Protein AF-A0AAD8ZX47-F1 (afdb_monomer)

Solvent-accessible surface area (backbone atoms only — not comparable to full-atom values): 22634 Å² total; per-residue (Å²): 139,82,90,84,79,88,82,85,84,80,83,86,83,88,85,86,86,81,88,80,90,76,87,82,88,79,81,90,81,90,77,90,75,94,76,83,88,77,78,86,80,80,78,85,73,82,82,79,74,77,82,86,68,84,91,64,84,75,80,75,76,68,74,80,69,83,67,87,76,69,84,80,68,83,83,88,79,95,73,90,58,64,68,61,54,52,49,55,51,50,53,51,51,50,53,53,49,53,51,51,52,53,51,52,50,52,52,52,53,53,51,52,51,52,51,53,52,50,52,52,51,53,52,50,50,54,51,47,57,50,33,63,74,68,70,50,82,73,75,97,76,60,69,73,60,53,53,53,50,52,54,51,49,51,54,51,51,53,52,51,51,52,48,51,53,51,53,52,52,54,49,51,53,50,62,60,48,50,57,56,54,49,52,52,48,52,51,49,54,52,53,50,50,52,49,52,52,52,52,50,53,53,52,35,59,62,34,25,79,78,60,36,64,71,54,15,52,54,51,52,53,52,50,52,54,52,51,52,52,53,48,54,51,50,52,55,50,51,54,51,49,52,55,49,50,54,53,48,51,56,48,54,52,53,48,51,54,49,51,54,51,51,51,52,52,48,53,51,51,52,53,50,52,51,51,51,53,51,48,52,54,50,50,52,51,50,53,54,49,52,51,52,51,51,51,52,52,53,51,49,52,53,52,49,54,52,52,53,51,50,53,52,51,52,50,52,50,52,61,75,46,46,68,78,70,36,61,67,63,51,52,51,52,48,54,52,49,53,54,49,54,52,52,50,53,50,51,52,51,51,48,54,49,48,52,54,48,48,53,48,48,50,52,50,51,52,52,48,59,74,70,52,90,83,79,89,87,135

Sequence (378 aa):
MEKRKRGCTKLPPIRPNHSAQKANNVQALDVGVHSPETRDSTHFAPLVLPPINGSHPLPFQRKKGSYEQLQKTGLDGCHDNEASKEQLEMERYNLEAEYKEHQALLQSLLSERDELCQLNSEQQMIIADWLERENVPMPVCTRRSRHGYQDQLKILEDLKLQWQCKSQLYQQQVEELRPRCQEKKKQWDCEYQAFIMMMQEVLLAALARRLGKRAALVEVKRLLAAEQKTENKLTAAKIRNLALQMRVQSREEAIGELEERTKFQSHLKETINFVELEIQAKLANLAKIKAMIGNKRKALAGVMITKDKLRADNLRLCQRCSLLRNKKLLQDFEKVKDACEDLQSQLDILKRQHEKLSVKCSTVKSKLKQSRPLQHCV

Radius of gyration: 62.36 Å; Cα contacts (8 Å, |Δi|>4): 20; chains: 1; bounding box: 120×92×214 Å

InterPro domains:
  IPR025254 CCDC113/CCDC96, coiled-coil [PF13870] (231-362)
  IPR051885 Coiled-coil domain-containing protein involved in ciliogenesis [PTHR15654] (266-372)

Organism: NCBI:txid2609070

Secondary structure (DSSP, 8-state):
-------PPPPPP-----------------------------------PPP--SSS---------SSSSSSSS--------HHHHHHHHHHHHHHHHHHHHHHHHHHHHHHHHHHHHHHHHHHHHHHHHHHHHTT----S-SHHHHHHHHHHHHHHHHHHHHHHHHHHHHHHHHHHHHHHHHHHHHHHHHHHHHHHHHHHHHHHHHHHHHH-HHHHHHHHHHHHHHHHHHHHHHHHHHHHHHHHHHHHHHHHHHHHHHHHHHHHHHHHHHHHHHHHHHHHHHHHHHHHHHHHHHHHHHHHHHHHHHHHHHHHHHHHHHHHTTGGG-HHHHHHHHHHHHHHHHHHHHHHHHHHHHHHHHHHHHHHHHHHHHT-------

Mean predicted aligned error: 22.05 Å

Structure (mmCIF, N/CA/C/O backbone):
data_AF-A0AAD8ZX47-F1
#
_entry.id   AF-A0AAD8ZX47-F1
#
loop_
_atom_site.group_PDB
_atom_site.id
_atom_site.type_symbol
_atom_site.label_atom_id
_atom_site.label_alt_id
_atom_site.label_comp_id
_atom_site.label_asym_id
_atom_site.label_entity_id
_atom_site.label_seq_id
_atom_site.pdbx_PDB_ins_code
_atom_site.Cartn_x
_atom_site.Cartn_y
_atom_site.Cartn_z
_atom_site.occupancy
_atom_site.B_iso_or_equiv
_atom_site.auth_seq_id
_atom_site.auth_comp_id
_atom_site.auth_asym_id
_atom_site.auth_atom_id
_atom_site.pdbx_PDB_model_num
ATOM 1 N N . MET A 1 1 ? -44.534 34.864 31.749 1.00 39.81 1 MET A N 1
ATOM 2 C CA . MET A 1 1 ? -43.955 35.522 30.559 1.00 39.81 1 MET A CA 1
ATOM 3 C C . MET A 1 1 ? -42.525 34.999 30.485 1.00 39.81 1 MET A C 1
ATOM 5 O O . MET A 1 1 ? -41.840 35.133 31.475 1.00 39.81 1 MET A O 1
ATOM 9 N N . GLU A 1 2 ? -42.039 34.227 29.521 1.00 42.62 2 GLU A N 1
ATOM 10 C CA . GLU A 1 2 ? -42.263 34.238 28.083 1.00 42.62 2 GLU A CA 1
ATOM 11 C C . GLU A 1 2 ? -41.741 32.899 27.518 1.00 42.62 2 GLU A C 1
ATOM 13 O O . GLU A 1 2 ? -40.681 32.406 27.901 1.00 42.62 2 GLU A O 1
ATOM 18 N N . LYS A 1 3 ? -42.539 32.255 26.664 1.00 40.91 3 LYS A N 1
ATOM 19 C CA . LYS A 1 3 ? -42.236 30.957 26.047 1.00 40.91 3 LYS A CA 1
ATOM 20 C C . LYS A 1 3 ? -41.310 31.183 24.850 1.00 40.91 3 LYS A C 1
ATOM 22 O O . LYS A 1 3 ? -41.694 31.929 23.954 1.00 40.91 3 LYS A O 1
ATOM 27 N N . ARG A 1 4 ? -40.186 30.465 24.733 1.00 43.12 4 ARG A N 1
ATOM 28 C CA . ARG A 1 4 ? -39.492 30.309 23.439 1.00 43.12 4 ARG A CA 1
ATOM 29 C C . ARG A 1 4 ? -39.546 28.865 22.954 1.00 43.12 4 ARG A C 1
ATOM 31 O O . ARG A 1 4 ? -39.150 27.921 23.629 1.00 43.12 4 ARG A O 1
ATOM 38 N N . LYS A 1 5 ? -40.189 28.746 21.794 1.00 46.38 5 LYS A N 1
ATOM 39 C CA . LYS A 1 5 ? -40.605 27.537 21.094 1.00 46.38 5 LYS A CA 1
ATOM 40 C C . LYS A 1 5 ? -39.443 26.924 20.313 1.00 46.38 5 LYS A C 1
ATOM 42 O O . LYS A 1 5 ? -38.559 27.616 19.824 1.00 46.38 5 LYS A O 1
ATOM 47 N N . ARG A 1 6 ? -39.551 25.605 20.167 1.00 43.88 6 ARG A N 1
ATOM 48 C CA . ARG A 1 6 ? -38.763 24.711 19.318 1.00 43.88 6 ARG A CA 1
ATOM 49 C C . ARG A 1 6 ? -38.902 25.118 17.846 1.00 43.88 6 ARG A C 1
ATOM 51 O O . ARG A 1 6 ? -40.023 25.316 17.383 1.00 43.88 6 ARG A O 1
ATOM 58 N N . GLY A 1 7 ? -37.787 25.171 17.124 1.00 40.59 7 GLY A N 1
ATOM 59 C CA . GLY A 1 7 ? -37.749 25.233 15.664 1.00 40.59 7 GLY A CA 1
ATOM 60 C C . GLY A 1 7 ? -37.266 23.898 15.103 1.00 40.59 7 GLY A C 1
ATOM 61 O O . GLY A 1 7 ? -36.086 23.586 15.198 1.00 40.59 7 GLY A O 1
ATOM 62 N N . CYS A 1 8 ? -38.191 23.101 14.563 1.00 38.66 8 CYS A N 1
ATOM 63 C CA . CYS A 1 8 ? -37.900 21.954 13.703 1.00 38.66 8 CYS A CA 1
ATOM 64 C C . CYS A 1 8 ? -37.515 22.462 12.310 1.00 38.66 8 CYS A C 1
ATOM 66 O O . CYS A 1 8 ? -38.346 23.079 11.641 1.00 38.66 8 CYS A O 1
ATOM 68 N N . THR A 1 9 ? -36.305 22.169 11.846 1.00 44.75 9 THR A N 1
ATOM 69 C CA . THR A 1 9 ? -35.941 22.306 10.433 1.00 44.75 9 THR A CA 1
ATOM 70 C C . THR A 1 9 ? -36.330 21.033 9.684 1.00 44.75 9 THR A C 1
ATOM 72 O O . THR A 1 9 ? -35.922 19.923 10.017 1.00 44.75 9 THR A O 1
ATOM 75 N N . LYS A 1 10 ? -37.209 21.217 8.697 1.00 43.66 10 LYS A N 1
ATOM 76 C CA . LYS A 1 10 ? -37.741 20.196 7.795 1.00 43.66 10 LYS A CA 1
ATOM 77 C C . LYS A 1 10 ? -36.698 19.859 6.721 1.00 43.66 10 LYS A C 1
ATOM 79 O O . LYS A 1 10 ? -36.196 20.763 6.061 1.00 43.66 10 LYS A O 1
ATOM 84 N N . LEU A 1 11 ? -36.428 18.570 6.525 1.00 46.41 11 LEU A N 1
ATOM 85 C CA . LEU A 1 11 ? -35.779 18.022 5.328 1.00 46.41 11 LEU A CA 1
ATOM 86 C C . LEU A 1 11 ? -36.754 18.076 4.131 1.00 46.41 11 LEU A C 1
ATOM 88 O O . LEU A 1 11 ? -37.928 17.744 4.319 1.00 46.41 11 LEU A O 1
ATOM 92 N N . PRO A 1 12 ? -36.313 18.444 2.913 1.00 52.53 12 PRO A N 1
ATOM 93 C CA . PRO A 1 12 ? -37.102 18.261 1.696 1.00 52.53 12 PRO A CA 1
ATOM 94 C C . PRO A 1 12 ? -36.899 16.855 1.075 1.00 52.53 12 PRO A C 1
ATOM 96 O O . PRO A 1 12 ? -35.846 16.248 1.281 1.00 52.53 12 PRO A O 1
ATOM 99 N N . PRO A 1 13 ? -37.877 16.318 0.312 1.00 43.59 13 PRO A N 1
ATOM 100 C CA . PRO A 1 13 ? -37.838 14.951 -0.208 1.00 43.59 13 PRO A CA 1
ATOM 101 C C . PRO A 1 13 ? -37.305 14.824 -1.655 1.00 43.59 13 PRO A C 1
ATOM 103 O O . PRO A 1 13 ? -37.631 15.618 -2.530 1.00 43.59 13 PRO A O 1
ATOM 106 N N . ILE A 1 14 ? -36.513 13.763 -1.855 1.00 40.62 14 ILE A N 1
ATOM 107 C CA . ILE A 1 14 ? -36.383 12.807 -2.982 1.00 40.62 14 ILE A CA 1
ATOM 108 C C . ILE A 1 14 ? -36.764 13.257 -4.414 1.00 40.62 14 ILE A C 1
ATOM 110 O O . ILE A 1 14 ? -37.932 13.510 -4.702 1.00 40.62 14 ILE A O 1
ATOM 114 N N . ARG A 1 15 ? -35.832 13.062 -5.369 1.00 35.69 15 ARG A N 1
ATOM 115 C CA . ARG A 1 15 ? -36.126 12.399 -6.663 1.00 35.69 15 ARG A CA 1
ATOM 116 C C . ARG A 1 15 ? -34.983 11.474 -7.123 1.00 35.69 15 ARG A C 1
ATOM 118 O O . ARG A 1 15 ? -33.825 11.870 -7.015 1.00 35.69 15 ARG A O 1
ATOM 125 N N . PRO A 1 16 ? -35.298 10.283 -7.670 1.00 44.97 16 PRO A N 1
ATOM 126 C CA . PRO A 1 16 ? -34.356 9.409 -8.363 1.00 44.97 16 PRO A CA 1
ATOM 127 C C . PRO A 1 16 ? -34.316 9.741 -9.864 1.00 44.97 16 PRO A C 1
ATOM 129 O O . PRO A 1 16 ? -35.361 9.961 -10.473 1.00 44.97 16 PRO A O 1
ATOM 132 N N . ASN A 1 17 ? -33.130 9.727 -10.476 1.00 32.81 17 ASN A N 1
ATOM 133 C CA . ASN A 1 17 ? -32.993 9.763 -11.934 1.00 32.81 17 ASN A CA 1
ATOM 134 C C . ASN A 1 17 ? -32.567 8.386 -12.448 1.00 32.81 17 ASN A C 1
ATOM 136 O O . ASN A 1 17 ? -31.459 7.921 -12.188 1.00 32.81 17 ASN A O 1
ATOM 140 N N . HIS A 1 18 ? -33.477 7.761 -13.191 1.00 34.50 18 HIS A N 1
ATOM 141 C CA . HIS A 1 18 ? -33.203 6.662 -14.104 1.00 34.50 18 HIS A CA 1
ATOM 142 C C . HIS A 1 18 ? -32.872 7.196 -15.507 1.00 34.50 18 HIS A C 1
ATOM 144 O O . HIS A 1 18 ? -33.355 8.249 -15.916 1.00 34.50 18 HIS A O 1
ATOM 150 N N . SER A 1 19 ? -32.173 6.339 -16.257 1.00 32.00 19 SER A N 1
ATOM 151 C CA . SER A 1 19 ? -32.034 6.264 -17.720 1.00 32.00 19 SER A CA 1
ATOM 152 C C . SER A 1 19 ? -30.910 7.070 -18.387 1.00 32.00 19 SER A C 1
ATOM 154 O O . SER A 1 19 ? -30.944 8.290 -18.477 1.00 32.00 19 SER A O 1
ATOM 156 N N . ALA A 1 20 ? -29.945 6.332 -18.945 1.00 31.55 20 ALA A N 1
ATOM 157 C CA . ALA A 1 20 ? -29.638 6.387 -20.375 1.00 31.55 20 ALA A CA 1
ATOM 158 C C . ALA A 1 20 ? -28.782 5.169 -20.767 1.00 31.55 20 ALA A C 1
ATOM 160 O O . ALA A 1 20 ? -27.564 5.153 -20.606 1.00 31.55 20 ALA A O 1
ATOM 161 N N . GLN A 1 21 ? -29.445 4.141 -21.299 1.00 36.16 21 GLN A N 1
ATOM 162 C CA . GLN A 1 21 ? -28.828 3.181 -22.208 1.00 36.16 21 GLN A CA 1
ATOM 163 C C . GLN A 1 21 ? -28.332 3.930 -23.450 1.00 36.16 21 GLN A C 1
ATOM 165 O O . GLN A 1 21 ? -29.105 4.626 -24.106 1.00 36.16 21 GLN A O 1
ATOM 170 N N . LYS A 1 22 ? -27.066 3.729 -23.815 1.00 35.59 22 LYS A N 1
ATOM 171 C CA . LYS A 1 22 ? -26.621 3.835 -25.205 1.00 35.59 22 LYS A CA 1
ATOM 172 C C . LYS A 1 22 ? -25.856 2.573 -25.560 1.00 35.59 22 LYS A C 1
ATOM 174 O O . LYS A 1 22 ? -24.726 2.363 -25.133 1.00 35.59 22 LYS A O 1
ATOM 179 N N . ALA A 1 23 ? -26.538 1.740 -26.335 1.00 35.28 23 ALA A N 1
ATOM 180 C CA . ALA A 1 23 ? -25.919 0.790 -27.230 1.00 35.28 23 ALA A CA 1
ATOM 181 C C . ALA A 1 23 ? -25.011 1.549 -28.206 1.00 35.28 23 ALA A C 1
ATOM 183 O O . ALA A 1 23 ? -25.414 2.583 -28.734 1.00 35.28 23 ALA A O 1
ATOM 184 N N . ASN A 1 24 ? -23.825 1.012 -28.471 1.00 33.91 24 ASN A N 1
ATOM 185 C CA . ASN A 1 24 ? -23.181 1.189 -29.762 1.00 33.91 24 ASN A CA 1
ATOM 186 C C . ASN A 1 24 ? -22.556 -0.139 -30.179 1.00 33.91 24 ASN A C 1
ATOM 188 O O . ASN A 1 24 ? -21.547 -0.597 -29.653 1.00 33.91 24 ASN A O 1
ATOM 192 N N . ASN A 1 25 ? -23.279 -0.738 -31.113 1.00 32.34 25 ASN A N 1
ATOM 193 C CA . ASN A 1 25 ? -22.923 -1.825 -31.992 1.00 32.34 25 ASN A CA 1
ATOM 194 C C . ASN A 1 25 ? -21.937 -1.277 -33.038 1.00 32.34 25 ASN A C 1
ATOM 196 O O . ASN A 1 25 ? -22.298 -0.347 -33.758 1.00 32.34 25 ASN A O 1
ATOM 200 N N . VAL A 1 26 ? -20.725 -1.825 -33.133 1.00 34.97 26 VAL A N 1
ATOM 201 C CA . VAL A 1 26 ? -19.901 -1.705 -34.344 1.00 34.97 26 VAL A CA 1
ATOM 202 C C . VAL A 1 26 ? -19.335 -3.079 -34.668 1.00 34.97 26 VAL A C 1
ATOM 204 O O . VAL A 1 26 ? -18.776 -3.772 -33.822 1.00 34.97 26 VAL A O 1
ATOM 207 N N . GLN A 1 27 ? -19.596 -3.443 -35.913 1.00 33.59 27 GLN A N 1
ATOM 208 C CA . GLN A 1 27 ? -19.450 -4.732 -36.553 1.00 33.59 27 GLN A CA 1
ATOM 209 C C . GLN A 1 27 ? -18.005 -5.223 -36.648 1.00 33.59 27 GLN A C 1
ATOM 211 O O . GLN A 1 27 ? -17.055 -4.455 -36.791 1.00 33.59 27 GLN A O 1
ATOM 216 N N . ALA A 1 28 ? -17.912 -6.549 -36.637 1.00 30.47 28 ALA A N 1
ATOM 217 C CA . ALA A 1 28 ? -16.755 -7.342 -36.990 1.00 30.47 28 ALA A CA 1
ATOM 218 C C . ALA A 1 28 ? -16.263 -7.044 -38.416 1.00 30.47 28 ALA A C 1
ATOM 220 O O . ALA A 1 28 ? -17.048 -7.022 -39.364 1.00 30.47 28 ALA A O 1
ATOM 221 N N . LEU A 1 29 ? -14.946 -6.904 -38.556 1.00 34.59 29 LEU A N 1
ATOM 222 C CA . LEU A 1 29 ? -14.228 -7.200 -39.789 1.00 34.59 29 LEU A CA 1
ATOM 223 C C . LEU A 1 29 ? -13.185 -8.264 -39.463 1.00 34.59 29 LEU A C 1
ATOM 225 O O . LEU A 1 29 ? -12.211 -8.030 -38.751 1.00 34.59 29 LEU A O 1
ATOM 229 N N . ASP A 1 30 ? -13.501 -9.449 -39.961 1.00 31.98 30 ASP A N 1
ATOM 230 C CA . ASP A 1 30 ? -12.715 -10.666 -39.970 1.00 31.98 30 ASP A CA 1
ATOM 231 C C . ASP A 1 30 ? -11.592 -10.530 -41.008 1.00 31.98 30 ASP A C 1
ATOM 233 O O . ASP A 1 30 ? -11.856 -10.362 -42.199 1.00 31.98 30 ASP A O 1
ATOM 237 N N . VAL A 1 31 ? -10.337 -10.562 -40.556 1.00 32.44 31 VAL A N 1
ATOM 238 C CA . VAL A 1 31 ? -9.183 -10.871 -41.408 1.00 32.44 31 VAL A CA 1
ATOM 239 C C . VAL A 1 31 ? -8.266 -11.780 -40.604 1.00 32.44 31 VAL A C 1
ATOM 241 O O . VAL A 1 31 ? -7.453 -11.334 -39.793 1.00 32.44 31 VAL A O 1
ATOM 244 N N . GLY A 1 32 ? -8.433 -13.080 -40.826 1.00 33.59 32 GLY A N 1
ATOM 245 C CA . GLY A 1 32 ? -7.557 -14.110 -40.304 1.00 33.59 32 GLY A CA 1
ATOM 246 C C . GLY A 1 32 ? -6.125 -13.959 -40.815 1.00 33.59 32 GLY A C 1
ATOM 247 O O . GLY A 1 32 ? -5.871 -13.918 -42.018 1.00 33.59 32 GLY A O 1
ATOM 248 N N . VAL A 1 33 ? -5.179 -13.957 -39.881 1.00 31.94 33 VAL A N 1
ATOM 249 C CA . VAL A 1 33 ? -3.811 -14.416 -40.120 1.00 31.94 33 VAL A CA 1
ATOM 250 C C . VAL A 1 33 ? -3.444 -15.319 -38.952 1.00 31.94 33 VAL A C 1
ATOM 252 O O . VAL A 1 33 ? -3.361 -14.884 -37.805 1.00 31.94 33 VAL A O 1
ATOM 255 N N . HIS A 1 34 ? -3.269 -16.599 -39.263 1.00 33.53 34 HIS A N 1
ATOM 256 C CA . HIS A 1 34 ? -2.786 -17.618 -38.346 1.00 33.53 34 HIS A CA 1
ATOM 257 C C . HIS A 1 34 ? -1.449 -17.212 -37.705 1.00 33.53 34 HIS A C 1
ATOM 259 O O . HIS A 1 34 ? -0.492 -16.850 -38.390 1.00 33.53 34 HIS A O 1
ATOM 265 N N . SER A 1 35 ? -1.357 -17.358 -36.385 1.00 28.36 35 SER A N 1
ATOM 266 C CA . SER A 1 35 ? -0.096 -17.611 -35.687 1.00 28.36 35 SER A CA 1
ATOM 267 C C . SER A 1 35 ? -0.327 -18.634 -34.573 1.00 28.36 35 SER A C 1
ATOM 269 O O . SER A 1 35 ? -1.427 -18.685 -34.019 1.00 28.36 35 SER A O 1
ATOM 271 N N . PRO A 1 36 ? 0.661 -19.506 -34.318 1.00 34.19 36 PRO A N 1
ATOM 272 C CA . PRO A 1 36 ? 0.440 -20.792 -33.678 1.00 34.19 36 PRO A CA 1
ATOM 273 C C . PRO A 1 36 ? 0.395 -20.692 -32.152 1.00 34.19 36 PRO A C 1
ATOM 275 O O . PRO A 1 36 ? 1.189 -19.989 -31.534 1.00 34.19 36 PRO A O 1
ATOM 278 N N . GLU A 1 37 ? -0.551 -21.443 -31.593 1.00 36.44 37 GLU A N 1
ATOM 279 C CA . GLU A 1 37 ? -0.541 -22.118 -30.292 1.00 36.44 37 GLU A CA 1
ATOM 280 C C . GLU A 1 37 ? 0.538 -21.680 -29.286 1.00 36.44 37 GLU A C 1
ATOM 282 O O . GLU A 1 37 ? 1.629 -22.247 -29.212 1.00 36.44 37 GLU A O 1
ATOM 287 N N . THR A 1 38 ? 0.177 -20.758 -28.395 1.00 32.56 38 THR A N 1
ATOM 288 C CA . THR A 1 38 ? 0.760 -20.719 -27.051 1.00 32.56 38 THR A CA 1
ATOM 289 C C . THR A 1 38 ? -0.274 -21.245 -26.076 1.00 32.56 38 THR A C 1
ATOM 291 O O . THR A 1 38 ? -1.310 -20.621 -25.855 1.00 32.56 38 THR A O 1
ATOM 294 N N . ARG A 1 39 ? 0.027 -22.429 -25.542 1.00 36.59 39 ARG A N 1
ATOM 295 C CA . ARG A 1 39 ? -0.714 -23.118 -24.490 1.00 36.59 39 ARG A CA 1
ATOM 296 C C . ARG A 1 39 ? -1.041 -22.183 -23.328 1.00 36.59 39 ARG A C 1
ATOM 298 O O . ARG A 1 39 ? -0.203 -21.391 -22.897 1.00 36.59 39 ARG A O 1
ATOM 305 N N . ASP A 1 40 ? -2.250 -22.366 -22.820 1.00 32.50 40 ASP A N 1
ATOM 306 C CA . ASP A 1 40 ? -2.785 -21.784 -21.601 1.00 32.50 40 ASP A CA 1
ATOM 307 C C . ASP A 1 40 ? -1.763 -21.760 -20.454 1.00 32.50 40 ASP A C 1
ATOM 309 O O . ASP A 1 40 ? -1.263 -22.791 -20.009 1.00 32.50 40 ASP A O 1
ATOM 313 N N . SER A 1 41 ? -1.494 -20.562 -19.936 1.00 32.31 41 SER A N 1
ATOM 314 C CA . SER A 1 41 ? -0.981 -20.358 -18.579 1.00 32.31 41 SER A CA 1
ATOM 315 C C . SER A 1 41 ? -2.058 -19.639 -17.779 1.00 32.31 41 SER A C 1
ATOM 317 O O . SER A 1 41 ? -1.984 -18.447 -17.488 1.00 32.31 41 SER A O 1
ATOM 319 N N . THR A 1 42 ? -3.108 -20.384 -17.455 1.00 44.12 42 THR A N 1
ATOM 320 C CA . THR A 1 42 ? -4.028 -20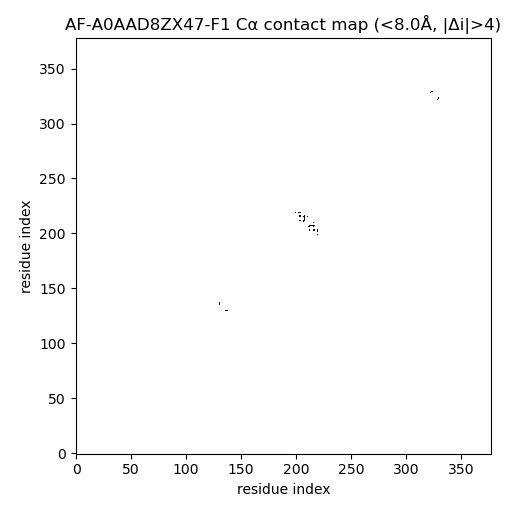.055 -16.370 1.00 44.12 42 THR A CA 1
ATOM 321 C C . THR A 1 42 ? -3.269 -19.979 -15.042 1.00 44.12 42 THR A C 1
ATOM 323 O O . THR A 1 42 ? -2.579 -20.921 -14.667 1.00 44.12 42 THR A O 1
ATOM 326 N N . HIS A 1 43 ? -3.473 -18.880 -14.312 1.00 37.56 43 HIS A N 1
ATOM 327 C CA . HIS A 1 43 ? -3.297 -18.752 -12.860 1.00 37.56 43 HIS A CA 1
ATOM 328 C C . HIS A 1 43 ? -1.918 -19.087 -12.256 1.00 37.56 43 HIS A C 1
ATOM 330 O O . HIS A 1 43 ? -1.751 -20.090 -11.569 1.00 37.56 43 HIS A O 1
ATOM 336 N N . PHE A 1 44 ? -0.982 -18.135 -12.311 1.00 32.16 44 PHE A N 1
ATOM 337 C CA . PHE A 1 44 ? -0.048 -17.957 -11.193 1.00 32.16 44 PHE A CA 1
ATOM 338 C C . PHE A 1 44 ? -0.677 -17.007 -10.171 1.00 32.16 44 PHE A C 1
ATOM 340 O O . PHE A 1 44 ? -0.572 -15.786 -10.271 1.00 32.16 44 PHE A O 1
ATOM 347 N N . ALA A 1 45 ? -1.365 -17.577 -9.181 1.00 33.69 45 ALA A N 1
ATOM 348 C CA . ALA A 1 45 ? -1.533 -16.890 -7.908 1.00 33.69 45 ALA A CA 1
ATOM 349 C C . ALA A 1 45 ? -0.135 -16.749 -7.275 1.00 33.69 45 ALA A C 1
ATOM 351 O O . ALA A 1 45 ? 0.606 -17.736 -7.258 1.00 33.69 45 ALA A O 1
ATOM 352 N N . PRO A 1 46 ? 0.269 -15.573 -6.765 1.00 35.56 46 PRO A N 1
ATOM 353 C CA . PRO A 1 46 ? 1.527 -15.465 -6.044 1.00 35.56 46 PRO A CA 1
ATOM 354 C C . PRO A 1 46 ? 1.442 -16.371 -4.815 1.00 35.56 46 PRO A C 1
ATOM 356 O O . PRO A 1 46 ? 0.568 -16.184 -3.966 1.00 35.56 46 PRO A O 1
ATOM 359 N N . LEU A 1 47 ? 2.339 -17.352 -4.720 1.00 36.06 47 LEU A N 1
ATOM 360 C CA . LEU A 1 47 ? 2.583 -18.072 -3.477 1.00 36.06 47 LEU A CA 1
ATOM 361 C C . LEU A 1 47 ? 3.153 -17.065 -2.475 1.00 36.06 47 LEU A C 1
ATOM 363 O O . LEU A 1 47 ? 4.355 -16.813 -2.425 1.00 36.06 47 LEU A O 1
ATOM 367 N N . VAL A 1 48 ? 2.264 -16.449 -1.699 1.00 35.66 48 VAL A N 1
ATOM 368 C CA . VAL A 1 48 ? 2.625 -15.731 -0.481 1.00 35.66 48 VAL A CA 1
ATOM 369 C C . VAL A 1 48 ? 3.098 -16.792 0.504 1.00 35.66 48 VAL A C 1
ATOM 371 O O . VAL A 1 48 ? 2.296 -17.443 1.172 1.00 35.66 48 VAL A O 1
ATOM 374 N N . LEU A 1 49 ? 4.411 -17.010 0.551 1.00 39.00 49 LEU A N 1
ATOM 375 C CA . LEU A 1 49 ? 5.025 -17.770 1.630 1.00 39.00 49 LEU A CA 1
ATOM 376 C C . LEU A 1 49 ? 4.812 -16.983 2.934 1.00 39.00 49 LEU A C 1
ATOM 378 O O . LEU A 1 49 ? 5.148 -15.796 2.986 1.00 39.00 49 LEU A O 1
ATOM 382 N N . PRO A 1 50 ? 4.229 -17.596 3.979 1.00 35.25 50 PRO A N 1
ATOM 383 C CA . PRO A 1 50 ? 4.072 -16.931 5.262 1.00 35.25 50 PRO A CA 1
ATOM 384 C C . PRO A 1 50 ? 5.452 -16.661 5.890 1.00 35.25 50 PRO A C 1
ATOM 386 O O . PRO A 1 50 ? 6.395 -17.423 5.662 1.00 35.25 50 PRO A O 1
ATOM 389 N N . PRO A 1 51 ? 5.592 -15.589 6.690 1.00 37.47 51 PRO A N 1
ATOM 390 C CA . PRO A 1 51 ? 6.857 -15.255 7.326 1.00 37.47 51 PRO A CA 1
ATOM 391 C C . PRO A 1 51 ? 7.265 -16.361 8.302 1.00 37.47 51 PRO A C 1
ATOM 393 O O . PRO A 1 51 ? 6.505 -16.736 9.198 1.00 37.47 51 PRO A O 1
ATOM 396 N N . ILE A 1 52 ? 8.489 -16.865 8.137 1.00 46.62 52 ILE A N 1
ATOM 397 C CA . ILE A 1 52 ? 9.120 -17.813 9.056 1.00 46.62 52 ILE A CA 1
ATOM 398 C C . ILE A 1 52 ? 9.524 -17.034 10.313 1.00 46.62 52 ILE A C 1
ATOM 400 O O . ILE A 1 52 ? 10.651 -16.565 10.454 1.00 46.62 52 ILE A O 1
ATOM 404 N N . ASN A 1 53 ? 8.575 -16.859 11.229 1.00 36.66 53 ASN A N 1
ATOM 405 C CA . ASN A 1 53 ? 8.872 -16.441 12.590 1.00 36.66 53 ASN A CA 1
ATOM 406 C C . ASN A 1 53 ? 9.428 -17.646 13.352 1.00 36.66 53 ASN A C 1
ATOM 408 O O . ASN A 1 53 ? 8.684 -18.523 13.790 1.00 36.66 53 ASN A O 1
ATOM 412 N N . GLY A 1 54 ? 10.749 -17.672 13.524 1.00 46.81 54 GLY A N 1
ATOM 413 C CA . GLY A 1 54 ? 11.378 -18.467 14.570 1.00 46.81 54 GLY A CA 1
ATOM 414 C C . GLY A 1 54 ? 10.851 -18.037 15.943 1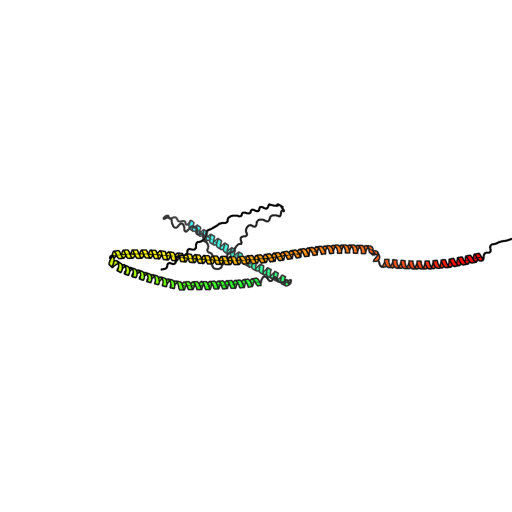.00 46.81 54 GLY A C 1
ATOM 415 O O . GLY A 1 54 ? 10.752 -16.839 16.229 1.00 46.81 54 GLY A O 1
ATOM 416 N N . SER A 1 55 ? 10.538 -19.040 16.767 1.00 43.59 55 SER A N 1
ATOM 417 C CA . SER A 1 55 ? 10.078 -18.947 18.161 1.00 43.59 55 SER A CA 1
ATOM 418 C C . SER A 1 55 ? 8.570 -18.782 18.387 1.00 43.59 55 SER A C 1
ATOM 420 O O . SER A 1 55 ? 8.147 -17.968 19.197 1.00 43.59 55 SER A O 1
ATOM 422 N N . HIS A 1 56 ? 7.754 -19.625 17.755 1.00 33.06 56 HIS A N 1
ATOM 423 C CA . HIS A 1 56 ? 6.522 -20.136 18.366 1.00 33.06 56 HIS A CA 1
ATOM 424 C C . HIS A 1 56 ? 6.346 -21.603 17.951 1.00 33.06 56 HIS A C 1
ATOM 426 O O . HIS A 1 56 ? 6.589 -21.920 16.785 1.00 33.06 56 HIS A O 1
ATOM 432 N N . PRO A 1 57 ? 5.931 -22.514 18.853 1.00 35.12 57 PRO A N 1
ATOM 433 C CA . PRO A 1 57 ? 5.481 -23.834 18.437 1.00 35.12 57 PRO A CA 1
ATOM 434 C C . PRO A 1 57 ? 4.330 -23.620 17.455 1.00 35.12 57 PRO A C 1
ATOM 436 O O . PRO A 1 57 ? 3.351 -22.951 17.797 1.00 35.12 57 PRO A O 1
ATOM 439 N N . LEU A 1 58 ? 4.460 -24.131 16.229 1.00 35.44 58 LEU A N 1
ATOM 440 C CA . LEU A 1 58 ? 3.341 -24.167 15.295 1.00 35.44 58 LEU A CA 1
ATOM 441 C C . LEU A 1 58 ? 2.151 -24.801 16.031 1.00 35.44 58 LEU A C 1
ATOM 443 O O . LEU A 1 58 ? 2.335 -25.849 16.661 1.00 35.44 58 LEU A O 1
ATOM 447 N N . PRO A 1 59 ? 0.942 -24.210 15.992 1.00 32.69 59 PRO A N 1
ATOM 448 C CA . PRO A 1 59 ? -0.228 -24.915 16.460 1.00 32.69 59 PRO A CA 1
ATOM 449 C C . PRO A 1 59 ? -0.410 -26.075 15.491 1.00 32.69 59 PRO A C 1
ATOM 451 O O . PRO A 1 59 ? -0.918 -25.909 14.384 1.00 32.69 59 PRO A O 1
ATOM 454 N N . PHE A 1 60 ? 0.052 -27.253 15.901 1.00 30.52 60 PHE A N 1
ATOM 455 C CA . PHE A 1 60 ? -0.408 -28.507 15.349 1.00 30.52 60 PHE A CA 1
ATOM 456 C C . PHE A 1 60 ? -1.929 -28.437 15.466 1.00 30.52 60 PHE A C 1
ATOM 458 O O . PHE A 1 60 ? -2.483 -28.564 16.562 1.00 30.52 60 PHE A O 1
ATOM 465 N N . GLN A 1 61 ? -2.616 -28.131 14.362 1.00 36.47 61 GLN A N 1
ATOM 466 C CA . GLN A 1 61 ? -4.049 -28.335 14.285 1.00 36.47 61 GLN A CA 1
ATOM 467 C C . GLN A 1 61 ? -4.232 -29.841 14.319 1.00 36.47 61 GLN A C 1
ATOM 469 O O . GLN A 1 61 ? -4.343 -30.512 13.296 1.00 36.47 61 GLN A O 1
ATOM 474 N N . ARG A 1 62 ? -4.232 -30.377 15.539 1.00 37.06 62 ARG A N 1
ATOM 475 C CA . ARG A 1 62 ? -4.800 -31.671 15.836 1.00 37.06 62 ARG A CA 1
ATOM 476 C C . ARG A 1 62 ? -6.217 -31.554 15.296 1.00 37.06 62 ARG A C 1
ATOM 478 O O . ARG A 1 62 ? -7.048 -30.869 15.896 1.00 37.06 62 ARG A O 1
ATOM 485 N N . LYS A 1 63 ? -6.496 -32.174 14.143 1.00 35.09 63 LYS A N 1
ATOM 486 C CA . LYS A 1 63 ? -7.858 -32.615 13.857 1.00 35.09 63 LYS A CA 1
ATOM 487 C C . LYS A 1 63 ? -8.268 -33.313 15.143 1.00 35.09 63 LYS A C 1
ATOM 489 O O . LYS A 1 63 ? -7.650 -34.311 15.515 1.00 35.09 63 LYS A O 1
ATOM 494 N N . LYS A 1 64 ? -9.197 -32.713 15.888 1.00 34.31 64 LYS A N 1
ATOM 495 C CA . LYS A 1 64 ? -9.829 -33.358 17.031 1.00 34.31 64 LYS A CA 1
ATOM 496 C C . LYS A 1 64 ? -10.585 -34.543 16.449 1.00 34.31 64 LYS A C 1
ATOM 498 O O . LYS A 1 64 ? -11.752 -34.436 16.090 1.00 34.31 64 LYS A O 1
ATOM 503 N N . GLY A 1 65 ? -9.866 -35.640 16.243 1.00 35.78 65 GLY A N 1
ATOM 504 C CA . GLY A 1 65 ? -10.443 -36.927 15.941 1.00 35.78 65 GLY A CA 1
ATOM 505 C C . GLY A 1 65 ? -11.299 -37.285 17.137 1.00 35.78 65 GLY A C 1
ATOM 506 O O . GLY A 1 65 ? -10.771 -37.397 18.236 1.00 35.78 65 GLY A O 1
ATOM 507 N N . SER A 1 66 ? -12.612 -37.292 16.919 1.00 41.47 66 SER A N 1
ATOM 508 C CA . SER A 1 66 ? -13.594 -38.322 17.287 1.00 41.47 66 SER A CA 1
ATOM 509 C C . SER A 1 66 ? -13.523 -39.039 18.652 1.00 41.47 66 SER A C 1
ATOM 511 O O . SER A 1 66 ? -14.281 -39.979 18.860 1.00 41.47 66 SER A O 1
ATOM 513 N N . TYR A 1 67 ? -12.688 -38.618 19.601 1.00 36.19 67 TYR A N 1
ATOM 514 C CA . TYR A 1 67 ? -12.515 -39.262 20.908 1.00 36.19 67 TYR A CA 1
ATOM 515 C C . TYR A 1 67 ? -13.186 -38.492 22.054 1.00 36.19 67 TYR A C 1
ATOM 517 O O . TYR A 1 67 ? -13.406 -39.053 23.121 1.00 36.19 67 TYR A O 1
ATOM 525 N N . GLU A 1 68 ? -13.600 -37.239 21.838 1.00 37.12 68 GLU A N 1
ATOM 526 C CA . GLU A 1 68 ? -14.337 -36.445 22.842 1.00 37.12 68 GLU A CA 1
ATOM 527 C C . GLU A 1 68 ? -15.871 -36.608 22.743 1.00 37.12 68 GLU A C 1
ATOM 529 O O . GLU A 1 68 ? -16.607 -36.002 23.519 1.00 37.12 68 GLU A O 1
ATOM 534 N N . GLN A 1 69 ? -16.374 -37.444 21.822 1.00 40.72 69 GLN A N 1
ATOM 535 C CA . GLN A 1 69 ? -17.814 -37.665 21.607 1.00 40.72 69 GLN A CA 1
ATOM 536 C C . GLN A 1 69 ? -18.369 -38.988 22.162 1.00 40.72 69 GLN A C 1
ATOM 538 O O . GLN A 1 69 ? -19.577 -39.187 22.106 1.00 40.72 69 GLN A O 1
ATOM 543 N N . LEU A 1 70 ? -17.543 -39.847 22.772 1.00 44.44 70 LEU A N 1
ATOM 544 C CA . LEU A 1 70 ? -17.985 -41.146 23.313 1.00 44.44 70 LEU A CA 1
ATOM 545 C C . LEU A 1 70 ? -18.012 -41.247 24.848 1.00 44.44 70 LEU A C 1
ATOM 547 O O . LEU A 1 70 ? -18.253 -42.320 25.381 1.00 44.44 70 LEU A O 1
ATOM 551 N N . GLN A 1 71 ? -17.839 -40.150 25.590 1.00 42.81 71 GLN A N 1
ATOM 552 C CA . GLN A 1 71 ? -17.923 -40.182 27.065 1.00 42.81 71 GLN A CA 1
ATOM 553 C C . GLN A 1 71 ? -19.287 -39.760 27.638 1.00 42.81 71 GLN A C 1
ATOM 555 O O . GLN A 1 71 ? -19.411 -39.511 28.835 1.00 42.81 71 GLN A O 1
ATOM 560 N N . LYS A 1 72 ? -20.340 -39.677 26.814 1.00 46.88 72 LYS A N 1
ATOM 561 C CA . LYS A 1 72 ? -21.698 -39.343 27.283 1.00 46.88 72 LYS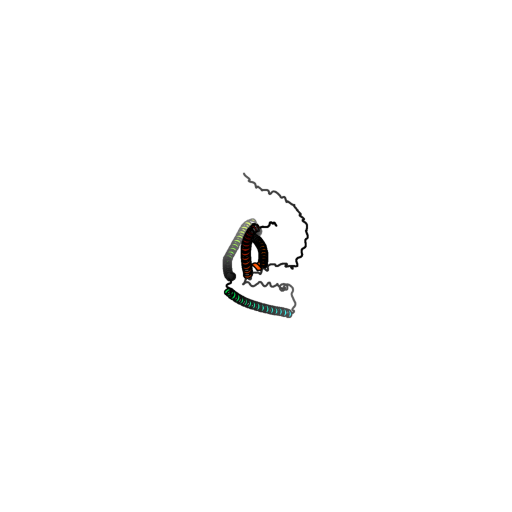 A CA 1
ATOM 562 C C . LYS A 1 72 ? -22.779 -40.256 26.714 1.00 46.88 72 LYS A C 1
ATOM 564 O O . LYS A 1 72 ? -23.822 -39.776 26.293 1.00 46.88 72 LYS A O 1
ATOM 569 N N . THR A 1 73 ? -22.566 -41.563 26.760 1.00 37.47 73 THR A N 1
ATOM 570 C CA . THR A 1 73 ? -23.657 -42.541 26.675 1.00 37.47 73 THR A CA 1
ATOM 571 C C . THR A 1 73 ? -23.275 -43.799 27.440 1.00 37.47 73 THR A C 1
ATOM 573 O O . THR A 1 73 ? -22.336 -44.473 27.047 1.00 37.47 73 THR A O 1
ATOM 576 N N . GLY A 1 74 ? -24.048 -44.116 28.477 1.00 37.25 74 GLY A N 1
ATOM 577 C CA . GLY A 1 74 ? -24.380 -45.502 28.806 1.00 37.25 7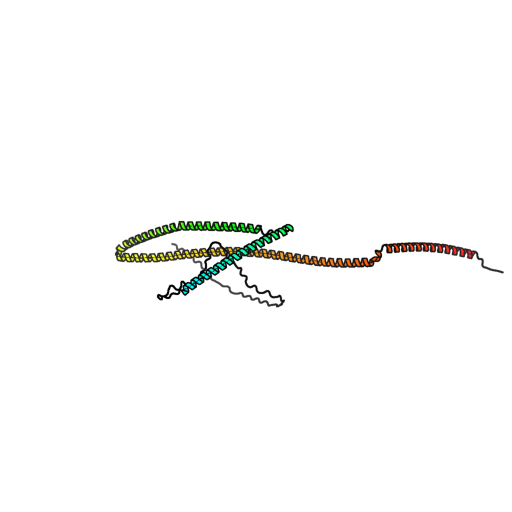4 GLY A CA 1
ATOM 578 C C . GLY A 1 74 ? -23.356 -46.309 29.597 1.00 37.25 74 GLY A C 1
ATOM 579 O O . GLY A 1 74 ? -22.297 -46.674 29.112 1.00 37.25 74 GLY A O 1
ATOM 580 N N . LEU A 1 75 ? -23.775 -46.622 30.817 1.00 44.03 75 LEU A N 1
ATOM 581 C CA . LEU A 1 75 ? -23.438 -47.793 31.616 1.00 44.03 75 LEU A CA 1
ATOM 582 C C . LEU A 1 75 ? -23.202 -49.092 30.815 1.00 44.03 75 LEU A C 1
ATOM 584 O O . LEU A 1 75 ? -23.918 -49.369 29.858 1.00 44.03 75 LEU A O 1
ATOM 588 N N . ASP A 1 76 ? -22.345 -49.922 31.415 1.00 38.81 76 ASP A N 1
ATOM 589 C CA . ASP A 1 76 ? -22.361 -51.391 31.410 1.00 38.81 76 ASP A CA 1
ATOM 590 C C . ASP A 1 76 ? -21.696 -52.127 30.233 1.00 38.81 76 ASP A C 1
ATOM 592 O O . ASP A 1 76 ? -21.931 -51.840 29.063 1.00 38.81 76 ASP A O 1
ATOM 596 N N . GLY A 1 77 ? -20.875 -53.125 30.580 1.00 36.66 77 GLY A N 1
ATOM 597 C CA . GLY A 1 77 ? -20.275 -54.070 29.635 1.00 36.66 77 GLY A CA 1
ATOM 598 C C . GLY A 1 77 ? -18.747 -54.085 29.623 1.00 36.66 77 GLY A C 1
ATOM 599 O O . GLY A 1 77 ? -18.106 -53.418 28.816 1.00 36.66 77 GLY A O 1
ATOM 600 N N . CYS A 1 78 ? -18.167 -54.919 30.486 1.00 44.72 78 CYS A N 1
ATOM 601 C CA . CYS A 1 78 ? -16.817 -55.443 30.325 1.00 44.72 78 CYS A CA 1
ATOM 602 C C . CYS A 1 78 ? -16.683 -56.150 28.967 1.00 44.72 78 CYS A C 1
ATOM 604 O O . CYS A 1 78 ? -17.339 -57.165 28.757 1.00 44.72 78 CYS A O 1
ATOM 606 N N . HIS A 1 79 ? -15.806 -55.657 28.092 1.00 41.72 79 HIS A N 1
ATOM 607 C CA . HIS A 1 79 ? -15.063 -56.480 27.139 1.00 41.72 79 HIS A CA 1
ATOM 608 C C . HIS A 1 79 ? -13.736 -55.793 26.809 1.00 41.72 79 HIS A C 1
ATOM 610 O O . HIS A 1 79 ? -13.697 -54.665 26.315 1.00 41.72 79 HIS A O 1
ATOM 616 N N . ASP A 1 80 ? -12.653 -56.490 27.133 1.00 50.12 80 ASP A N 1
ATOM 617 C CA . ASP A 1 80 ? -11.276 -56.134 26.829 1.00 50.12 80 ASP A CA 1
ATOM 618 C C . ASP A 1 80 ? -11.090 -55.944 25.317 1.00 50.12 80 ASP A C 1
ATOM 620 O O . ASP A 1 80 ? -11.191 -56.891 24.542 1.00 50.12 80 ASP A O 1
ATOM 624 N N . ASN A 1 81 ? -10.794 -54.717 24.884 1.00 53.34 81 ASN A N 1
ATOM 625 C CA . ASN A 1 81 ? -10.333 -54.436 23.523 1.00 53.34 81 ASN A CA 1
ATOM 626 C C . ASN A 1 81 ? -8.828 -54.146 23.547 1.00 53.34 81 ASN A C 1
ATOM 628 O O . ASN A 1 81 ? -8.377 -53.049 23.211 1.00 53.34 81 ASN A O 1
ATOM 632 N N . GLU A 1 82 ? -8.052 -55.154 23.942 1.00 52.22 82 GLU A N 1
ATOM 633 C CA . GLU A 1 82 ? -6.585 -55.197 23.821 1.00 52.22 82 GLU A CA 1
ATOM 634 C C . GLU A 1 82 ? -6.146 -54.824 22.388 1.00 52.22 82 GLU A C 1
ATOM 636 O O . GLU A 1 82 ? -5.253 -54.001 22.193 1.00 52.22 82 GLU A O 1
ATOM 641 N N . ALA A 1 83 ? -6.912 -55.275 21.386 1.00 50.69 83 ALA A N 1
ATOM 642 C CA . ALA A 1 83 ? -6.714 -54.976 19.968 1.00 50.69 83 ALA A CA 1
ATOM 643 C C . ALA A 1 83 ? -6.814 -53.477 19.609 1.00 50.69 83 ALA A C 1
ATOM 645 O O . ALA A 1 83 ? -6.149 -53.018 18.686 1.00 50.69 83 ALA A O 1
ATOM 646 N N . SER A 1 84 ? -7.620 -52.687 20.330 1.00 58.59 84 SER A N 1
ATOM 647 C CA . SER A 1 84 ? -7.751 -51.241 20.074 1.00 58.59 84 SER A CA 1
ATOM 648 C C . SER A 1 84 ? -6.585 -50.453 20.682 1.00 58.59 84 SER A C 1
ATOM 650 O O . SER A 1 84 ? -6.176 -49.421 20.150 1.00 58.59 84 SER A O 1
ATOM 652 N N . LYS A 1 85 ? -6.001 -50.967 21.770 1.00 59.59 85 LYS A N 1
ATOM 653 C CA . LYS A 1 85 ? -4.803 -50.402 22.396 1.00 59.59 85 LYS A CA 1
ATOM 654 C C . LYS A 1 85 ? -3.546 -50.718 21.580 1.00 59.59 85 LYS A C 1
ATOM 656 O O . LYS A 1 85 ? -2.751 -49.813 21.339 1.00 59.59 85 LYS A O 1
ATOM 661 N N . GLU A 1 86 ? -3.427 -51.945 21.076 1.00 65.56 86 GLU A N 1
ATOM 662 C CA . GLU A 1 86 ? -2.357 -52.356 20.155 1.00 65.56 86 GLU A CA 1
ATOM 663 C C . GLU A 1 86 ? -2.392 -51.569 18.837 1.00 65.56 86 GLU A C 1
ATOM 665 O O . GLU A 1 86 ? -1.349 -51.135 18.351 1.00 65.56 86 GLU A O 1
ATOM 670 N N . GLN A 1 87 ? -3.582 -51.298 18.289 1.00 64.12 87 GLN A N 1
ATOM 671 C CA . GLN A 1 87 ? -3.743 -50.452 17.098 1.00 64.12 87 GLN A CA 1
ATOM 672 C C . GLN A 1 87 ? -3.245 -49.017 17.324 1.00 64.12 87 GLN A C 1
ATOM 674 O O . GLN A 1 87 ? -2.517 -48.480 16.491 1.00 64.12 87 GLN A O 1
ATOM 679 N N . LEU A 1 88 ? -3.580 -48.409 18.465 1.00 69.44 88 LEU A N 1
ATOM 680 C CA . LEU A 1 88 ? -3.123 -47.058 18.813 1.00 69.44 88 LEU A CA 1
ATOM 681 C C . LEU A 1 88 ? -1.611 -46.999 19.086 1.00 69.44 88 LEU A C 1
ATOM 683 O O . LEU A 1 88 ? -0.962 -45.994 18.788 1.00 69.44 88 LEU A O 1
ATOM 687 N N . GLU A 1 89 ? -1.030 -48.055 19.655 1.00 75.38 89 GLU A N 1
ATOM 688 C CA . GLU A 1 89 ? 0.419 -48.161 19.854 1.00 75.38 89 GLU A CA 1
ATOM 689 C C . GLU A 1 89 ? 1.164 -48.358 18.528 1.00 75.38 89 GLU A C 1
ATOM 691 O O . GLU A 1 89 ? 2.210 -47.738 18.318 1.00 75.38 89 GLU A O 1
ATOM 696 N N . MET A 1 90 ? 0.590 -49.124 17.599 1.00 72.75 90 MET A N 1
ATOM 697 C CA . MET A 1 90 ? 1.130 -49.320 16.255 1.00 72.75 90 MET A CA 1
ATOM 698 C C . MET A 1 90 ? 1.049 -48.045 15.405 1.00 72.75 90 MET A C 1
ATOM 700 O O . MET A 1 90 ? 2.023 -47.688 14.744 1.00 72.75 90 MET A O 1
ATOM 704 N N . GLU A 1 91 ? -0.053 -47.293 15.482 1.00 76.69 91 GLU A N 1
ATOM 705 C CA . GLU A 1 91 ? -0.165 -45.973 14.844 1.00 76.69 91 GLU A CA 1
ATOM 706 C C . GLU A 1 91 ? 0.862 -44.978 15.397 1.00 76.69 91 GLU A C 1
ATOM 708 O O . GLU A 1 91 ? 1.478 -44.240 14.630 1.00 76.69 91 GLU A O 1
ATOM 713 N N . ARG A 1 92 ? 1.101 -44.975 16.716 1.00 72.62 92 ARG A N 1
ATOM 714 C CA . ARG A 1 92 ? 2.148 -44.140 17.327 1.00 72.62 92 ARG A CA 1
ATOM 715 C C . ARG A 1 92 ? 3.547 -44.521 16.853 1.00 72.62 92 ARG A C 1
ATOM 717 O O . ARG A 1 92 ? 4.345 -43.628 16.581 1.00 72.62 92 ARG A O 1
ATOM 724 N N . TYR A 1 93 ? 3.836 -45.816 16.764 1.00 79.62 93 TYR A N 1
ATOM 725 C CA . TYR A 1 93 ? 5.123 -46.311 16.282 1.00 79.62 93 TYR A CA 1
ATOM 726 C C . TYR A 1 93 ? 5.363 -45.925 14.816 1.00 79.62 93 TYR A C 1
ATOM 728 O O . TYR A 1 93 ? 6.442 -45.437 14.480 1.00 79.62 93 TYR A O 1
ATOM 736 N N . ASN A 1 94 ? 4.339 -46.050 13.967 1.00 79.31 94 ASN A N 1
ATOM 737 C CA . ASN A 1 94 ? 4.409 -45.649 12.562 1.00 79.31 94 ASN A CA 1
ATOM 738 C C . ASN A 1 94 ? 4.610 -44.135 12.408 1.00 79.31 94 ASN A C 1
ATOM 740 O O . ASN A 1 94 ? 5.483 -43.718 11.653 1.00 79.31 94 ASN A O 1
ATOM 744 N N . LEU A 1 95 ? 3.895 -43.310 13.183 1.00 81.00 95 LEU A N 1
ATOM 745 C CA . LEU A 1 95 ? 4.081 -41.853 13.160 1.00 81.00 95 LEU A CA 1
ATOM 746 C C . LEU A 1 95 ? 5.504 -41.441 13.570 1.00 81.00 95 LEU A C 1
ATOM 748 O O . LEU A 1 95 ? 6.055 -40.462 13.071 1.00 81.00 95 LEU A O 1
ATOM 752 N N . GLU A 1 96 ? 6.099 -42.172 14.513 1.00 85.81 96 GLU A N 1
ATOM 753 C CA . GLU A 1 96 ? 7.455 -41.910 14.986 1.00 85.81 96 GLU A CA 1
ATOM 754 C C . GLU A 1 96 ? 8.523 -42.378 13.985 1.00 85.81 96 GLU A C 1
ATOM 756 O O . GLU A 1 96 ? 9.581 -41.752 13.882 1.00 85.81 96 GLU A O 1
ATOM 761 N N . ALA A 1 97 ? 8.239 -43.424 13.203 1.00 82.19 97 ALA A N 1
ATOM 762 C CA . ALA A 1 97 ? 9.050 -43.814 12.053 1.00 82.19 97 ALA A CA 1
ATOM 763 C C . ALA A 1 97 ? 8.981 -42.756 10.936 1.00 82.19 97 ALA A C 1
ATOM 765 O O . ALA A 1 97 ? 10.026 -42.268 10.506 1.00 82.19 97 ALA A O 1
ATOM 766 N N . GLU A 1 98 ? 7.778 -42.306 10.564 1.00 86.00 98 GLU A N 1
ATOM 767 C CA . GLU A 1 98 ? 7.567 -41.235 9.575 1.00 86.00 98 GLU A CA 1
ATOM 768 C C . GLU A 1 98 ? 8.270 -39.929 9.989 1.00 86.00 98 GLU A C 1
ATOM 770 O O . GLU A 1 98 ? 8.939 -39.278 9.184 1.00 86.00 98 GLU A O 1
ATOM 775 N N . TYR A 1 99 ? 8.193 -39.552 11.270 1.00 83.25 99 TYR A N 1
ATOM 776 C CA . TYR A 1 99 ? 8.887 -38.370 11.787 1.00 83.25 99 TYR A CA 1
ATOM 777 C C . TYR A 1 99 ? 10.414 -38.482 11.652 1.00 83.25 99 TYR A C 1
ATOM 779 O O . TYR A 1 99 ? 11.077 -37.511 11.275 1.00 83.25 99 TYR A O 1
ATOM 787 N N . LYS A 1 100 ? 10.986 -39.661 11.926 1.00 89.88 100 LYS A N 1
ATOM 788 C CA . LYS A 1 100 ? 12.429 -39.910 11.778 1.00 89.88 100 LYS A CA 1
ATOM 789 C C . LYS A 1 100 ? 12.867 -39.865 10.317 1.00 89.88 100 LYS A C 1
ATOM 791 O O . LYS A 1 100 ? 13.918 -39.295 10.028 1.00 89.88 100 LYS A O 1
ATOM 796 N N . GLU A 1 101 ? 12.059 -40.395 9.404 1.00 90.31 101 GLU A N 1
ATOM 797 C CA . GLU A 1 101 ? 12.308 -40.305 7.961 1.00 90.31 101 GLU A CA 1
ATOM 798 C C . GLU A 1 101 ? 12.286 -38.850 7.477 1.00 90.31 101 GLU A C 1
ATOM 800 O O . GLU A 1 101 ? 13.205 -38.412 6.781 1.00 90.31 101 GLU A O 1
ATOM 805 N N . HIS A 1 102 ? 11.306 -38.054 7.913 1.00 87.38 102 HIS A N 1
ATOM 806 C CA . HIS A 1 102 ? 11.254 -36.622 7.604 1.00 87.38 102 HIS A CA 1
ATOM 807 C C . HIS A 1 102 ? 12.441 -35.845 8.185 1.00 87.38 102 HIS A C 1
ATOM 809 O O . HIS A 1 102 ? 12.977 -34.951 7.525 1.00 87.38 102 HIS A O 1
ATOM 815 N N . GLN A 1 103 ? 12.880 -36.187 9.397 1.00 90.75 103 GLN A N 1
ATOM 816 C CA . GLN A 1 103 ? 14.053 -35.577 10.016 1.00 90.75 103 GLN A CA 1
ATOM 817 C C . GLN A 1 103 ? 15.341 -35.917 9.249 1.00 90.75 103 GLN A C 1
ATOM 819 O O . GLN A 1 103 ? 16.170 -35.029 9.033 1.00 90.75 103 GLN A O 1
ATOM 824 N N . ALA A 1 104 ? 15.492 -37.164 8.797 1.00 92.69 104 ALA A N 1
ATOM 825 C CA . ALA A 1 104 ? 16.623 -37.592 7.976 1.00 92.69 104 ALA A CA 1
ATOM 826 C C . ALA A 1 104 ? 16.622 -36.900 6.602 1.00 92.69 104 ALA A C 1
ATOM 828 O O . ALA A 1 104 ? 17.660 -36.410 6.153 1.00 92.69 104 ALA A O 1
ATOM 829 N N . LEU A 1 105 ? 15.452 -36.772 5.968 1.00 93.81 105 LEU A N 1
ATOM 830 C CA . LEU A 1 105 ? 15.300 -36.047 4.706 1.00 93.81 105 LEU A CA 1
ATOM 831 C C . LEU A 1 105 ? 15.684 -34.569 4.854 1.00 93.81 105 LEU A C 1
ATOM 833 O O . LEU A 1 105 ? 16.410 -34.032 4.019 1.00 93.81 105 LEU A O 1
ATOM 837 N N . LEU A 1 106 ? 15.246 -33.915 5.934 1.00 93.31 106 LEU A N 1
ATOM 838 C CA . LEU A 1 106 ? 15.611 -32.526 6.211 1.00 93.31 106 LEU A CA 1
ATOM 839 C C . LEU A 1 106 ? 17.129 -32.363 6.365 1.00 93.31 106 LEU A C 1
ATOM 841 O O . LEU A 1 106 ? 17.696 -31.413 5.833 1.00 93.31 106 LEU A O 1
ATOM 845 N N . GLN A 1 107 ? 17.792 -33.289 7.059 1.00 92.56 107 GLN A N 1
ATOM 846 C CA . GLN A 1 107 ? 19.250 -33.274 7.198 1.00 92.56 107 GLN A CA 1
ATOM 847 C C . GLN A 1 107 ? 19.959 -33.449 5.848 1.00 92.56 107 GLN A C 1
ATOM 849 O O . GLN A 1 107 ? 20.895 -32.702 5.570 1.00 92.56 107 GLN A O 1
ATOM 854 N N . SER A 1 108 ? 19.473 -34.350 4.988 1.00 94.44 108 SER A N 1
ATOM 855 C CA . SER A 1 108 ? 20.007 -34.547 3.632 1.00 94.44 108 SER A CA 1
ATOM 856 C C . SER A 1 108 ? 19.855 -33.304 2.749 1.00 94.44 108 SER A C 1
ATOM 858 O O . SER A 1 108 ? 20.774 -32.937 2.023 1.00 94.44 108 SER A O 1
ATOM 860 N N . LEU A 1 109 ? 18.710 -32.620 2.816 1.00 90.25 109 LEU A N 1
ATOM 861 C CA . LEU A 1 109 ? 18.493 -31.380 2.062 1.00 90.25 109 LEU A CA 1
ATOM 862 C C . LEU A 1 109 ? 19.381 -30.240 2.576 1.00 90.25 109 LEU A C 1
ATOM 864 O O . LEU A 1 109 ? 19.827 -29.388 1.805 1.00 90.25 109 LEU A O 1
ATOM 868 N N . LEU A 1 110 ? 19.649 -30.206 3.884 1.00 88.19 110 LEU A N 1
ATOM 869 C CA . LEU A 1 110 ? 20.550 -29.218 4.469 1.00 88.19 110 LEU A CA 1
ATOM 870 C C . LEU A 1 110 ? 21.996 -29.423 4.015 1.00 88.19 110 LEU A C 1
ATOM 872 O O . LEU A 1 110 ? 22.637 -28.409 3.729 1.00 88.19 110 LEU A O 1
ATOM 876 N N . SER A 1 111 ? 22.474 -30.671 3.921 1.00 90.88 111 SER A N 1
ATOM 877 C CA . SER A 1 111 ? 23.814 -30.980 3.406 1.00 90.88 111 SER A CA 1
ATOM 878 C C . SER A 1 111 ? 23.935 -30.688 1.913 1.00 90.88 111 SER A C 1
ATOM 880 O O . SER A 1 111 ? 24.886 -30.025 1.514 1.00 90.88 111 SER A O 1
ATOM 882 N N . GLU A 1 112 ? 22.937 -31.057 1.103 1.00 93.12 112 GLU A N 1
ATOM 883 C CA . GLU A 1 112 ? 22.911 -30.736 -0.335 1.00 93.12 112 GLU A CA 1
ATOM 884 C C . GLU A 1 112 ? 22.954 -29.216 -0.568 1.00 93.12 112 GLU A C 1
ATOM 886 O O . GLU A 1 112 ? 23.691 -28.708 -1.412 1.00 93.12 112 GLU A O 1
ATOM 891 N N . ARG A 1 113 ? 22.219 -28.446 0.241 1.00 92.31 113 ARG A N 1
ATOM 892 C CA . ARG A 1 113 ? 22.265 -26.980 0.191 1.00 92.31 113 ARG A CA 1
ATOM 893 C C . ARG A 1 113 ? 23.640 -26.429 0.574 1.00 92.31 113 ARG A C 1
ATOM 895 O O . ARG A 1 113 ? 24.070 -25.451 -0.035 1.00 92.31 113 ARG A O 1
ATOM 902 N N . ASP A 1 114 ? 24.324 -27.015 1.556 1.00 90.56 114 ASP A N 1
ATOM 903 C CA . ASP A 1 114 ? 25.689 -26.610 1.917 1.00 90.56 114 ASP A CA 1
ATOM 904 C C . ASP A 1 114 ? 26.691 -26.921 0.792 1.00 90.56 114 ASP A C 1
ATOM 906 O O . ASP A 1 114 ? 27.512 -26.063 0.460 1.00 90.56 114 ASP A O 1
ATOM 910 N N . GLU A 1 115 ? 26.575 -28.081 0.143 1.00 94.44 115 GLU A N 1
ATOM 911 C CA . GLU A 1 115 ? 27.381 -28.464 -1.026 1.00 94.44 115 GLU A CA 1
ATOM 912 C C . GLU A 1 115 ? 27.163 -27.507 -2.207 1.00 94.44 115 GLU A C 1
ATOM 914 O O . GLU A 1 115 ? 28.121 -26.993 -2.788 1.00 94.44 115 GLU A O 1
ATOM 919 N N . LEU A 1 116 ? 25.907 -27.173 -2.519 1.00 88.81 116 LEU A N 1
ATOM 920 C CA . LEU A 1 116 ? 25.579 -26.196 -3.562 1.00 88.81 116 LEU A CA 1
ATOM 921 C C . LEU A 1 116 ? 26.120 -24.798 -3.234 1.00 88.81 116 LEU A C 1
ATOM 923 O O . LEU A 1 116 ? 26.576 -24.080 -4.128 1.00 88.81 116 LEU A O 1
ATOM 927 N N . CYS A 1 117 ? 26.094 -24.395 -1.961 1.00 86.81 117 CYS A N 1
ATOM 928 C CA . CYS A 1 117 ? 26.703 -23.141 -1.524 1.00 86.81 117 CYS A CA 1
ATOM 929 C C . CYS A 1 117 ? 28.225 -23.141 -1.722 1.00 86.81 117 CYS A C 1
ATOM 931 O O . CYS A 1 117 ? 28.766 -22.129 -2.176 1.00 86.81 117 CYS A O 1
ATOM 933 N N . GLN A 1 118 ? 28.901 -24.252 -1.419 1.00 89.06 118 GLN A N 1
ATOM 934 C CA . GLN A 1 118 ? 30.341 -24.405 -1.637 1.00 89.06 118 GLN A CA 1
ATOM 935 C C . GLN A 1 118 ? 30.677 -24.342 -3.130 1.00 89.06 118 GLN A C 1
ATOM 937 O O . GLN A 1 118 ? 31.466 -23.484 -3.528 1.00 89.06 118 GLN A O 1
ATOM 942 N N . LEU A 1 119 ? 29.991 -25.119 -3.973 1.00 91.62 119 LEU A N 1
ATOM 943 C CA . LEU A 1 119 ? 30.209 -25.117 -5.422 1.00 91.62 119 LEU A CA 1
ATOM 944 C C . LEU A 1 119 ? 29.970 -23.733 -6.043 1.00 91.62 119 LEU A C 1
ATOM 946 O O . LEU A 1 119 ? 30.755 -23.267 -6.867 1.00 91.62 119 LEU A O 1
ATOM 950 N N . ASN A 1 120 ? 28.911 -23.034 -5.627 1.00 90.00 120 ASN A N 1
ATOM 951 C CA . ASN A 1 120 ? 28.644 -21.672 -6.091 1.00 90.00 120 ASN A CA 1
ATOM 952 C C . ASN A 1 120 ? 29.763 -20.705 -5.667 1.00 90.00 120 ASN A C 1
ATOM 954 O O . ASN A 1 120 ? 30.154 -19.834 -6.441 1.00 90.00 120 ASN A O 1
ATOM 958 N N . SER A 1 121 ? 30.320 -20.865 -4.462 1.00 83.19 121 SER A N 1
ATOM 959 C CA . SER A 1 121 ? 31.458 -20.052 -4.023 1.00 83.19 121 SER A CA 1
ATOM 960 C C . SER A 1 121 ? 32.719 -20.323 -4.851 1.00 83.19 121 SER A C 1
ATOM 962 O O . SER A 1 121 ? 33.379 -19.376 -5.274 1.00 83.19 121 SER A O 1
ATOM 964 N N . GLU A 1 122 ? 33.001 -21.585 -5.179 1.00 88.75 122 GLU A N 1
ATOM 965 C CA . GLU A 1 122 ? 34.124 -21.977 -6.037 1.00 88.75 122 GLU A CA 1
ATOM 966 C C . GLU A 1 122 ? 33.966 -21.426 -7.457 1.00 88.75 122 GLU A C 1
ATOM 968 O O . GLU A 1 122 ? 34.890 -20.817 -7.999 1.00 88.75 122 GLU A O 1
ATOM 973 N N . GLN A 1 123 ? 32.772 -21.551 -8.042 1.00 86.56 123 GLN A N 1
ATOM 974 C CA . GLN A 1 123 ? 32.460 -20.981 -9.353 1.00 86.56 123 GLN A CA 1
ATOM 975 C C . GLN A 1 123 ? 32.621 -19.460 -9.359 1.00 86.56 123 GLN A C 1
ATOM 977 O O . GLN A 1 123 ? 33.208 -18.906 -10.287 1.00 86.56 123 GLN A O 1
ATOM 982 N N . GLN A 1 124 ? 32.149 -18.774 -8.315 1.00 79.25 124 GLN A N 1
ATOM 983 C CA . GLN A 1 124 ? 32.320 -17.327 -8.182 1.00 79.25 124 GLN A CA 1
ATOM 984 C C . GLN A 1 124 ? 33.795 -16.923 -8.076 1.00 79.25 124 GLN A C 1
ATOM 986 O O . GLN A 1 124 ? 34.170 -15.903 -8.650 1.00 79.25 124 GLN A O 1
ATOM 991 N N . MET A 1 125 ? 34.633 -17.718 -7.405 1.00 83.56 125 MET A N 1
ATOM 992 C CA . MET A 1 125 ? 36.079 -17.481 -7.336 1.00 83.56 125 MET A CA 1
ATOM 993 C C . MET A 1 125 ? 36.758 -17.664 -8.697 1.00 83.56 125 MET A C 1
ATOM 995 O O . MET A 1 125 ? 37.555 -16.815 -9.089 1.00 83.56 125 MET A O 1
ATOM 999 N N . ILE A 1 126 ? 36.403 -18.711 -9.450 1.00 88.69 126 ILE A N 1
ATOM 1000 C CA . ILE A 1 126 ? 36.928 -18.947 -10.807 1.00 88.69 126 ILE A CA 1
ATOM 1001 C C . ILE A 1 126 ? 36.513 -17.815 -11.755 1.00 88.69 126 ILE A C 1
ATOM 1003 O O . ILE A 1 126 ? 37.324 -17.327 -12.540 1.00 88.69 126 ILE A O 1
ATOM 1007 N N . ILE A 1 127 ? 35.257 -17.370 -11.671 1.00 81.94 127 ILE A N 1
ATOM 1008 C CA . ILE A 1 127 ? 34.750 -16.250 -12.471 1.00 81.94 127 ILE A CA 1
ATOM 1009 C C . ILE A 1 127 ? 35.478 -14.952 -12.102 1.00 81.94 127 ILE A C 1
ATOM 1011 O O . ILE A 1 127 ? 35.848 -14.198 -12.997 1.00 81.94 127 ILE A O 1
ATOM 1015 N N . ALA A 1 128 ? 35.711 -14.688 -10.813 1.00 76.12 128 ALA A N 1
ATOM 1016 C CA . ALA A 1 128 ? 36.443 -13.504 -10.367 1.00 76.12 128 ALA A CA 1
ATOM 1017 C C . ALA A 1 128 ? 37.896 -13.499 -10.875 1.00 76.12 128 ALA A C 1
ATOM 1019 O O . ALA A 1 128 ? 38.330 -12.500 -11.440 1.00 76.12 128 ALA A O 1
ATOM 1020 N N . ASP A 1 129 ? 38.603 -14.627 -10.763 1.00 82.75 129 ASP A N 1
ATOM 1021 C CA . ASP A 1 129 ? 39.976 -14.802 -11.262 1.00 82.75 129 ASP A CA 1
ATOM 1022 C C . ASP A 1 129 ? 40.050 -14.644 -12.796 1.00 82.75 129 ASP A C 1
ATOM 1024 O O . ASP A 1 129 ? 40.957 -14.002 -13.325 1.00 82.75 129 ASP A O 1
ATOM 1028 N N . TRP A 1 130 ? 39.050 -15.144 -13.536 1.00 79.81 130 TRP A N 1
ATOM 1029 C CA . TRP A 1 130 ? 38.940 -14.911 -14.982 1.00 79.81 130 TRP A CA 1
ATOM 1030 C C . TRP A 1 130 ? 38.700 -13.430 -15.321 1.00 79.81 130 TRP A C 1
ATOM 1032 O O . TRP A 1 130 ? 39.359 -12.884 -16.203 1.00 79.81 130 TRP A O 1
ATOM 1042 N N . LEU A 1 131 ? 37.796 -12.755 -14.603 1.00 72.69 131 LEU A N 1
ATOM 1043 C CA . LEU A 1 131 ? 37.470 -11.343 -14.839 1.00 72.69 131 LEU A CA 1
ATOM 1044 C C . LEU A 1 131 ? 38.624 -10.394 -14.480 1.00 72.69 131 LEU A C 1
ATOM 1046 O O . LEU A 1 131 ? 38.808 -9.385 -15.163 1.00 72.69 131 LEU A O 1
ATOM 1050 N N . GLU A 1 132 ? 39.412 -10.720 -13.451 1.00 74.44 132 GLU A N 1
ATOM 1051 C CA . GLU A 1 132 ? 40.626 -9.981 -13.078 1.00 74.44 132 GLU A CA 1
ATOM 1052 C C . GLU A 1 132 ? 41.725 -10.112 -14.143 1.00 74.44 132 GLU A C 1
ATOM 1054 O O . GLU A 1 132 ? 42.381 -9.121 -14.468 1.00 74.44 132 GLU A O 1
ATOM 1059 N N . ARG A 1 133 ? 41.885 -11.298 -14.750 1.00 77.44 133 ARG A N 1
ATOM 1060 C CA . ARG A 1 133 ? 42.824 -11.522 -15.867 1.00 77.44 133 ARG A CA 1
ATOM 1061 C C . ARG A 1 133 ? 42.426 -10.770 -17.134 1.00 77.44 133 ARG A C 1
ATOM 1063 O O . ARG A 1 133 ? 43.293 -10.225 -17.813 1.00 77.44 133 ARG A O 1
ATOM 1070 N N . GLU A 1 134 ? 41.129 -10.698 -17.416 1.00 72.75 134 GLU A N 1
ATOM 1071 C CA . GLU A 1 134 ? 40.593 -10.060 -18.623 1.00 72.75 134 GLU A CA 1
ATOM 1072 C C . GLU A 1 134 ? 40.327 -8.548 -18.444 1.00 72.75 134 GLU A C 1
ATOM 1074 O O . GLU A 1 134 ? 39.858 -7.877 -19.366 1.00 72.75 134 GLU A O 1
ATOM 1079 N N . ASN A 1 135 ? 40.643 -7.993 -17.263 1.00 65.00 135 ASN A N 1
ATOM 1080 C CA . ASN A 1 135 ? 40.485 -6.579 -16.897 1.00 65.00 135 ASN A CA 1
ATOM 1081 C C . ASN A 1 135 ? 39.052 -6.045 -17.118 1.00 65.00 135 ASN A C 1
ATOM 1083 O O . ASN A 1 135 ? 38.835 -4.868 -17.428 1.00 65.00 135 ASN A O 1
ATOM 1087 N N . VAL A 1 136 ? 38.055 -6.925 -16.977 1.00 66.06 136 VAL A N 1
ATOM 1088 C CA . VAL A 1 136 ? 36.637 -6.589 -17.132 1.00 66.06 136 VAL A CA 1
ATOM 1089 C C . VAL A 1 136 ? 36.140 -6.019 -15.803 1.00 66.06 136 VAL A C 1
ATOM 1091 O O . VAL A 1 136 ? 36.186 -6.717 -14.789 1.00 66.06 136 VAL A O 1
ATOM 1094 N N . PRO A 1 137 ? 35.629 -4.772 -15.763 1.00 59.12 137 PRO A N 1
ATOM 1095 C CA . PRO A 1 137 ? 35.067 -4.216 -14.543 1.00 59.12 137 PRO A CA 1
ATOM 1096 C C . PRO A 1 137 ? 33.919 -5.102 -14.058 1.00 59.12 137 PRO A C 1
ATOM 1098 O O . PRO A 1 137 ? 32.895 -5.229 -14.734 1.00 59.12 137 PRO A O 1
ATOM 1101 N N . MET A 1 138 ? 34.091 -5.711 -12.883 1.00 55.00 138 MET A N 1
ATOM 1102 C CA . MET A 1 138 ? 33.029 -6.458 -12.217 1.00 55.00 138 MET A CA 1
ATOM 1103 C C . MET A 1 138 ? 31.763 -5.591 -12.147 1.00 55.00 138 MET A C 1
ATOM 1105 O O . MET A 1 138 ? 31.847 -4.441 -11.694 1.00 55.00 138 MET A O 1
ATOM 1109 N N . PRO A 1 139 ? 30.579 -6.109 -12.532 1.00 55.16 139 PRO A N 1
ATOM 1110 C CA . PRO A 1 139 ? 29.329 -5.427 -12.250 1.00 55.16 139 PRO A CA 1
ATOM 1111 C C . PRO A 1 139 ? 29.291 -5.125 -10.754 1.00 55.16 139 PRO A C 1
ATOM 1113 O O . PRO A 1 139 ? 29.479 -6.018 -9.927 1.00 55.16 139 PRO A O 1
ATOM 1116 N N . VAL A 1 140 ? 29.084 -3.856 -10.400 1.00 50.72 140 VAL A N 1
ATOM 1117 C CA . VAL A 1 140 ? 28.971 -3.367 -9.019 1.00 50.72 140 VAL A CA 1
ATOM 1118 C C . VAL A 1 140 ? 27.672 -3.910 -8.413 1.00 50.72 140 VAL A C 1
ATOM 1120 O O . VAL A 1 140 ? 26.712 -3.181 -8.203 1.00 50.72 140 VAL A O 1
ATOM 1123 N N . CYS A 1 141 ? 27.584 -5.222 -8.212 1.00 52.59 141 CYS A N 1
ATOM 1124 C CA . CYS A 1 141 ? 26.352 -5.889 -7.822 1.00 52.59 141 CYS A CA 1
ATOM 1125 C C . CYS A 1 141 ? 26.635 -7.252 -7.175 1.00 52.59 141 CYS A C 1
ATOM 1127 O O . CYS A 1 141 ? 26.237 -8.280 -7.696 1.00 52.59 141 CYS A O 1
ATOM 1129 N N . THR A 1 142 ? 27.299 -7.254 -6.013 1.00 51.12 142 THR A N 1
ATOM 1130 C CA . THR A 1 142 ? 27.232 -8.368 -5.032 1.00 51.12 142 THR A CA 1
ATOM 1131 C C . THR A 1 142 ? 27.590 -7.917 -3.608 1.00 51.12 142 THR A C 1
ATOM 1133 O O . THR A 1 142 ? 26.869 -8.242 -2.667 1.00 51.12 142 THR A O 1
ATOM 1136 N N . ARG A 1 143 ? 28.630 -7.090 -3.405 1.00 47.44 143 ARG A N 1
ATOM 1137 C CA . ARG A 1 143 ? 29.029 -6.648 -2.043 1.00 47.44 143 ARG A CA 1
ATOM 1138 C C . ARG A 1 143 ? 28.130 -5.569 -1.418 1.00 47.44 143 ARG A C 1
ATOM 1140 O O . ARG A 1 143 ? 27.795 -5.674 -0.242 1.00 47.44 143 ARG A O 1
ATOM 1147 N N . ARG A 1 144 ? 27.674 -4.570 -2.190 1.00 47.38 144 ARG A N 1
ATOM 1148 C CA . ARG A 1 144 ? 26.787 -3.496 -1.677 1.00 47.38 144 ARG A CA 1
ATOM 1149 C C . ARG A 1 144 ? 25.395 -3.994 -1.259 1.00 47.38 144 ARG A C 1
ATOM 1151 O O . ARG A 1 144 ? 24.810 -3.430 -0.345 1.00 47.38 144 ARG A O 1
ATOM 1158 N N . SER A 1 145 ? 24.892 -5.067 -1.873 1.00 57.19 145 SER A N 1
ATOM 1159 C CA . SER A 1 145 ? 23.596 -5.662 -1.513 1.00 57.19 145 SER A CA 1
ATOM 1160 C C . SER A 1 145 ? 23.665 -6.488 -0.219 1.00 57.19 145 SER A C 1
ATOM 1162 O O . SER A 1 145 ? 22.736 -6.428 0.582 1.00 57.19 145 SER A O 1
ATOM 1164 N N . ARG A 1 146 ? 24.782 -7.188 0.045 1.00 55.12 146 ARG A N 1
ATOM 1165 C CA . ARG A 1 146 ? 24.941 -8.003 1.263 1.00 55.12 146 ARG A CA 1
ATOM 1166 C C . ARG A 1 146 ? 25.060 -7.152 2.532 1.00 55.12 146 ARG A C 1
ATOM 1168 O O . ARG A 1 146 ? 24.428 -7.488 3.525 1.00 55.12 146 ARG A O 1
ATOM 1175 N N . HIS A 1 147 ? 25.813 -6.049 2.498 1.00 59.06 147 HIS A N 1
ATOM 1176 C CA . HIS A 1 147 ? 25.897 -5.132 3.645 1.00 59.06 147 HIS A CA 1
ATOM 1177 C C . HIS A 1 147 ? 24.597 -4.351 3.855 1.00 59.06 147 HIS A C 1
ATOM 1179 O O . HIS A 1 147 ? 24.138 -4.261 4.984 1.00 59.06 147 HIS A O 1
ATOM 1185 N N . GLY A 1 148 ? 23.929 -3.913 2.779 1.00 72.56 148 GLY A N 1
ATOM 1186 C CA . GLY A 1 148 ? 22.604 -3.294 2.888 1.00 72.56 148 GLY A CA 1
ATOM 1187 C C . GLY A 1 148 ? 21.564 -4.218 3.532 1.00 72.56 148 GLY A C 1
ATOM 1188 O O . GLY A 1 148 ? 20.824 -3.783 4.406 1.00 72.56 148 GLY A O 1
ATOM 1189 N N . TYR A 1 149 ? 21.555 -5.505 3.170 1.00 75.38 149 TYR A N 1
ATOM 1190 C CA . TYR A 1 149 ? 20.686 -6.502 3.803 1.00 75.38 149 TYR A CA 1
ATOM 1191 C C . TYR A 1 149 ? 21.075 -6.782 5.263 1.00 75.38 149 TYR A C 1
ATOM 1193 O O . TYR A 1 149 ? 20.206 -6.888 6.121 1.00 75.38 149 TYR A O 1
ATOM 1201 N N . GLN A 1 150 ? 22.373 -6.857 5.575 1.00 83.94 150 GLN A N 1
ATOM 1202 C CA . GLN A 1 150 ? 22.850 -7.011 6.957 1.00 83.94 150 GLN A CA 1
ATOM 1203 C C . GLN A 1 150 ? 22.453 -5.824 7.840 1.00 83.94 150 GLN A C 1
ATOM 1205 O O . GLN A 1 150 ? 22.042 -6.024 8.979 1.00 83.94 150 GLN A O 1
ATOM 1210 N N . ASP A 1 151 ? 22.541 -4.600 7.329 1.00 86.50 151 ASP A N 1
ATOM 1211 C CA . ASP A 1 151 ? 22.137 -3.407 8.072 1.00 86.50 151 ASP A CA 1
ATOM 1212 C C . ASP A 1 151 ? 20.612 -3.340 8.234 1.00 86.50 151 ASP A C 1
ATOM 1214 O O . ASP A 1 151 ? 20.121 -3.001 9.309 1.00 86.50 151 ASP A O 1
ATOM 1218 N N . GLN A 1 152 ? 19.852 -3.763 7.217 1.00 85.56 152 GLN A N 1
ATOM 1219 C CA . GLN A 1 152 ? 18.401 -3.947 7.326 1.00 85.56 152 GLN A CA 1
ATOM 1220 C C . GLN A 1 152 ? 18.026 -4.999 8.382 1.00 85.56 152 GLN A C 1
ATOM 1222 O O . GLN A 1 152 ? 17.099 -4.771 9.155 1.00 85.56 152 GLN A O 1
ATOM 1227 N N . LEU A 1 153 ? 18.749 -6.120 8.459 1.00 92.56 153 LEU A N 1
ATOM 1228 C CA . LEU A 1 153 ? 18.526 -7.147 9.481 1.00 92.56 153 LEU A CA 1
ATOM 1229 C C . LEU A 1 153 ? 18.791 -6.627 10.898 1.00 92.56 153 LEU A C 1
ATOM 1231 O O . LEU A 1 153 ? 17.971 -6.872 11.777 1.00 92.56 153 LEU A O 1
ATOM 1235 N N . LYS A 1 154 ? 19.865 -5.855 11.113 1.00 95.00 154 LYS A N 1
ATOM 1236 C CA . LYS A 1 154 ? 20.143 -5.229 12.421 1.00 95.00 154 LYS A CA 1
ATOM 1237 C C . LYS A 1 154 ? 19.012 -4.300 12.855 1.00 95.00 154 LYS A C 1
ATOM 1239 O O . LYS A 1 154 ? 18.543 -4.390 13.981 1.00 95.00 154 LYS A O 1
ATOM 1244 N N . ILE A 1 155 ? 18.515 -3.461 11.943 1.00 94.88 155 ILE A N 1
ATOM 1245 C CA . ILE A 1 155 ? 17.378 -2.571 12.229 1.00 94.88 155 ILE A CA 1
ATOM 1246 C C . ILE A 1 155 ? 16.137 -3.389 12.619 1.00 94.88 155 ILE A C 1
ATOM 1248 O O . ILE A 1 155 ? 15.406 -3.009 13.533 1.00 94.88 155 ILE A O 1
ATOM 1252 N N . LEU A 1 156 ? 15.890 -4.518 11.949 1.00 94.38 156 LEU A N 1
ATOM 1253 C CA . LEU A 1 156 ? 14.782 -5.411 12.295 1.00 94.38 156 LEU A CA 1
ATOM 1254 C C . LEU A 1 156 ? 14.971 -6.070 13.671 1.00 94.38 156 LEU A C 1
ATOM 1256 O O . LEU A 1 156 ? 13.998 -6.188 14.418 1.00 94.38 156 LEU A O 1
ATOM 1260 N N . GLU A 1 157 ? 16.191 -6.474 14.022 1.00 95.81 157 GLU A N 1
ATOM 1261 C CA . GLU A 1 157 ? 16.529 -7.010 15.347 1.00 95.81 157 GLU A CA 1
ATOM 1262 C C . GLU A 1 157 ? 16.324 -5.962 16.449 1.00 95.81 157 GLU A C 1
ATOM 1264 O O . GLU A 1 157 ? 15.661 -6.250 17.450 1.00 95.81 157 GLU A O 1
ATOM 1269 N N . ASP A 1 158 ? 16.783 -4.730 16.226 1.00 96.50 158 ASP A N 1
ATOM 1270 C CA . ASP A 1 158 ? 16.605 -3.607 17.148 1.00 96.50 158 ASP A CA 1
ATOM 1271 C C . ASP A 1 158 ? 15.121 -3.275 17.352 1.00 96.50 158 ASP A C 1
ATOM 1273 O O . ASP A 1 158 ? 14.661 -3.117 18.486 1.00 96.50 158 ASP A O 1
ATOM 1277 N N . LEU A 1 159 ? 14.335 -3.224 16.270 1.00 96.50 159 LEU A N 1
ATOM 1278 C CA . LEU A 1 159 ? 12.886 -3.001 16.337 1.00 96.50 159 LEU A CA 1
ATOM 1279 C C . LEU A 1 159 ? 12.171 -4.136 17.079 1.00 96.50 159 LEU A C 1
ATOM 1281 O O . LEU A 1 159 ? 11.259 -3.878 17.872 1.00 96.50 159 LEU A O 1
ATOM 1285 N N . LYS A 1 160 ? 12.588 -5.389 16.862 1.00 95.69 160 LYS A N 1
ATOM 1286 C CA . LYS A 1 160 ? 12.039 -6.557 17.562 1.00 95.69 160 LYS A CA 1
ATOM 1287 C C . LYS A 1 160 ? 12.318 -6.473 19.059 1.00 95.69 160 LYS A C 1
ATOM 1289 O O . LYS A 1 160 ? 11.395 -6.658 19.855 1.00 95.69 160 LYS A O 1
ATOM 1294 N N . LEU A 1 161 ? 13.552 -6.153 19.443 1.00 97.44 161 LEU A N 1
ATOM 1295 C CA . LEU A 1 161 ? 13.928 -5.981 20.844 1.00 97.44 161 LEU A CA 1
ATOM 1296 C C . LEU A 1 161 ? 13.174 -4.803 21.472 1.00 97.44 161 LEU A C 1
ATOM 1298 O O . LEU A 1 161 ? 12.619 -4.931 22.562 1.00 97.44 161 LEU A O 1
ATOM 1302 N N . GLN A 1 162 ? 13.058 -3.680 20.759 1.00 96.69 162 GLN A N 1
ATOM 1303 C CA . GLN A 1 162 ? 12.296 -2.518 21.213 1.00 96.69 162 GLN A CA 1
ATOM 1304 C C . GLN A 1 162 ? 10.822 -2.867 21.462 1.00 96.69 162 GLN A C 1
ATOM 1306 O O . GLN A 1 162 ? 10.251 -2.443 22.471 1.00 96.69 162 GLN A O 1
ATOM 1311 N N . TRP A 1 163 ? 10.198 -3.636 20.566 1.00 91.88 163 TRP A N 1
ATOM 1312 C CA . TRP A 1 163 ? 8.818 -4.091 20.731 1.00 91.88 163 TRP A CA 1
ATOM 1313 C C . TRP A 1 163 ? 8.671 -5.019 21.939 1.00 91.88 163 TRP A C 1
ATOM 1315 O O . TRP A 1 163 ? 7.759 -4.827 22.741 1.00 91.88 163 TRP A O 1
ATOM 1325 N N . GLN A 1 164 ? 9.597 -5.966 22.122 1.00 97.38 164 GLN A N 1
ATOM 1326 C CA . GLN A 1 164 ? 9.599 -6.866 23.277 1.00 97.38 164 GLN A CA 1
ATOM 1327 C C . GLN A 1 164 ? 9.727 -6.094 24.595 1.00 97.38 164 GLN A C 1
ATOM 1329 O O . GLN A 1 164 ? 8.913 -6.294 25.496 1.00 97.38 164 GLN A O 1
ATOM 1334 N N . CYS A 1 165 ? 10.673 -5.157 24.683 1.00 97.19 165 CYS A N 1
ATOM 1335 C CA . CYS A 1 165 ? 10.859 -4.309 25.860 1.00 97.19 165 CYS A CA 1
ATOM 1336 C C . CYS A 1 165 ? 9.609 -3.467 26.163 1.00 97.19 165 CYS A C 1
ATOM 1338 O O . CYS A 1 165 ? 9.151 -3.431 27.305 1.00 97.19 165 CYS A O 1
ATOM 1340 N N . LYS A 1 166 ? 9.007 -2.822 25.151 1.00 96.94 166 LYS A N 1
ATOM 1341 C CA . LYS A 1 166 ? 7.765 -2.045 25.329 1.00 96.94 166 LYS A CA 1
ATOM 1342 C C . LYS A 1 166 ? 6.592 -2.930 25.752 1.00 96.94 166 LYS A C 1
ATOM 1344 O O . LYS A 1 166 ? 5.853 -2.562 26.658 1.00 96.94 166 LYS A O 1
ATOM 1349 N N . SER A 1 167 ? 6.437 -4.102 25.136 1.00 95.31 167 SER A N 1
ATOM 1350 C CA . SER A 1 167 ? 5.386 -5.060 25.490 1.00 95.31 167 SER A CA 1
ATOM 1351 C C . SER A 1 167 ? 5.524 -5.537 26.936 1.00 95.31 167 SER A C 1
ATOM 1353 O O . SER A 1 167 ? 4.523 -5.606 27.646 1.00 95.31 167 SER A O 1
ATOM 1355 N N . GLN A 1 168 ? 6.744 -5.840 27.390 1.00 97.50 168 GLN A N 1
ATOM 1356 C CA . GLN A 1 168 ? 7.007 -6.224 28.780 1.00 97.50 168 GLN A CA 1
ATOM 1357 C C . GLN A 1 168 ? 6.708 -5.078 29.750 1.00 97.50 168 GLN A C 1
ATOM 1359 O O . GLN A 1 168 ? 6.072 -5.305 30.775 1.00 97.50 168 GLN A O 1
ATOM 1364 N N . LEU A 1 169 ? 7.096 -3.847 29.408 1.00 97.38 169 LEU A N 1
ATOM 1365 C CA . LEU A 1 169 ? 6.798 -2.671 30.222 1.00 97.38 169 LEU A CA 1
ATOM 1366 C C . LEU A 1 169 ? 5.285 -2.457 30.385 1.00 97.38 169 LEU A C 1
ATOM 1368 O O . LEU A 1 169 ? 4.808 -2.275 31.504 1.00 97.38 169 LEU A O 1
ATOM 1372 N N . TYR A 1 170 ? 4.515 -2.515 29.293 1.00 94.31 170 TYR A N 1
ATOM 1373 C CA . TYR A 1 170 ? 3.055 -2.389 29.364 1.00 94.31 170 TYR A CA 1
ATOM 1374 C C . TYR A 1 170 ? 2.424 -3.527 30.166 1.00 94.31 170 TYR A C 1
ATOM 1376 O O . TYR A 1 170 ? 1.506 -3.292 30.950 1.00 94.31 170 TYR A O 1
ATOM 1384 N N . GLN A 1 171 ? 2.942 -4.748 30.024 1.00 96.31 171 GLN A N 1
ATOM 1385 C CA . GLN A 1 171 ? 2.484 -5.889 30.807 1.00 96.31 171 GLN A CA 1
ATOM 1386 C C . GLN A 1 171 ? 2.723 -5.675 32.309 1.00 96.31 171 GLN A C 1
ATOM 1388 O O . GLN A 1 171 ? 1.803 -5.869 33.102 1.00 96.31 171 GLN A O 1
ATOM 1393 N N . GLN A 1 172 ? 3.911 -5.204 32.696 1.00 96.50 172 GLN A N 1
ATOM 1394 C CA . GLN A 1 172 ? 4.235 -4.882 34.089 1.00 96.50 172 GLN A CA 1
ATOM 1395 C C . GLN A 1 172 ? 3.321 -3.783 34.646 1.00 96.50 172 GLN A C 1
ATOM 1397 O O . GLN A 1 172 ? 2.795 -3.922 35.749 1.00 96.50 172 GLN A O 1
ATOM 1402 N N . GLN A 1 173 ? 3.056 -2.726 33.872 1.00 95.75 173 GLN A N 1
ATOM 1403 C CA . GLN A 1 173 ? 2.122 -1.666 34.274 1.00 95.75 173 GLN A CA 1
ATOM 1404 C C . GLN A 1 173 ? 0.703 -2.205 34.496 1.00 95.75 173 GLN A C 1
ATOM 1406 O O . GLN A 1 173 ? 0.035 -1.838 35.465 1.00 95.75 173 GLN A O 1
ATOM 1411 N N . VAL A 1 174 ? 0.235 -3.103 33.626 1.00 96.12 174 VAL A N 1
ATOM 1412 C CA . VAL A 1 174 ? -1.067 -3.761 33.790 1.00 96.12 174 VAL A CA 1
ATOM 1413 C C . VAL A 1 174 ? -1.082 -4.632 35.047 1.00 96.12 174 VAL A C 1
ATOM 1415 O O . VAL A 1 174 ? -2.073 -4.620 35.780 1.00 96.12 174 VAL A O 1
ATOM 1418 N N . GLU A 1 175 ? -0.013 -5.379 35.311 1.00 95.75 175 GLU A N 1
ATOM 1419 C CA . GLU A 1 175 ? 0.108 -6.242 36.489 1.00 95.75 175 GLU A CA 1
ATOM 1420 C C . GLU A 1 175 ? 0.180 -5.452 37.801 1.00 95.75 175 GLU A C 1
ATOM 1422 O O . GLU A 1 175 ? -0.408 -5.896 38.784 1.00 95.75 175 GLU A O 1
ATOM 1427 N N . GLU A 1 176 ? 0.789 -4.263 37.815 1.00 96.12 176 GLU A N 1
ATOM 1428 C CA . GLU A 1 176 ? 0.814 -3.373 38.985 1.00 96.12 176 GLU A CA 1
ATOM 1429 C C . GLU A 1 176 ? -0.549 -2.710 39.246 1.00 96.12 176 GLU A C 1
ATOM 1431 O O . GLU A 1 176 ? -1.019 -2.636 40.388 1.00 96.12 176 GLU A O 1
ATOM 1436 N N . LEU A 1 177 ? -1.211 -2.212 38.198 1.00 96.50 177 LEU A N 1
ATOM 1437 C CA . LEU A 1 177 ? -2.468 -1.474 38.345 1.00 96.50 177 LEU A CA 1
ATOM 1438 C C . LEU A 1 177 ? -3.658 -2.396 38.632 1.00 96.50 177 LEU A C 1
ATOM 1440 O O . LEU A 1 177 ? -4.571 -2.017 39.369 1.00 96.50 177 LEU A O 1
ATOM 1444 N N . ARG A 1 178 ? -3.647 -3.625 38.105 1.00 97.75 178 ARG A N 1
ATOM 1445 C CA . ARG A 1 178 ? -4.720 -4.614 38.288 1.00 97.75 178 ARG A CA 1
ATOM 1446 C C . ARG A 1 178 ? -5.095 -4.862 39.758 1.00 97.75 178 ARG A C 1
ATOM 1448 O O . ARG A 1 178 ? -6.285 -4.731 40.059 1.00 97.75 178 ARG A O 1
ATOM 1455 N N . PRO A 1 179 ? -4.172 -5.196 40.683 1.00 95.88 179 PRO A N 1
ATOM 1456 C CA . PRO A 1 179 ? -4.522 -5.415 42.082 1.00 95.88 179 PRO A CA 1
ATOM 1457 C C . PRO A 1 179 ? -5.042 -4.135 42.740 1.00 95.88 179 PRO A C 1
ATOM 1459 O O . PRO A 1 179 ? -6.031 -4.201 43.462 1.00 95.88 179 PRO A O 1
ATOM 1462 N N . ARG A 1 180 ? -4.479 -2.957 42.427 1.00 95.88 180 ARG A N 1
ATOM 1463 C CA . ARG A 1 180 ? -4.971 -1.672 42.961 1.00 95.88 180 ARG A CA 1
ATOM 1464 C C . ARG A 1 180 ? -6.412 -1.386 42.536 1.00 95.88 180 ARG A C 1
ATOM 1466 O O . ARG A 1 180 ? -7.224 -0.960 43.356 1.00 95.88 180 ARG A O 1
ATOM 1473 N N . CYS A 1 181 ? -6.758 -1.660 41.278 1.00 95.12 181 CYS A N 1
ATOM 1474 C CA . CYS A 1 181 ? -8.133 -1.545 40.793 1.00 95.12 181 CYS A CA 1
ATOM 1475 C C . CYS A 1 181 ? -9.071 -2.557 41.470 1.00 95.12 181 CYS A C 1
ATOM 1477 O O . CYS A 1 181 ? -10.201 -2.209 41.810 1.00 95.12 181 CYS A O 1
ATOM 1479 N N . GLN A 1 182 ? -8.619 -3.796 41.687 1.00 96.25 182 GLN A N 1
ATOM 1480 C CA . GLN A 1 182 ? -9.410 -4.823 42.372 1.00 96.25 182 GLN A CA 1
ATOM 1481 C C . GLN A 1 182 ? -9.644 -4.487 43.848 1.00 96.25 182 GLN A C 1
ATOM 1483 O O . GLN A 1 182 ? -10.762 -4.642 44.330 1.00 96.25 182 GLN A O 1
ATOM 1488 N N . GLU A 1 183 ? -8.622 -3.998 44.546 1.00 97.56 183 GLU A N 1
ATOM 1489 C CA . GLU A 1 183 ? -8.700 -3.508 45.924 1.00 97.56 183 GLU A CA 1
ATOM 1490 C C . GLU A 1 183 ? -9.740 -2.387 46.032 1.00 97.56 183 GLU A C 1
ATOM 1492 O O . GLU A 1 183 ? -10.677 -2.474 46.822 1.00 97.56 183 GLU A O 1
ATOM 1497 N N . LYS A 1 184 ? -9.638 -1.370 45.165 1.00 97.00 184 LYS A N 1
ATOM 1498 C CA . LYS A 1 184 ? -10.586 -0.248 45.128 1.00 97.00 184 LYS A CA 1
ATOM 1499 C C . LYS A 1 184 ? -12.010 -0.691 44.820 1.00 97.00 184 LYS A C 1
ATOM 1501 O O . LYS A 1 184 ? -12.947 -0.171 45.418 1.00 97.00 184 LYS A O 1
ATOM 1506 N N . LYS A 1 185 ? -12.176 -1.671 43.930 1.00 95.69 185 LYS A N 1
ATOM 1507 C CA . LYS A 1 185 ? -13.482 -2.267 43.648 1.00 95.69 185 LYS A CA 1
ATOM 1508 C C . LYS A 1 185 ? -14.059 -2.958 44.884 1.00 95.69 185 LYS A C 1
ATOM 1510 O O . LYS A 1 185 ? -15.201 -2.691 45.228 1.00 95.69 185 LYS A O 1
ATOM 1515 N N . LYS A 1 186 ? -13.270 -3.788 45.574 1.00 96.75 186 LYS A N 1
ATOM 1516 C CA . LYS A 1 186 ? -13.705 -4.460 46.809 1.00 96.75 186 LYS A CA 1
ATOM 1517 C C . LYS A 1 186 ? -14.071 -3.456 47.903 1.00 96.75 186 LYS A C 1
ATOM 1519 O O . LYS A 1 186 ? -15.088 -3.634 48.558 1.00 96.75 186 LYS A O 1
ATOM 1524 N N . GLN A 1 187 ? -13.272 -2.400 48.074 1.00 97.75 187 GLN A N 1
ATOM 1525 C CA . GLN A 1 187 ? -13.570 -1.308 49.009 1.00 97.75 187 GLN A CA 1
ATOM 1526 C C . GLN A 1 187 ? -14.931 -0.680 48.694 1.00 97.75 187 GLN A C 1
ATOM 1528 O O . GLN A 1 187 ? -15.786 -0.604 49.572 1.00 97.75 187 GLN A O 1
ATOM 1533 N N . TRP A 1 188 ? -15.161 -0.320 47.428 1.00 97.12 188 TRP A N 1
ATOM 1534 C CA . TRP A 1 188 ? -16.436 0.239 46.987 1.00 97.12 188 TRP A CA 1
ATOM 1535 C C . TRP A 1 188 ? -17.607 -0.735 47.185 1.00 97.12 188 TRP A C 1
ATOM 1537 O O . TRP A 1 188 ? -18.653 -0.325 47.676 1.00 97.12 188 TRP A O 1
ATOM 1547 N N . ASP A 1 189 ? -17.431 -2.023 46.869 1.00 95.38 189 ASP A N 1
ATOM 1548 C CA . ASP A 1 189 ? -18.461 -3.052 47.065 1.00 95.38 189 ASP A CA 1
ATOM 1549 C C . ASP A 1 189 ? -18.847 -3.179 48.556 1.00 95.38 189 ASP A C 1
ATOM 1551 O O . ASP A 1 189 ? -20.034 -3.261 48.878 1.00 95.38 189 ASP A O 1
ATOM 1555 N N . CYS A 1 190 ? -17.872 -3.140 49.474 1.00 96.94 190 CYS A N 1
A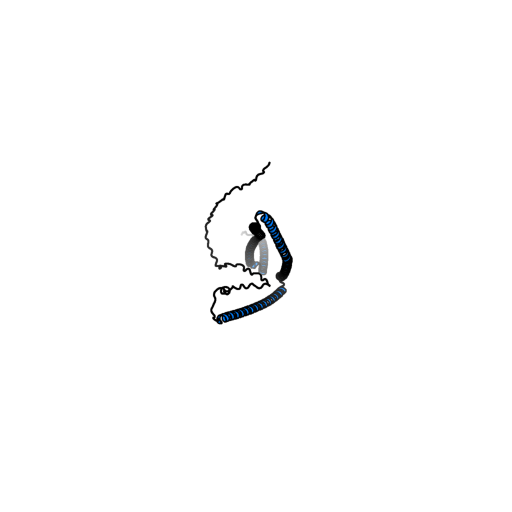TOM 1556 C CA . CYS A 1 190 ? -18.111 -3.161 50.922 1.00 96.94 190 CYS A CA 1
ATOM 1557 C C . CYS A 1 190 ? -18.826 -1.892 51.417 1.00 96.94 190 CYS A C 1
ATOM 1559 O O . CYS A 1 190 ? -19.808 -1.986 52.157 1.00 96.94 190 CYS A O 1
ATOM 1561 N N . GLU A 1 191 ? -18.361 -0.707 51.008 1.00 97.56 191 GLU A N 1
ATOM 1562 C CA . GLU A 1 191 ? -18.973 0.577 51.381 1.00 97.56 191 GLU A CA 1
ATOM 1563 C C . GLU A 1 191 ? -20.409 0.694 50.853 1.00 97.56 191 GLU A C 1
ATOM 1565 O O . GLU A 1 191 ? -21.316 1.102 51.581 1.00 97.56 191 GLU A O 1
ATOM 1570 N N . TYR A 1 192 ? -20.640 0.278 49.606 1.00 93.38 192 TYR A N 1
ATOM 1571 C CA . TYR A 1 192 ? -21.964 0.260 48.993 1.00 93.38 192 TYR A CA 1
ATOM 1572 C C . TYR A 1 192 ? -22.908 -0.701 49.727 1.00 93.38 192 TYR A C 1
ATOM 1574 O O . TYR A 1 192 ? -24.046 -0.336 50.023 1.00 93.38 192 TYR A O 1
ATOM 1582 N N . GLN A 1 193 ? -22.446 -1.900 50.098 1.00 94.44 193 GLN A N 1
ATOM 1583 C CA . GLN A 1 193 ? -23.249 -2.833 50.898 1.00 94.44 193 GLN A CA 1
ATOM 1584 C C . GLN A 1 193 ? -23.625 -2.247 52.265 1.00 94.44 193 GLN A C 1
ATOM 1586 O O . GLN A 1 193 ? -24.792 -2.325 52.655 1.00 94.44 193 GLN A O 1
ATOM 1591 N N . ALA A 1 194 ? -22.680 -1.610 52.963 1.00 95.94 194 ALA A N 1
ATOM 1592 C CA . ALA A 1 194 ? -22.947 -0.950 54.241 1.00 95.94 194 ALA A CA 1
ATOM 1593 C C . ALA A 1 194 ? -23.974 0.188 54.097 1.00 95.94 194 ALA A C 1
ATOM 1595 O O . ALA A 1 194 ? -24.906 0.294 54.898 1.00 95.94 194 ALA A O 1
ATOM 1596 N N . PHE A 1 195 ? -23.862 0.995 53.037 1.00 94.50 195 PHE A N 1
ATOM 1597 C CA . PHE A 1 195 ? -24.841 2.032 52.715 1.00 94.50 195 PHE A CA 1
ATOM 1598 C C . PHE A 1 195 ? -26.240 1.448 52.476 1.00 94.50 195 PHE A C 1
ATOM 1600 O O . PHE A 1 195 ? -27.219 1.946 53.033 1.00 94.50 195 PHE A O 1
ATOM 1607 N N . ILE A 1 196 ? -26.350 0.368 51.697 1.00 91.50 196 ILE A N 1
ATOM 1608 C CA . ILE A 1 196 ? -27.631 -0.303 51.441 1.00 91.50 196 ILE A CA 1
ATOM 1609 C C . ILE A 1 196 ? -28.238 -0.854 52.737 1.00 91.50 196 ILE A C 1
ATOM 1611 O O . ILE A 1 196 ? -29.444 -0.705 52.943 1.00 91.50 196 ILE A O 1
ATOM 1615 N N . MET A 1 197 ? -27.435 -1.435 53.633 1.00 93.06 197 MET A N 1
ATOM 1616 C CA . MET A 1 197 ? -27.909 -1.894 54.945 1.00 93.06 197 MET A CA 1
ATOM 1617 C C . MET A 1 197 ? -28.457 -0.737 55.789 1.00 93.06 197 MET A C 1
ATOM 1619 O O . MET A 1 197 ? -29.587 -0.817 56.271 1.00 93.06 197 MET A O 1
ATOM 1623 N N . MET A 1 198 ? -27.721 0.373 55.888 1.00 94.75 198 MET A N 1
ATOM 1624 C CA . MET A 1 198 ? -28.171 1.571 56.607 1.00 94.75 198 MET A CA 1
ATOM 1625 C C . MET A 1 198 ? -29.479 2.126 56.020 1.00 94.75 198 MET A C 1
ATOM 1627 O O . MET A 1 198 ? -30.419 2.445 56.751 1.00 94.75 198 MET A O 1
ATOM 1631 N N . MET A 1 199 ? -29.577 2.207 54.691 1.00 93.75 199 MET A N 1
ATOM 1632 C CA . MET A 1 199 ? -30.792 2.656 54.009 1.00 93.75 199 MET A CA 1
ATOM 1633 C C . MET A 1 199 ? -31.985 1.739 54.300 1.00 93.75 199 MET A C 1
ATOM 1635 O O . MET A 1 199 ? -33.091 2.229 54.541 1.00 93.75 199 MET A O 1
ATOM 1639 N N . GLN A 1 200 ? -31.775 0.418 54.320 1.00 93.06 200 GLN A N 1
ATOM 1640 C CA . GLN A 1 200 ? -32.811 -0.545 54.695 1.00 93.06 200 GLN A CA 1
ATOM 1641 C C . GLN A 1 200 ? -33.273 -0.333 56.141 1.00 93.06 200 GLN A C 1
ATOM 1643 O O . GLN A 1 200 ? -34.478 -0.282 56.380 1.00 93.06 200 GLN A O 1
ATOM 1648 N N . GLU A 1 201 ? -32.356 -0.159 57.093 1.00 92.38 201 GLU A N 1
ATOM 1649 C CA . GLU A 1 201 ? -32.688 0.078 58.505 1.00 92.38 201 GLU A CA 1
ATOM 1650 C C . GLU A 1 201 ? -33.522 1.351 58.704 1.00 92.38 201 GLU A C 1
ATOM 1652 O O . GLU A 1 201 ? -34.554 1.319 59.384 1.00 92.38 201 GLU A O 1
ATOM 1657 N N . VAL A 1 202 ? -33.136 2.454 58.055 1.00 93.81 202 VAL A N 1
ATOM 1658 C CA . VAL A 1 202 ? -33.864 3.733 58.119 1.00 93.81 202 VAL A CA 1
ATOM 1659 C C . VAL A 1 202 ? -35.268 3.601 57.523 1.00 93.81 202 VAL A C 1
ATOM 1661 O O . VAL A 1 202 ? -36.249 4.033 58.140 1.00 93.81 202 VAL A O 1
ATOM 1664 N N . LEU A 1 203 ? -35.394 2.970 56.351 1.00 93.56 203 LEU A N 1
ATOM 1665 C CA . LEU A 1 203 ? -36.690 2.740 55.705 1.00 93.56 203 LEU A CA 1
ATOM 1666 C C . LEU A 1 203 ? -37.595 1.839 56.556 1.00 93.56 203 LEU A C 1
ATOM 1668 O O . LEU A 1 203 ? -38.786 2.128 56.708 1.00 93.56 203 LEU A O 1
ATOM 1672 N N . LEU A 1 204 ? -37.038 0.784 57.159 1.00 94.81 204 LEU A N 1
ATOM 1673 C CA . LEU A 1 204 ? -37.769 -0.104 58.062 1.00 94.81 204 LEU A CA 1
ATOM 1674 C C . LEU A 1 204 ? -38.255 0.636 59.305 1.00 94.81 204 LEU A C 1
ATOM 1676 O O . LEU A 1 204 ? -39.424 0.495 59.665 1.00 94.81 204 LEU A O 1
ATOM 1680 N N . ALA A 1 205 ? -37.409 1.453 59.934 1.00 92.88 205 ALA A N 1
ATOM 1681 C CA . ALA A 1 205 ? -37.785 2.241 61.106 1.00 92.88 205 ALA A CA 1
ATOM 1682 C C .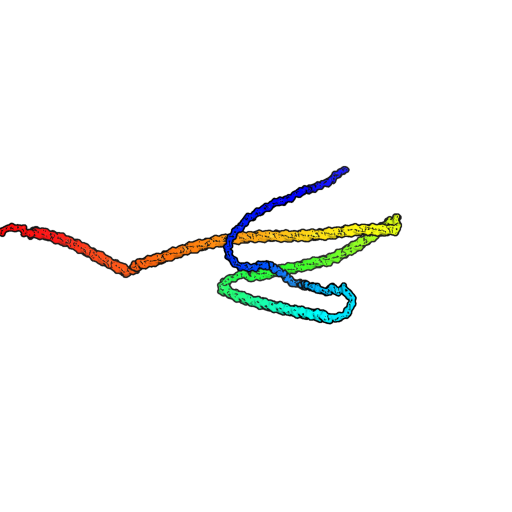 ALA A 1 205 ? -38.902 3.253 60.792 1.00 92.88 205 ALA A C 1
ATOM 1684 O O . ALA A 1 205 ? -39.836 3.413 61.584 1.00 92.88 205 ALA A O 1
ATOM 1685 N N . ALA A 1 206 ? -38.848 3.905 59.626 1.00 92.94 206 ALA A N 1
ATOM 1686 C CA . ALA A 1 206 ? -39.862 4.864 59.192 1.00 92.94 206 ALA A CA 1
ATOM 1687 C C . ALA A 1 206 ? -41.214 4.192 58.886 1.00 92.94 206 ALA A C 1
ATOM 1689 O O . ALA A 1 206 ? -42.262 4.666 59.334 1.00 92.94 206 ALA A O 1
ATOM 1690 N N . LEU A 1 207 ? -41.202 3.072 58.156 1.00 93.44 207 LEU A N 1
ATOM 1691 C CA . LEU A 1 207 ? -42.417 2.363 57.744 1.00 93.44 207 LEU A CA 1
ATOM 1692 C C . LEU A 1 207 ? -43.032 1.531 58.877 1.00 93.44 207 LEU A C 1
ATOM 1694 O O . LEU A 1 207 ? -44.259 1.438 58.963 1.00 93.44 207 LEU A O 1
ATOM 1698 N N . ALA A 1 208 ? -42.224 0.979 59.790 1.00 93.81 208 ALA A N 1
ATOM 1699 C CA . ALA A 1 208 ? -42.713 0.174 60.913 1.00 93.81 208 ALA A CA 1
ATOM 1700 C C . ALA A 1 208 ? -43.618 0.971 61.862 1.00 93.81 208 ALA A C 1
ATOM 1702 O O . ALA A 1 208 ? -44.547 0.397 62.429 1.00 93.81 208 ALA A O 1
ATOM 1703 N N . ARG A 1 209 ? -43.396 2.288 61.985 1.00 90.25 209 ARG A N 1
ATOM 1704 C CA . ARG A 1 209 ? -44.253 3.198 62.765 1.00 90.25 209 ARG A CA 1
ATOM 1705 C C . ARG A 1 209 ? -45.652 3.378 62.164 1.00 90.25 209 ARG A C 1
ATOM 1707 O O . ARG A 1 209 ? -46.570 3.714 62.898 1.00 90.25 209 ARG A O 1
ATOM 1714 N N . ARG A 1 210 ? -45.813 3.173 60.850 1.00 91.62 210 ARG A N 1
ATOM 1715 C CA . ARG A 1 210 ? -47.077 3.386 60.117 1.00 91.62 210 ARG A CA 1
ATOM 1716 C C . ARG A 1 210 ? -47.829 2.095 59.798 1.00 91.62 210 ARG A C 1
ATOM 1718 O O . ARG A 1 210 ? -49.050 2.082 59.839 1.00 91.62 210 ARG A O 1
ATOM 1725 N N . LEU A 1 211 ? -47.102 1.037 59.443 1.00 91.06 211 LEU A N 1
ATOM 1726 C CA . LEU A 1 211 ? -47.659 -0.193 58.862 1.00 91.06 211 LEU A CA 1
ATOM 1727 C C . LEU A 1 211 ? -47.468 -1.425 59.767 1.00 91.06 211 LEU A C 1
ATOM 1729 O O . LEU A 1 211 ? -48.001 -2.494 59.484 1.00 91.06 211 LEU A O 1
ATOM 1733 N N . GLY A 1 212 ? -46.686 -1.300 60.845 1.00 92.75 212 GLY A N 1
ATOM 1734 C CA . GLY A 1 212 ? -46.229 -2.426 61.660 1.00 92.75 212 GLY A CA 1
ATOM 1735 C C . GLY A 1 212 ? -45.005 -3.143 61.066 1.00 92.75 212 GLY A C 1
ATOM 1736 O O . GLY A 1 212 ? -44.741 -3.098 59.864 1.00 92.75 212 GLY A O 1
ATOM 1737 N N . LYS A 1 213 ? -44.226 -3.825 61.922 1.00 91.19 213 LYS A N 1
ATOM 1738 C CA . LYS A 1 213 ? -42.900 -4.389 61.574 1.00 91.19 213 LYS A CA 1
ATOM 1739 C C . LYS A 1 213 ? -42.927 -5.357 60.381 1.00 91.19 213 LYS A C 1
ATOM 1741 O O . LYS A 1 213 ? -42.069 -5.277 59.509 1.00 91.19 213 LYS A O 1
ATOM 1746 N N . ARG A 1 214 ? -43.906 -6.272 60.330 1.00 91.94 214 ARG A N 1
ATOM 1747 C CA . ARG A 1 214 ? -43.996 -7.296 59.269 1.00 91.94 214 ARG A CA 1
ATOM 1748 C C . ARG A 1 214 ? -44.356 -6.696 57.907 1.00 91.94 214 ARG A C 1
ATOM 1750 O O . ARG A 1 214 ? -43.718 -7.040 56.920 1.00 91.94 214 ARG A O 1
ATOM 1757 N N . ALA A 1 215 ? -45.323 -5.779 57.858 1.00 92.56 215 ALA A N 1
ATOM 1758 C CA . ALA A 1 215 ? -45.718 -5.121 56.612 1.00 92.56 215 ALA A CA 1
ATOM 1759 C C . ALA A 1 215 ? -44.620 -4.177 56.090 1.00 92.56 215 ALA A C 1
ATOM 1761 O O . ALA A 1 215 ? -44.340 -4.163 54.894 1.00 92.56 215 ALA A O 1
ATOM 1762 N N . ALA A 1 216 ? -43.927 -3.466 56.989 1.00 94.00 216 ALA A N 1
ATOM 1763 C CA . ALA A 1 216 ? -42.780 -2.630 56.634 1.00 94.00 216 ALA A CA 1
ATOM 1764 C C . ALA A 1 216 ? -41.636 -3.437 55.991 1.00 94.00 216 ALA A C 1
ATOM 1766 O O . ALA A 1 216 ? -41.091 -3.014 54.976 1.00 94.00 216 ALA A O 1
ATOM 1767 N N . LEU A 1 217 ? -41.309 -4.622 56.527 1.00 93.38 217 LEU A N 1
ATOM 1768 C CA . LEU A 1 217 ? -40.285 -5.509 55.954 1.00 93.38 217 LEU A CA 1
ATOM 1769 C C . LEU A 1 217 ? -40.602 -5.943 54.520 1.00 93.38 217 LEU A C 1
ATOM 1771 O O . LEU A 1 217 ? -39.705 -5.981 53.677 1.00 93.38 217 LEU A O 1
ATOM 1775 N N . VAL A 1 218 ? -41.863 -6.276 54.239 1.00 94.62 218 VAL A N 1
ATOM 1776 C CA . VAL A 1 218 ? -42.296 -6.677 52.893 1.00 94.62 218 VAL A CA 1
ATOM 1777 C C . VAL A 1 218 ? -42.180 -5.504 51.922 1.00 94.62 218 VAL A C 1
ATOM 1779 O O . VAL A 1 218 ? -41.641 -5.668 50.827 1.00 94.62 218 VAL A O 1
ATOM 1782 N N . GLU A 1 219 ? -42.613 -4.314 52.338 1.00 93.69 219 GLU A N 1
ATOM 1783 C CA . GLU A 1 219 ? -42.595 -3.136 51.472 1.00 93.69 219 GLU A CA 1
ATOM 1784 C C . GLU A 1 219 ? -41.169 -2.645 51.176 1.00 93.69 219 GLU A C 1
ATOM 1786 O O . GLU A 1 219 ? -40.853 -2.351 50.023 1.00 93.69 219 GLU A O 1
ATOM 1791 N N . VAL A 1 220 ? -40.262 -2.659 52.162 1.00 94.75 220 VAL A N 1
ATOM 1792 C CA . VAL A 1 220 ? -38.839 -2.328 51.940 1.00 94.75 220 VAL A CA 1
ATOM 1793 C C . VAL A 1 220 ? -38.189 -3.298 50.955 1.00 94.75 220 VAL A C 1
ATOM 1795 O O . VAL A 1 220 ? -37.498 -2.860 50.035 1.00 94.75 220 VAL A O 1
ATOM 1798 N N . LYS A 1 221 ? -38.448 -4.606 51.080 1.00 93.25 221 LYS A N 1
ATOM 1799 C CA . LYS A 1 221 ? -37.938 -5.603 50.123 1.00 93.25 221 LYS A CA 1
ATOM 1800 C C . LYS A 1 221 ? -38.473 -5.367 48.709 1.00 93.25 221 LYS A C 1
ATOM 1802 O O . LYS A 1 221 ? -37.719 -5.493 47.746 1.00 93.25 221 LYS A O 1
ATOM 1807 N N . ARG A 1 222 ? -39.753 -5.001 48.575 1.00 94.94 222 ARG A N 1
ATOM 1808 C CA . ARG A 1 222 ? -40.381 -4.692 47.281 1.00 94.94 222 ARG A CA 1
ATOM 1809 C C . ARG A 1 222 ? -39.739 -3.470 46.619 1.00 94.94 222 ARG A C 1
ATOM 1811 O O . ARG A 1 222 ? -39.440 -3.521 45.427 1.00 94.94 222 ARG A O 1
ATOM 1818 N N . LEU A 1 223 ? -39.517 -2.398 47.381 1.00 92.81 223 LEU A N 1
ATOM 1819 C CA . LEU A 1 223 ? -38.881 -1.173 46.889 1.00 92.81 223 LEU A CA 1
ATOM 1820 C C . LEU A 1 223 ? -37.423 -1.417 46.485 1.00 92.81 223 LEU A C 1
ATOM 1822 O O . LEU A 1 223 ? -37.039 -1.053 45.377 1.00 92.81 223 LEU A O 1
ATOM 1826 N N . LEU A 1 224 ? -36.647 -2.120 47.316 1.00 92.00 224 LEU A N 1
ATOM 1827 C CA . LEU A 1 224 ? -35.261 -2.475 47.000 1.00 92.00 224 LEU A CA 1
ATOM 1828 C C . LEU A 1 224 ? -35.170 -3.314 45.714 1.00 92.00 224 LEU A C 1
ATOM 1830 O O . LEU A 1 224 ? -34.328 -3.055 44.861 1.00 92.00 224 LEU A O 1
ATOM 1834 N N . ALA A 1 225 ? -36.067 -4.288 45.533 1.00 93.62 225 ALA A N 1
ATOM 1835 C CA . ALA A 1 225 ? -36.104 -5.101 44.318 1.00 93.62 225 ALA A CA 1
ATOM 1836 C C . ALA A 1 225 ? -36.483 -4.285 43.067 1.00 93.62 225 ALA A C 1
ATOM 1838 O O . ALA A 1 225 ? -35.980 -4.556 41.972 1.00 93.62 225 ALA A O 1
ATOM 1839 N N . ALA A 1 226 ? -37.367 -3.292 43.210 1.00 94.06 226 ALA A N 1
ATOM 1840 C CA . ALA A 1 226 ? -37.738 -2.398 42.119 1.00 94.06 226 ALA A CA 1
ATOM 1841 C C . ALA A 1 226 ? -36.568 -1.489 41.703 1.00 94.06 226 ALA A C 1
ATOM 1843 O O . ALA A 1 226 ? -36.288 -1.399 40.506 1.00 94.06 226 ALA A O 1
ATOM 1844 N N . GLU A 1 227 ? -35.858 -0.899 42.669 1.00 93.25 227 GLU A N 1
ATOM 1845 C CA . GLU A 1 227 ? -34.660 -0.079 42.426 1.00 93.25 227 GLU A CA 1
ATOM 1846 C C . GLU A 1 227 ? -33.504 -0.906 41.849 1.00 93.25 227 GLU A C 1
ATOM 1848 O O . GLU A 1 227 ? -32.911 -0.541 40.837 1.00 93.25 227 GLU A O 1
ATOM 1853 N N . GLN A 1 228 ? -33.247 -2.106 42.374 1.00 93.06 228 GLN A N 1
ATOM 1854 C CA . GLN A 1 228 ? -32.219 -2.981 41.804 1.00 93.06 228 GLN A CA 1
ATOM 1855 C C . GLN A 1 228 ? -32.512 -3.314 40.332 1.00 93.06 228 GLN A C 1
ATOM 1857 O O . GLN A 1 228 ? -31.607 -3.423 39.502 1.00 93.06 228 GLN A O 1
ATOM 1862 N N . LYS A 1 229 ? -33.790 -3.469 39.965 1.00 95.31 229 LYS A N 1
ATOM 1863 C CA . LYS A 1 229 ? -34.193 -3.739 38.580 1.00 95.31 229 LYS A CA 1
ATOM 1864 C C . LYS A 1 229 ? -33.958 -2.536 37.663 1.00 95.31 229 LYS A C 1
ATOM 1866 O O . LYS A 1 229 ? -33.623 -2.749 36.494 1.00 95.31 229 LYS A O 1
ATOM 1871 N N . THR A 1 230 ? -34.163 -1.303 38.128 1.00 95.00 230 THR A N 1
ATOM 1872 C CA . THR A 1 230 ? -33.870 -0.093 37.336 1.00 95.00 230 THR A CA 1
ATOM 1873 C C . THR A 1 230 ? -32.361 0.113 37.211 1.00 95.00 230 THR A C 1
ATOM 1875 O O . THR A 1 230 ? -31.885 0.357 36.098 1.00 95.00 230 THR A O 1
ATOM 1878 N N . GLU A 1 231 ? -31.602 -0.113 38.284 1.00 92.75 231 GLU A N 1
ATOM 1879 C CA . GLU A 1 231 ? -30.139 -0.050 38.283 1.00 92.75 231 GLU A CA 1
ATOM 1880 C C . GLU A 1 231 ? -29.528 -1.088 37.333 1.00 92.75 231 GLU A C 1
ATOM 1882 O O . GLU A 1 231 ? -28.745 -0.726 36.455 1.00 92.75 231 GLU A O 1
ATOM 1887 N N . ASN A 1 232 ? -29.967 -2.350 37.395 1.00 94.69 232 ASN A N 1
ATOM 1888 C CA . ASN A 1 232 ? -29.507 -3.414 36.493 1.00 94.69 232 ASN A CA 1
ATOM 1889 C C . ASN A 1 232 ? -29.782 -3.093 35.015 1.00 94.69 232 ASN A C 1
ATOM 1891 O O . ASN A 1 232 ? -28.985 -3.414 34.131 1.00 94.69 232 ASN A O 1
ATOM 1895 N N . LYS A 1 233 ? -30.917 -2.449 34.715 1.00 97.12 233 LYS A N 1
ATOM 1896 C CA . LYS A 1 233 ? -31.219 -1.994 33.349 1.00 97.12 233 LYS A CA 1
ATOM 1897 C C . LYS A 1 233 ? -30.273 -0.877 32.916 1.00 97.12 233 LYS A C 1
ATOM 1899 O O . LYS A 1 233 ? -29.806 -0.896 31.776 1.00 97.12 233 LYS A O 1
ATOM 1904 N N . LEU A 1 234 ? -29.993 0.077 33.805 1.00 97.19 234 LEU A N 1
ATOM 1905 C CA . LEU A 1 234 ? -29.094 1.193 33.531 1.00 97.19 234 LEU A CA 1
ATOM 1906 C C . LEU A 1 234 ? -27.650 0.715 33.335 1.00 97.19 234 LEU A C 1
ATOM 1908 O O . LEU A 1 234 ? -27.009 1.122 32.368 1.00 97.19 234 LEU A O 1
ATOM 1912 N N . THR A 1 235 ? -27.144 -0.170 34.193 1.00 95.81 235 THR A N 1
ATOM 1913 C CA . THR A 1 235 ? -25.800 -0.752 34.055 1.00 95.81 235 THR A CA 1
ATOM 1914 C C . THR A 1 235 ? -25.685 -1.565 32.770 1.00 95.81 235 THR A C 1
ATOM 1916 O O . THR A 1 235 ? -24.744 -1.357 32.004 1.00 95.81 235 THR A O 1
ATOM 1919 N N . ALA A 1 236 ? -26.683 -2.391 32.440 1.00 97.69 236 ALA A N 1
ATOM 1920 C CA . ALA A 1 236 ? -26.711 -3.127 31.177 1.00 97.69 236 ALA A CA 1
ATOM 1921 C C . ALA A 1 236 ? -26.733 -2.202 29.945 1.00 97.69 236 ALA A C 1
ATOM 1923 O O . ALA A 1 236 ? -26.147 -2.539 28.914 1.00 97.69 236 ALA A O 1
ATOM 1924 N N . ALA A 1 237 ? -27.407 -1.050 30.026 1.00 97.88 237 ALA A N 1
ATOM 1925 C CA . ALA A 1 237 ? -27.406 -0.047 28.963 1.00 97.88 237 ALA A CA 1
ATOM 1926 C C . ALA A 1 237 ? -26.050 0.669 28.850 1.00 97.88 237 ALA A C 1
ATOM 1928 O O . ALA A 1 237 ? -25.549 0.826 27.738 1.00 97.88 237 ALA A O 1
ATOM 1929 N N . LYS A 1 238 ? -25.424 1.037 29.977 1.00 98.00 238 LYS A N 1
ATOM 1930 C CA . LYS A 1 238 ? -24.080 1.641 30.016 1.00 98.00 238 LYS A CA 1
ATOM 1931 C C . LYS A 1 238 ? -23.022 0.705 29.429 1.00 98.00 238 LYS A C 1
ATOM 1933 O O . LYS A 1 238 ? -22.250 1.130 28.579 1.00 98.00 238 LYS A O 1
ATOM 1938 N N . ILE A 1 239 ? -23.038 -0.576 29.805 1.00 97.38 239 ILE A N 1
ATOM 1939 C CA . ILE A 1 239 ? -22.125 -1.593 29.256 1.00 97.38 239 ILE A CA 1
ATOM 1940 C C . ILE A 1 239 ? -22.319 -1.729 27.742 1.00 97.38 239 ILE A C 1
ATOM 1942 O O . ILE A 1 239 ? -21.347 -1.731 26.992 1.00 97.38 239 ILE A O 1
ATOM 1946 N N . ARG A 1 240 ? -23.573 -1.791 27.272 1.00 97.88 240 ARG A N 1
ATOM 1947 C CA . ARG A 1 240 ? -23.871 -1.829 25.832 1.00 97.88 240 ARG A CA 1
ATOM 1948 C C . ARG A 1 240 ? -23.389 -0.577 25.107 1.00 97.88 240 ARG A C 1
ATOM 1950 O O . ARG A 1 240 ? -22.852 -0.695 24.013 1.00 97.88 240 ARG A O 1
ATOM 1957 N N . ASN A 1 241 ? -23.566 0.601 25.699 1.00 98.12 241 ASN A N 1
ATOM 1958 C CA . ASN A 1 241 ? -23.110 1.855 25.112 1.00 98.12 241 ASN A CA 1
ATOM 1959 C C . ASN A 1 241 ? -21.578 1.902 24.997 1.00 98.12 241 ASN A C 1
ATOM 1961 O O . ASN A 1 241 ? -21.080 2.183 23.913 1.00 98.12 241 ASN A O 1
ATOM 1965 N N . LEU A 1 242 ? -20.851 1.511 26.049 1.00 98.12 242 LEU A N 1
ATOM 1966 C CA . LEU A 1 242 ? -19.388 1.390 26.018 1.00 98.12 242 LEU A CA 1
ATOM 1967 C C . LEU A 1 242 ? -18.922 0.387 24.954 1.00 98.12 242 LEU A C 1
ATOM 1969 O O . LEU A 1 242 ? -18.037 0.695 24.162 1.00 98.12 242 LEU A O 1
ATOM 1973 N N . ALA A 1 243 ? -19.561 -0.783 24.868 1.00 97.75 243 ALA A N 1
ATOM 1974 C CA . ALA A 1 243 ? -19.236 -1.779 23.848 1.00 97.75 243 ALA A CA 1
ATOM 1975 C C . ALA A 1 243 ? -19.473 -1.252 22.422 1.00 97.75 243 ALA A C 1
ATOM 1977 O O . ALA A 1 243 ? -18.681 -1.516 21.519 1.00 97.75 243 ALA A O 1
ATOM 1978 N N . LEU A 1 244 ? -20.552 -0.495 22.201 1.00 98.00 244 LEU A N 1
ATOM 1979 C CA . LEU A 1 244 ? -20.813 0.147 20.913 1.00 98.00 244 LEU A CA 1
ATOM 1980 C C . LEU A 1 244 ? -19.788 1.240 20.607 1.00 98.00 244 LEU A C 1
ATOM 1982 O O . LEU A 1 244 ? -19.314 1.300 19.478 1.00 98.00 244 LEU A O 1
ATOM 1986 N N . GLN A 1 245 ? -19.409 2.050 21.594 1.00 98.31 245 GLN A N 1
ATOM 1987 C CA . GLN A 1 245 ? -18.392 3.086 21.435 1.00 98.31 245 GLN A CA 1
ATOM 1988 C C . GLN A 1 245 ? -17.038 2.485 21.031 1.00 98.31 245 GLN A C 1
ATOM 1990 O O . GLN A 1 245 ? -16.443 2.943 20.061 1.00 98.31 245 GLN A O 1
ATOM 1995 N N . MET A 1 246 ? -16.607 1.397 21.678 1.00 97.00 246 MET A N 1
ATOM 1996 C CA . MET A 1 246 ? -15.385 0.675 21.290 1.00 97.00 246 MET A CA 1
ATOM 1997 C C . MET A 1 246 ? -15.467 0.113 19.863 1.00 97.00 246 MET A C 1
ATOM 1999 O O . MET A 1 246 ? -14.496 0.155 19.113 1.00 97.00 246 MET A O 1
ATOM 2003 N N . ARG A 1 247 ? -16.637 -0.396 19.452 1.00 98.12 247 ARG A N 1
ATOM 2004 C CA . ARG A 1 247 ? -16.846 -0.882 18.077 1.00 98.12 247 ARG A CA 1
ATOM 2005 C C . ARG A 1 247 ? -16.817 0.239 17.043 1.00 98.12 247 ARG A C 1
ATOM 2007 O O . ARG A 1 247 ? -16.407 -0.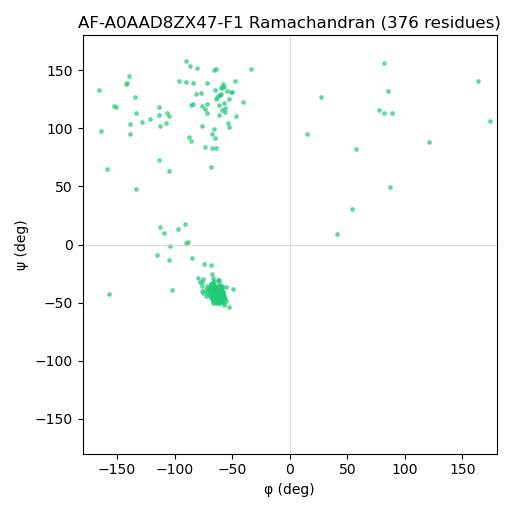015 15.916 1.00 98.12 247 ARG A O 1
ATOM 2014 N N . VAL A 1 248 ? -17.296 1.430 17.395 1.00 97.56 248 VAL A N 1
ATOM 2015 C CA . VAL A 1 248 ? -17.208 2.615 16.533 1.00 97.56 248 VAL A CA 1
ATOM 2016 C C . VAL A 1 248 ? -15.748 3.024 16.379 1.00 97.56 248 VAL A C 1
ATOM 2018 O O . VAL A 1 248 ? -15.287 3.076 15.248 1.00 97.56 248 VAL A O 1
ATOM 2021 N N . GLN A 1 249 ? -15.004 3.159 17.480 1.00 97.81 249 GLN A N 1
ATOM 2022 C CA . GLN A 1 249 ? -13.574 3.499 17.452 1.00 97.81 249 GLN A CA 1
ATOM 2023 C C . GLN A 1 249 ? -12.760 2.516 16.601 1.00 97.81 249 GLN A C 1
ATOM 2025 O O . GLN A 1 249 ? -12.056 2.927 15.688 1.00 97.81 249 GLN A O 1
ATOM 2030 N N . SER A 1 250 ? -12.941 1.208 16.802 1.00 96.38 250 SER A N 1
ATOM 2031 C CA . SER A 1 250 ? -12.251 0.190 15.995 1.00 96.38 250 SER A CA 1
ATOM 2032 C C . SER A 1 250 ? -12.596 0.271 14.499 1.00 96.38 250 SER A C 1
ATOM 2034 O O . SER A 1 250 ? -11.756 -0.014 13.647 1.00 96.38 250 SER A O 1
ATOM 2036 N N . ARG A 1 251 ? -13.829 0.661 14.150 1.00 97.19 251 ARG A N 1
ATOM 2037 C CA . ARG A 1 251 ? -14.215 0.879 12.747 1.00 97.19 251 ARG A CA 1
ATOM 2038 C C . ARG A 1 251 ? -13.616 2.159 12.180 1.00 97.19 251 ARG A C 1
ATOM 2040 O O . ARG A 1 251 ? -13.230 2.150 11.020 1.00 97.19 251 ARG A O 1
ATOM 2047 N N . GLU A 1 252 ? -13.554 3.228 12.965 1.00 96.88 252 GLU A N 1
ATOM 2048 C CA . GLU A 1 252 ? -12.915 4.489 12.576 1.00 96.88 252 GLU A CA 1
ATOM 2049 C C . GLU A 1 252 ? -11.418 4.284 12.308 1.00 96.88 252 GLU A C 1
ATOM 2051 O O . GLU A 1 252 ? -10.927 4.713 11.267 1.00 96.88 252 GLU A O 1
ATOM 2056 N N . GLU A 1 253 ? -10.720 3.539 13.170 1.00 96.06 253 GLU A N 1
ATOM 2057 C CA . GLU A 1 253 ? -9.318 3.145 12.967 1.00 96.06 253 GLU A CA 1
ATOM 2058 C C . GLU A 1 253 ? -9.138 2.336 11.674 1.00 96.06 253 GLU A C 1
ATOM 2060 O O . GLU A 1 253 ? -8.288 2.665 10.847 1.00 96.06 253 GLU A O 1
ATOM 2065 N N . ALA A 1 254 ? -9.989 1.329 11.442 1.00 96.12 254 ALA A N 1
ATOM 2066 C CA . ALA A 1 254 ? -9.940 0.526 10.220 1.00 96.12 254 ALA A CA 1
ATOM 2067 C C . ALA A 1 254 ? -10.216 1.354 8.950 1.00 96.12 254 ALA A C 1
ATOM 2069 O O . ALA A 1 254 ? -9.605 1.110 7.908 1.00 96.12 254 ALA A O 1
ATOM 2070 N N . ILE A 1 255 ? -11.124 2.334 9.016 1.00 97.06 255 ILE A N 1
ATOM 2071 C CA . ILE A 1 255 ? -11.361 3.276 7.914 1.00 97.06 255 ILE A CA 1
ATOM 2072 C C . ILE A 1 255 ? -10.106 4.122 7.673 1.00 97.06 255 ILE A C 1
ATOM 2074 O O . ILE A 1 255 ? -9.681 4.227 6.525 1.00 97.06 255 ILE A O 1
ATOM 2078 N N . GLY A 1 256 ? -9.470 4.641 8.726 1.00 97.50 256 GLY A N 1
ATOM 2079 C CA . GLY A 1 256 ? -8.218 5.394 8.614 1.00 97.50 256 GLY A CA 1
ATOM 2080 C C . GLY A 1 256 ? -7.092 4.588 7.955 1.00 97.50 256 GLY A C 1
ATOM 2081 O O . GLY A 1 256 ? -6.424 5.079 7.047 1.00 97.50 256 GLY A O 1
ATOM 2082 N N . GLU A 1 257 ? -6.922 3.316 8.325 1.00 96.38 257 GLU A N 1
ATOM 2083 C CA . GLU A 1 257 ? -5.951 2.429 7.669 1.00 96.38 257 GLU A CA 1
ATOM 2084 C C . GLU A 1 257 ? -6.254 2.215 6.179 1.00 96.38 257 GLU A C 1
ATOM 2086 O O . GLU A 1 257 ? -5.340 2.174 5.349 1.00 96.38 257 GLU A O 1
ATOM 2091 N N . LEU A 1 258 ? -7.532 2.059 5.821 1.00 96.38 258 LEU A N 1
ATOM 2092 C CA . LEU A 1 258 ? -7.944 1.925 4.425 1.00 96.38 258 LEU A CA 1
ATOM 2093 C C . LEU A 1 258 ? -7.693 3.218 3.645 1.00 96.38 258 LEU A C 1
ATOM 2095 O O . LEU A 1 258 ? -7.190 3.149 2.525 1.00 96.38 258 LEU A O 1
ATOM 2099 N N . GLU A 1 259 ? -7.974 4.382 4.228 1.00 96.38 259 GLU A N 1
ATOM 2100 C CA . GLU A 1 259 ? -7.683 5.681 3.618 1.00 96.38 259 GLU A CA 1
ATOM 2101 C C . GLU A 1 259 ? -6.187 5.834 3.324 1.00 96.38 259 GLU A C 1
ATOM 2103 O O . GLU A 1 259 ? -5.818 6.136 2.187 1.00 96.38 259 GLU A O 1
ATOM 2108 N N . GLU A 1 260 ? -5.310 5.526 4.280 1.00 96.00 260 GLU A N 1
ATOM 2109 C CA . GLU A 1 260 ? -3.857 5.562 4.061 1.00 96.00 260 GLU A CA 1
ATOM 2110 C C . GLU A 1 260 ? -3.409 4.590 2.959 1.00 96.00 260 GLU A C 1
ATOM 2112 O O . GLU A 1 260 ? -2.633 4.958 2.071 1.00 96.00 260 GLU A O 1
ATOM 2117 N N . ARG A 1 261 ? -3.965 3.371 2.922 1.00 96.19 261 ARG A N 1
ATOM 2118 C CA . ARG A 1 261 ? -3.700 2.423 1.825 1.00 96.19 261 ARG A CA 1
ATOM 2119 C C . ARG A 1 261 ? -4.160 2.964 0.475 1.00 96.19 261 ARG A C 1
ATOM 2121 O O . ARG A 1 261 ? -3.445 2.797 -0.511 1.00 96.19 261 ARG A O 1
ATOM 2128 N N . THR A 1 262 ? -5.323 3.609 0.402 1.00 95.56 262 THR A N 1
ATOM 2129 C CA . THR A 1 262 ? -5.819 4.191 -0.857 1.00 95.56 262 THR A CA 1
ATOM 2130 C C . THR A 1 262 ? -4.977 5.376 -1.326 1.00 95.56 262 THR A C 1
ATOM 2132 O O . THR A 1 262 ? -4.721 5.493 -2.528 1.00 95.56 262 THR A O 1
ATOM 2135 N N . LYS A 1 263 ? -4.473 6.209 -0.405 1.00 95.62 263 LYS A N 1
ATOM 2136 C CA . LYS A 1 263 ? -3.505 7.273 -0.719 1.00 95.62 263 LYS A CA 1
ATOM 2137 C C . LYS A 1 263 ? -2.217 6.679 -1.282 1.00 95.62 263 LYS A C 1
ATOM 2139 O O . LYS A 1 263 ? -1.786 7.067 -2.365 1.00 95.62 263 LYS A O 1
ATOM 2144 N N . PHE A 1 264 ? -1.658 5.668 -0.615 1.00 96.25 264 PHE A N 1
ATOM 2145 C CA . PHE A 1 264 ? -0.466 4.965 -1.089 1.00 96.25 264 PHE A CA 1
ATOM 2146 C C . PHE A 1 264 ? -0.674 4.329 -2.473 1.00 96.25 264 PHE A C 1
ATOM 2148 O O . PHE A 1 264 ? 0.146 4.511 -3.369 1.00 96.25 264 PHE A O 1
ATOM 2155 N N . GLN A 1 265 ? -1.799 3.642 -2.691 1.00 94.62 265 GLN A N 1
ATOM 2156 C CA . GLN A 1 265 ? -2.147 3.083 -4.002 1.00 94.62 265 GLN A CA 1
ATOM 2157 C C . GLN A 1 265 ? -2.281 4.159 -5.085 1.00 94.62 265 GLN A C 1
ATOM 2159 O O . GLN A 1 265 ? -1.920 3.909 -6.234 1.00 94.62 265 GLN A O 1
ATOM 2164 N N . SER A 1 266 ? -2.791 5.343 -4.744 1.00 95.81 266 SER A N 1
ATOM 2165 C CA . SER A 1 266 ? -2.904 6.462 -5.686 1.00 95.81 266 SER A CA 1
ATOM 2166 C C . SER A 1 266 ? -1.524 6.991 -6.081 1.00 95.81 266 SER A C 1
ATOM 2168 O O . SER A 1 266 ? -1.235 7.083 -7.271 1.00 95.81 266 SER A O 1
ATOM 2170 N N . HIS A 1 267 ? -0.627 7.198 -5.112 1.00 96.81 267 HIS A N 1
ATOM 2171 C CA . HIS A 1 267 ? 0.767 7.569 -5.386 1.00 96.81 267 HIS A CA 1
ATOM 2172 C C . HIS A 1 267 ? 1.515 6.515 -6.214 1.00 96.81 267 HIS A C 1
ATOM 2174 O O . HIS A 1 267 ? 2.265 6.850 -7.132 1.00 96.81 267 HIS A O 1
ATOM 2180 N N . LEU A 1 268 ? 1.291 5.225 -5.949 1.00 96.81 268 LEU A N 1
ATOM 2181 C CA . LEU A 1 268 ? 1.860 4.165 -6.782 1.00 96.81 268 LEU A CA 1
ATOM 2182 C C . LEU A 1 268 ? 1.337 4.227 -8.222 1.00 96.81 268 LEU A C 1
ATOM 2184 O O . LEU A 1 268 ? 2.121 4.112 -9.157 1.00 96.81 268 LEU A O 1
ATOM 2188 N N . LYS A 1 269 ? 0.037 4.460 -8.426 1.00 97.25 269 LYS A N 1
ATOM 2189 C CA . LYS A 1 269 ? -0.524 4.626 -9.777 1.00 97.25 269 LYS A CA 1
ATOM 2190 C C . LYS A 1 269 ? 0.083 5.826 -10.503 1.00 97.25 269 LYS A C 1
ATOM 2192 O O . LYS A 1 269 ? 0.423 5.712 -11.674 1.00 97.25 269 LYS A O 1
ATOM 2197 N N . GLU A 1 270 ? 0.257 6.954 -9.819 1.00 96.75 270 GLU A N 1
ATOM 2198 C CA . GLU A 1 270 ? 0.893 8.147 -10.390 1.00 96.75 270 GLU A CA 1
ATOM 2199 C C . GLU A 1 270 ? 2.344 7.883 -10.808 1.00 96.75 270 GLU A C 1
ATOM 2201 O O . GLU A 1 270 ? 2.743 8.244 -11.916 1.00 96.75 270 GLU A O 1
ATOM 2206 N N . THR A 1 271 ? 3.123 7.210 -9.957 1.00 97.50 271 THR A N 1
ATOM 2207 C CA . THR A 1 271 ? 4.523 6.879 -10.272 1.00 97.50 271 THR A CA 1
ATOM 2208 C C . THR A 1 271 ? 4.631 5.878 -11.423 1.00 97.50 271 THR A C 1
ATOM 2210 O O . THR A 1 271 ? 5.473 6.065 -12.300 1.00 97.50 271 THR A O 1
ATOM 2213 N N . ILE A 1 272 ? 3.750 4.874 -11.487 1.00 97.19 272 ILE A N 1
ATOM 2214 C CA . ILE A 1 272 ? 3.670 3.946 -12.625 1.00 97.19 272 ILE A CA 1
ATOM 2215 C C . ILE A 1 272 ? 3.353 4.707 -13.916 1.00 97.19 272 ILE A C 1
ATOM 2217 O O . ILE A 1 272 ? 4.103 4.584 -14.882 1.00 97.19 272 ILE A O 1
ATOM 2221 N N . ASN A 1 273 ? 2.322 5.558 -13.917 1.00 97.50 273 ASN A N 1
ATOM 2222 C CA . ASN A 1 273 ? 1.950 6.350 -15.093 1.00 97.50 273 ASN A CA 1
ATOM 2223 C C . ASN A 1 273 ? 3.110 7.239 -15.577 1.00 97.50 273 ASN A C 1
ATOM 2225 O O . ASN A 1 273 ? 3.340 7.369 -16.779 1.00 97.50 273 ASN A O 1
ATOM 2229 N N . PHE A 1 274 ? 3.865 7.842 -14.654 1.00 97.38 274 PHE A N 1
ATOM 2230 C CA . PHE A 1 274 ? 5.043 8.640 -14.996 1.00 97.38 274 PHE A CA 1
ATOM 2231 C C . PHE A 1 274 ? 6.126 7.799 -15.690 1.00 97.38 274 PHE A C 1
ATOM 2233 O O . PHE A 1 274 ? 6.641 8.191 -16.740 1.00 97.38 274 PHE A O 1
ATOM 2240 N N . VAL A 1 275 ? 6.442 6.625 -15.139 1.00 97.81 275 VAL A N 1
ATOM 2241 C CA . VAL A 1 275 ? 7.437 5.711 -15.719 1.00 97.81 275 VAL A CA 1
ATOM 2242 C C . VAL A 1 275 ? 6.981 5.192 -17.086 1.00 97.81 275 VAL A C 1
ATOM 2244 O O . VAL A 1 275 ? 7.787 5.125 -18.014 1.00 97.81 275 VAL A O 1
ATOM 2247 N N . GLU A 1 276 ? 5.697 4.877 -17.255 1.00 97.25 276 GLU A N 1
ATOM 2248 C CA . GLU A 1 276 ? 5.133 4.453 -18.542 1.00 97.25 276 GLU A CA 1
ATOM 2249 C C . GLU A 1 276 ? 5.285 5.532 -19.624 1.00 97.25 276 GLU A C 1
ATOM 2251 O O . GLU A 1 276 ? 5.713 5.225 -20.742 1.00 97.25 276 GLU A O 1
ATOM 2256 N N . LEU A 1 277 ? 5.018 6.800 -19.293 1.00 97.50 277 LEU A N 1
ATOM 2257 C CA . LEU A 1 277 ? 5.239 7.926 -20.207 1.00 97.50 277 LEU A CA 1
ATOM 2258 C C . LEU A 1 277 ? 6.722 8.074 -20.583 1.00 97.50 277 LEU A C 1
ATOM 2260 O O . LEU A 1 277 ? 7.049 8.301 -21.753 1.00 97.50 277 LEU A O 1
ATOM 2264 N N . GLU A 1 278 ? 7.635 7.900 -19.626 1.00 97.69 278 GLU A N 1
ATOM 2265 C CA . GLU A 1 278 ? 9.077 7.953 -19.889 1.00 97.69 278 GLU A CA 1
ATOM 2266 C C . GLU A 1 278 ? 9.531 6.806 -20.810 1.00 97.69 278 GLU A C 1
ATOM 2268 O O . GLU A 1 278 ? 10.318 7.017 -21.742 1.00 97.69 278 GLU A O 1
ATOM 2273 N N . ILE A 1 279 ? 9.003 5.597 -20.600 1.00 97.38 279 ILE A N 1
ATOM 2274 C CA . ILE A 1 279 ? 9.253 4.439 -21.467 1.00 97.38 279 ILE A CA 1
ATOM 2275 C C . ILE A 1 279 ? 8.765 4.730 -22.888 1.00 97.38 279 ILE A C 1
ATOM 2277 O O . ILE A 1 279 ? 9.525 4.532 -23.839 1.00 97.38 279 ILE A O 1
ATOM 2281 N N . GLN A 1 280 ? 7.545 5.246 -23.057 1.00 97.94 280 GLN A N 1
ATOM 2282 C CA . GLN A 1 280 ? 7.006 5.597 -24.375 1.00 97.94 280 GLN A CA 1
ATOM 2283 C C . GLN A 1 280 ? 7.878 6.635 -25.096 1.00 97.94 280 GLN A C 1
ATOM 2285 O O . GLN A 1 280 ? 8.198 6.461 -26.277 1.00 97.94 280 GLN A O 1
ATOM 2290 N N . ALA A 1 281 ? 8.343 7.668 -24.388 1.00 97.69 281 ALA A N 1
ATOM 2291 C CA . ALA A 1 281 ? 9.252 8.668 -24.945 1.00 97.69 281 ALA A CA 1
ATOM 2292 C C . ALA A 1 281 ? 10.591 8.050 -25.394 1.00 97.69 281 ALA A C 1
ATOM 2294 O O . ALA A 1 281 ? 11.087 8.335 -26.490 1.00 97.69 281 ALA A O 1
ATOM 2295 N N . LYS A 1 282 ? 11.167 7.149 -24.587 1.00 97.62 282 LYS A N 1
ATOM 2296 C CA . LYS A 1 282 ? 12.399 6.423 -24.942 1.00 97.62 282 LYS A CA 1
ATOM 2297 C C . LYS A 1 282 ? 12.191 5.497 -26.142 1.00 97.62 282 LYS A C 1
ATOM 2299 O O . LYS A 1 282 ? 13.047 5.463 -27.028 1.00 97.62 282 LYS A O 1
ATOM 2304 N N . LEU A 1 283 ? 11.058 4.802 -26.229 1.00 98.31 283 LEU A N 1
ATOM 2305 C CA . LEU A 1 283 ? 10.709 3.964 -27.382 1.00 98.31 283 LEU A CA 1
ATOM 2306 C C . LEU A 1 283 ? 10.577 4.790 -28.670 1.00 98.31 283 LEU A C 1
ATOM 2308 O O . LEU A 1 283 ? 11.116 4.390 -29.705 1.00 98.31 283 LEU A O 1
ATOM 2312 N N . ALA A 1 284 ? 9.948 5.967 -28.606 1.00 97.88 284 ALA A N 1
ATOM 2313 C CA . ALA A 1 284 ? 9.861 6.886 -29.742 1.00 97.88 284 ALA A CA 1
ATOM 2314 C C . ALA A 1 284 ? 11.253 7.363 -30.203 1.00 97.88 284 ALA A C 1
ATOM 2316 O O . ALA A 1 284 ? 11.556 7.364 -31.402 1.00 97.88 284 ALA A O 1
ATOM 2317 N N . ASN A 1 285 ? 12.143 7.684 -29.260 1.00 98.00 285 ASN A N 1
ATOM 2318 C CA . ASN A 1 285 ? 13.532 8.037 -29.564 1.00 98.00 285 ASN A CA 1
ATOM 2319 C C . ASN A 1 285 ? 14.292 6.879 -30.229 1.00 98.00 285 ASN A C 1
ATOM 2321 O O . ASN A 1 285 ? 14.991 7.087 -31.225 1.00 98.00 285 ASN A O 1
ATOM 2325 N N . LEU A 1 286 ? 14.121 5.648 -29.739 1.00 98.19 286 LEU A N 1
ATOM 2326 C CA . LEU A 1 286 ? 14.717 4.461 -30.358 1.00 98.19 286 LEU A CA 1
ATOM 2327 C C . LEU A 1 286 ? 14.194 4.233 -31.780 1.00 98.19 286 LEU A C 1
ATOM 2329 O O . LEU A 1 286 ? 14.984 3.915 -32.671 1.00 98.19 286 LEU A O 1
ATOM 2333 N N . ALA A 1 287 ? 12.897 4.428 -32.023 1.00 98.19 287 ALA A N 1
ATOM 2334 C CA . ALA A 1 287 ? 12.318 4.335 -33.363 1.00 98.19 287 ALA A CA 1
ATOM 2335 C C . ALA A 1 287 ? 12.940 5.367 -34.321 1.00 98.19 287 ALA A C 1
ATOM 2337 O O . ALA A 1 287 ? 13.339 5.016 -35.436 1.00 98.19 287 ALA A O 1
ATOM 2338 N N . LYS A 1 288 ? 13.128 6.612 -33.861 1.00 98.25 288 LYS A N 1
ATOM 2339 C CA . LYS A 1 288 ? 13.805 7.671 -34.626 1.00 98.25 288 LYS A CA 1
ATOM 2340 C C . LYS A 1 288 ? 15.247 7.294 -34.975 1.00 98.25 288 LYS A C 1
ATOM 2342 O O . LYS A 1 288 ? 15.651 7.417 -36.132 1.00 98.25 288 LYS A O 1
ATOM 2347 N N . ILE A 1 289 ? 16.014 6.783 -34.010 1.00 98.00 289 ILE A N 1
ATOM 2348 C CA . ILE A 1 289 ? 17.400 6.342 -34.237 1.00 98.00 289 ILE A CA 1
ATOM 2349 C C . ILE A 1 289 ? 17.443 5.167 -35.223 1.00 98.00 289 ILE A C 1
ATOM 2351 O O . ILE A 1 289 ? 18.248 5.184 -36.156 1.00 98.00 289 ILE A O 1
ATOM 2355 N N . LYS A 1 290 ? 16.556 4.174 -35.080 1.00 98.31 290 LYS A N 1
ATOM 2356 C CA . LYS A 1 290 ? 16.455 3.044 -36.019 1.00 98.31 290 LYS A CA 1
ATOM 2357 C C . LYS A 1 290 ? 16.172 3.519 -37.447 1.00 98.31 290 LYS A C 1
ATOM 2359 O O . LYS A 1 290 ? 16.835 3.054 -38.375 1.00 98.31 290 LYS A O 1
ATOM 2364 N N . ALA A 1 291 ? 15.266 4.482 -37.627 1.00 98.31 291 ALA A N 1
ATOM 2365 C CA . ALA A 1 291 ? 14.990 5.082 -38.933 1.00 98.31 291 ALA A CA 1
ATOM 2366 C C . ALA A 1 291 ? 16.221 5.809 -39.507 1.00 98.31 291 ALA A C 1
ATOM 2368 O O . ALA A 1 291 ? 16.576 5.606 -40.671 1.00 98.31 291 ALA A O 1
ATOM 2369 N N . MET A 1 292 ? 16.935 6.589 -38.685 1.00 98.25 292 MET A N 1
ATOM 2370 C CA . MET A 1 292 ? 18.182 7.250 -39.095 1.00 98.25 292 MET A CA 1
ATOM 2371 C C . MET A 1 292 ? 19.261 6.247 -39.520 1.00 98.25 292 MET A C 1
ATOM 2373 O O . MET A 1 292 ? 19.915 6.450 -40.545 1.00 98.25 292 MET A O 1
ATOM 2377 N N . ILE A 1 293 ? 19.439 5.154 -38.771 1.00 98.31 293 ILE A N 1
ATOM 2378 C CA . ILE A 1 293 ? 20.375 4.076 -39.122 1.00 98.31 293 ILE A CA 1
ATOM 2379 C C . ILE A 1 293 ? 19.959 3.421 -40.443 1.00 98.31 293 ILE A C 1
ATOM 2381 O O . ILE A 1 293 ? 20.809 3.215 -41.309 1.00 98.31 293 ILE A O 1
ATOM 2385 N N . GLY A 1 294 ? 18.667 3.139 -40.631 1.00 98.06 294 GLY A N 1
ATOM 2386 C CA . GLY A 1 294 ? 18.133 2.609 -41.887 1.00 98.06 294 GLY A CA 1
ATOM 2387 C C . GLY A 1 294 ? 18.457 3.508 -43.083 1.00 98.06 294 GLY A C 1
ATOM 2388 O O . GLY A 1 294 ? 18.955 3.025 -44.100 1.00 98.06 294 GLY A O 1
ATOM 2389 N N . ASN A 1 295 ? 18.268 4.821 -42.941 1.00 97.94 295 ASN A N 1
ATOM 2390 C CA . ASN A 1 295 ? 18.596 5.797 -43.982 1.00 97.94 295 ASN A CA 1
ATOM 2391 C C . ASN A 1 295 ? 20.102 5.850 -44.275 1.00 97.94 295 ASN A C 1
ATOM 2393 O O . ASN A 1 295 ? 20.499 5.813 -45.440 1.00 97.94 295 ASN A O 1
ATOM 2397 N N . LYS A 1 296 ? 20.954 5.858 -43.239 1.00 98.25 296 LYS A N 1
ATOM 2398 C CA . LYS A 1 296 ? 22.417 5.821 -43.410 1.00 98.25 296 LYS A CA 1
ATOM 2399 C C . LYS A 1 296 ? 22.885 4.538 -44.101 1.00 98.25 296 LYS A C 1
ATOM 2401 O O . LYS A 1 296 ? 23.731 4.611 -44.987 1.00 98.25 296 LYS A O 1
ATOM 2406 N N . ARG A 1 297 ? 22.315 3.378 -43.751 1.00 98.31 297 ARG A N 1
ATOM 2407 C CA . ARG A 1 297 ? 22.613 2.094 -44.413 1.00 98.31 297 ARG A CA 1
ATOM 2408 C C . ARG A 1 297 ? 22.237 2.118 -45.896 1.00 98.31 297 ARG A C 1
ATOM 2410 O O . ARG A 1 297 ? 23.042 1.694 -46.719 1.00 98.31 297 ARG A O 1
ATOM 2417 N N . LYS A 1 298 ? 21.063 2.657 -46.247 1.00 98.00 298 LYS A N 1
ATOM 2418 C CA . LYS A 1 298 ? 20.636 2.824 -47.651 1.00 98.00 298 LYS A CA 1
ATOM 2419 C C . LYS A 1 298 ? 21.577 3.744 -48.433 1.00 98.00 298 LYS A C 1
ATOM 2421 O O . LYS A 1 298 ? 21.997 3.391 -49.531 1.00 98.00 298 LYS A O 1
ATOM 2426 N N . ALA A 1 299 ? 21.945 4.890 -47.856 1.00 97.19 299 ALA A N 1
ATOM 2427 C CA . ALA A 1 299 ? 22.885 5.821 -48.478 1.00 97.19 299 ALA A CA 1
ATOM 2428 C C . ALA A 1 299 ? 24.264 5.176 -48.696 1.00 97.19 299 ALA A C 1
ATOM 2430 O O . ALA A 1 299 ? 24.824 5.272 -49.787 1.00 97.19 299 ALA A O 1
ATOM 2431 N N . LEU A 1 300 ? 24.777 4.458 -47.690 1.00 98.06 300 LEU A N 1
ATOM 2432 C CA . LEU A 1 300 ? 26.044 3.735 -47.787 1.00 98.06 300 LEU A CA 1
ATOM 2433 C C . LEU A 1 300 ? 26.006 2.665 -48.884 1.00 98.06 300 LEU A C 1
ATOM 2435 O O . LEU A 1 300 ? 26.935 2.596 -49.683 1.00 98.06 300 LEU A O 1
ATOM 2439 N N . ALA A 1 301 ? 24.930 1.879 -48.971 1.00 97.62 301 ALA A N 1
ATOM 2440 C CA . ALA A 1 301 ? 24.757 0.899 -50.041 1.00 97.62 301 ALA A CA 1
ATOM 2441 C C . ALA A 1 301 ? 24.784 1.562 -51.432 1.00 97.62 301 ALA A C 1
ATOM 2443 O O . ALA A 1 301 ? 25.451 1.064 -52.337 1.00 97.62 301 ALA A O 1
ATOM 2444 N N . GLY A 1 302 ? 24.143 2.728 -51.587 1.00 97.81 302 GLY A N 1
ATOM 2445 C CA . GLY A 1 302 ? 24.209 3.524 -52.816 1.00 97.81 302 GLY A CA 1
ATOM 2446 C C . GLY A 1 302 ? 25.637 3.951 -53.178 1.00 97.81 302 GLY A C 1
ATOM 2447 O O . GLY A 1 302 ? 26.069 3.746 -54.311 1.00 97.81 302 GLY A O 1
ATOM 2448 N N . VAL A 1 303 ? 26.395 4.473 -52.207 1.00 97.69 303 VAL A N 1
ATOM 2449 C CA . VAL A 1 303 ? 27.809 4.857 -52.391 1.00 97.69 303 VAL A CA 1
ATOM 2450 C C . VAL A 1 303 ? 28.692 3.648 -52.713 1.00 97.69 303 VAL A C 1
ATOM 2452 O O . VAL A 1 303 ? 29.610 3.745 -53.526 1.00 97.69 303 VAL A O 1
ATOM 2455 N N . MET A 1 304 ? 28.431 2.489 -52.107 1.00 97.69 304 MET A N 1
ATOM 2456 C CA . MET A 1 304 ? 29.171 1.263 -52.415 1.00 97.69 304 MET A CA 1
ATOM 2457 C C . MET A 1 304 ? 28.970 0.846 -53.873 1.00 97.69 304 MET A C 1
ATOM 2459 O O . MET A 1 304 ? 29.957 0.604 -54.565 1.00 97.69 304 MET A O 1
ATOM 2463 N N . ILE A 1 305 ? 27.725 0.858 -54.358 1.00 97.44 305 ILE A N 1
ATOM 2464 C CA . ILE A 1 305 ? 27.401 0.527 -55.752 1.00 97.44 305 ILE A CA 1
ATOM 2465 C C . ILE A 1 305 ? 28.080 1.501 -56.722 1.00 97.44 305 ILE A C 1
ATOM 2467 O O . ILE A 1 305 ? 28.652 1.068 -57.723 1.00 97.44 305 ILE A O 1
ATOM 2471 N N . THR A 1 306 ? 28.038 2.812 -56.462 1.00 97.81 306 THR A N 1
ATOM 2472 C CA . THR A 1 306 ? 28.691 3.796 -57.346 1.00 97.81 306 THR A CA 1
ATOM 2473 C C . THR A 1 306 ? 30.206 3.628 -57.352 1.00 97.81 306 THR A C 1
ATOM 2475 O O . THR A 1 306 ? 30.813 3.632 -58.421 1.00 97.81 306 THR A O 1
ATOM 2478 N N . LYS A 1 307 ? 30.820 3.398 -56.188 1.00 97.88 307 LYS A N 1
ATOM 2479 C CA . LYS A 1 307 ? 32.249 3.084 -56.069 1.00 97.88 307 LYS A CA 1
ATOM 2480 C C . LYS A 1 307 ? 32.618 1.829 -56.868 1.00 97.88 307 LYS A C 1
ATOM 2482 O O . LYS A 1 307 ? 33.639 1.834 -57.553 1.00 97.88 307 LYS A O 1
ATOM 2487 N N . ASP A 1 308 ? 31.810 0.773 -56.815 1.00 97.81 308 ASP A N 1
ATOM 2488 C CA . ASP A 1 308 ? 32.080 -0.465 -57.555 1.00 97.81 308 ASP A CA 1
ATOM 2489 C C . ASP A 1 308 ? 31.929 -0.272 -59.075 1.00 97.81 308 ASP A C 1
ATOM 2491 O O . ASP A 1 308 ? 32.771 -0.756 -59.834 1.00 97.81 308 ASP A O 1
ATOM 2495 N N . LYS A 1 309 ? 30.953 0.532 -59.526 1.00 97.50 309 LYS A N 1
ATOM 2496 C CA . LYS A 1 309 ? 30.851 0.970 -60.933 1.00 97.50 309 LYS A CA 1
ATOM 2497 C C . LYS A 1 309 ? 32.097 1.739 -61.380 1.00 97.50 309 LYS A C 1
ATOM 2499 O O . LYS A 1 309 ? 32.692 1.393 -62.394 1.00 97.50 309 LYS A O 1
ATOM 2504 N N . LEU A 1 310 ? 32.545 2.716 -60.588 1.00 97.62 310 LEU A N 1
ATOM 2505 C CA . LEU A 1 310 ? 33.754 3.494 -60.886 1.00 97.62 310 LEU A CA 1
ATOM 2506 C C . LEU A 1 310 ? 35.009 2.616 -60.947 1.00 97.62 310 LEU A C 1
ATOM 2508 O O . LEU A 1 310 ? 35.856 2.819 -61.814 1.00 97.62 310 LEU A O 1
ATOM 2512 N N . ARG A 1 311 ? 35.135 1.620 -60.060 1.00 97.06 311 ARG A N 1
ATOM 2513 C CA . ARG A 1 311 ? 36.229 0.636 -60.117 1.00 97.06 311 ARG A CA 1
ATOM 2514 C C . ARG A 1 311 ? 36.189 -0.173 -61.412 1.00 97.06 311 ARG A C 1
ATOM 2516 O O . ARG A 1 311 ? 37.234 -0.346 -62.036 1.00 97.06 311 ARG A O 1
ATOM 2523 N N . ALA A 1 312 ? 35.009 -0.630 -61.830 1.00 97.00 312 ALA A N 1
ATOM 2524 C CA . ALA A 1 312 ? 34.840 -1.360 -63.084 1.00 97.00 312 ALA A CA 1
ATOM 2525 C C . ALA A 1 312 ? 35.181 -0.492 -64.309 1.00 97.00 312 ALA A C 1
ATOM 2527 O O . ALA A 1 312 ? 35.901 -0.943 -65.200 1.00 97.00 312 ALA A O 1
ATOM 2528 N N . ASP A 1 313 ? 34.730 0.762 -64.340 1.00 96.38 313 ASP A N 1
ATOM 2529 C CA . ASP A 1 313 ? 35.016 1.684 -65.442 1.00 96.38 313 ASP A CA 1
ATOM 2530 C C . ASP A 1 313 ? 36.496 2.083 -65.495 1.00 96.38 313 ASP A C 1
ATOM 2532 O O . ASP A 1 313 ? 37.084 2.120 -66.576 1.00 96.38 313 ASP A O 1
ATOM 2536 N N . ASN A 1 314 ? 37.141 2.292 -64.343 1.00 94.38 314 ASN A N 1
ATOM 2537 C CA . ASN A 1 314 ? 38.583 2.538 -64.275 1.00 94.38 314 ASN A CA 1
ATOM 2538 C C . ASN A 1 314 ? 39.381 1.322 -64.780 1.00 94.38 314 ASN A C 1
ATOM 2540 O O . ASN A 1 314 ? 40.326 1.478 -65.554 1.00 94.38 314 ASN A O 1
ATOM 2544 N N . LEU A 1 315 ? 38.957 0.101 -64.433 1.00 92.38 315 LEU A N 1
ATOM 2545 C CA . LEU A 1 315 ? 39.568 -1.121 -64.958 1.00 92.38 315 LEU A CA 1
ATOM 2546 C C . LEU A 1 315 ? 39.427 -1.213 -66.487 1.00 92.38 315 LEU A C 1
ATOM 2548 O O . LEU A 1 315 ? 40.414 -1.476 -67.174 1.00 92.38 315 LEU A O 1
ATOM 2552 N N . ARG A 1 316 ? 38.237 -0.931 -67.033 1.00 93.00 316 ARG A N 1
ATOM 2553 C CA . ARG A 1 316 ? 37.995 -0.878 -68.489 1.00 93.00 316 ARG A CA 1
ATOM 2554 C C . ARG A 1 316 ? 38.854 0.180 -69.174 1.00 93.00 316 ARG A C 1
ATOM 2556 O O . ARG A 1 316 ? 39.408 -0.073 -70.242 1.00 93.00 316 ARG A O 1
ATOM 2563 N N . LEU A 1 317 ? 38.987 1.358 -68.567 1.00 91.44 317 LEU A N 1
ATOM 2564 C CA . LEU A 1 317 ? 39.841 2.422 -69.084 1.00 91.44 317 LEU A CA 1
ATOM 2565 C C . LEU A 1 317 ? 41.311 1.986 -69.094 1.00 91.44 317 LEU A C 1
ATOM 2567 O O . LEU A 1 317 ? 41.988 2.151 -70.104 1.00 91.44 317 LEU A O 1
ATOM 2571 N N . CYS A 1 318 ? 41.789 1.362 -68.015 1.00 86.50 318 CYS A N 1
ATOM 2572 C CA . CYS A 1 318 ? 43.138 0.802 -67.954 1.00 86.50 318 CYS A CA 1
ATOM 2573 C C . CYS A 1 318 ? 43.376 -0.264 -69.035 1.00 86.50 318 CYS A C 1
ATOM 2575 O O . CYS A 1 318 ? 44.446 -0.271 -69.639 1.00 86.50 318 CYS A O 1
ATOM 2577 N N . GLN A 1 319 ? 42.390 -1.124 -69.312 1.00 87.56 319 GLN A N 1
ATOM 2578 C CA . GLN A 1 319 ? 42.465 -2.117 -70.390 1.00 87.56 319 GLN A CA 1
ATOM 2579 C C . GLN A 1 319 ? 42.554 -1.453 -71.774 1.00 87.56 319 GLN A C 1
ATOM 2581 O O . GLN A 1 319 ? 43.431 -1.804 -72.566 1.00 87.56 319 GLN A O 1
ATOM 2586 N N . ARG A 1 320 ? 41.699 -0.457 -72.055 1.00 87.19 320 ARG A N 1
ATOM 2587 C CA . ARG A 1 320 ? 41.700 0.285 -73.333 1.00 87.19 320 ARG A CA 1
ATOM 2588 C C . ARG A 1 320 ? 42.986 1.085 -73.544 1.00 87.19 320 ARG A C 1
ATOM 2590 O O . ARG A 1 320 ? 43.494 1.139 -74.656 1.00 87.19 320 ARG A O 1
ATOM 2597 N N . CYS A 1 321 ? 43.534 1.665 -72.481 1.00 81.31 321 CYS A N 1
ATOM 2598 C CA . CYS A 1 321 ? 44.765 2.456 -72.514 1.00 81.31 321 CYS A CA 1
ATOM 2599 C C . CYS A 1 321 ? 46.033 1.618 -72.256 1.00 81.31 321 CYS A C 1
ATOM 2601 O O . CYS A 1 321 ? 47.078 2.174 -71.918 1.00 81.31 321 CYS A O 1
ATOM 2603 N N . SER A 1 322 ? 45.969 0.290 -72.393 1.00 73.25 322 SER A N 1
ATOM 2604 C CA . SER A 1 322 ? 47.095 -0.614 -72.112 1.00 73.25 322 SER A CA 1
ATOM 2605 C C . SER A 1 322 ? 48.330 -0.322 -72.972 1.00 73.25 322 SER A C 1
ATOM 2607 O O . SER A 1 322 ? 49.448 -0.326 -72.457 1.00 73.25 322 SER A O 1
ATOM 2609 N N . LEU A 1 323 ? 48.136 0.030 -74.246 1.00 68.69 323 LEU A N 1
ATOM 2610 C CA . LEU A 1 323 ? 49.222 0.399 -75.161 1.00 68.69 323 LEU A CA 1
ATOM 2611 C C . LEU A 1 323 ? 49.923 1.702 -74.748 1.00 68.69 323 LEU A C 1
ATOM 2613 O O . LEU A 1 323 ? 51.144 1.791 -74.837 1.00 68.69 323 LEU A O 1
ATOM 2617 N N . LEU A 1 324 ? 49.179 2.671 -74.202 1.00 70.38 324 LEU A N 1
ATOM 2618 C CA . LEU A 1 324 ? 49.728 3.943 -73.708 1.00 70.38 324 LEU A CA 1
ATOM 2619 C C . LEU A 1 324 ? 50.595 3.771 -72.451 1.00 70.38 324 LEU A C 1
ATOM 2621 O O . LEU A 1 324 ? 51.379 4.655 -72.115 1.00 70.38 324 LEU A O 1
ATOM 2625 N N . ARG A 1 325 ? 50.488 2.635 -71.746 1.00 67.94 325 ARG A N 1
ATOM 2626 C CA . ARG A 1 325 ? 51.378 2.300 -70.621 1.00 67.94 325 ARG A CA 1
ATOM 2627 C C . ARG A 1 325 ? 52.680 1.628 -71.064 1.00 67.94 325 ARG A C 1
ATOM 2629 O O . ARG A 1 325 ? 53.594 1.508 -70.247 1.00 67.94 325 ARG A O 1
ATOM 2636 N N . ASN A 1 326 ? 52.800 1.208 -72.325 1.00 79.38 326 ASN A N 1
ATOM 2637 C CA . ASN A 1 326 ? 54.026 0.609 -72.839 1.00 79.38 326 ASN A CA 1
ATOM 2638 C C . ASN A 1 326 ? 54.998 1.699 -73.313 1.00 79.38 326 ASN A C 1
ATOM 2640 O O . ASN A 1 326 ? 55.006 2.093 -74.477 1.00 79.38 326 ASN A O 1
ATOM 2644 N N . LYS A 1 327 ? 55.842 2.168 -72.384 1.00 82.31 327 LYS A N 1
ATOM 2645 C CA . LYS A 1 327 ? 56.831 3.231 -72.634 1.00 82.31 327 LYS A CA 1
ATOM 2646 C C . LYS A 1 327 ? 57.776 2.922 -73.798 1.00 82.31 327 LYS A C 1
ATOM 2648 O O . LYS A 1 327 ? 58.120 3.841 -74.526 1.00 82.31 327 LYS A O 1
ATOM 2653 N N . LYS A 1 328 ? 58.180 1.656 -73.976 1.00 83.94 328 LYS A N 1
ATOM 2654 C CA . LYS A 1 328 ? 59.091 1.254 -75.062 1.00 83.94 328 LYS A CA 1
ATOM 2655 C C . LYS A 1 328 ? 58.422 1.440 -76.417 1.00 83.94 328 LYS A C 1
ATOM 2657 O O . LYS A 1 328 ? 58.961 2.124 -77.271 1.00 83.94 328 LYS A O 1
ATOM 2662 N N . LEU A 1 329 ? 57.200 0.923 -76.547 1.00 84.62 329 LEU A N 1
ATOM 2663 C CA . LEU A 1 329 ? 56.415 1.071 -77.766 1.00 84.62 329 LEU A CA 1
ATOM 2664 C C . LEU A 1 329 ? 56.177 2.552 -78.102 1.00 84.62 329 LEU A C 1
ATOM 2666 O O . LEU A 1 329 ? 56.328 2.945 -79.251 1.00 84.62 329 LEU A O 1
ATOM 2670 N N . LEU A 1 330 ? 55.848 3.378 -77.103 1.00 85.50 330 LEU A N 1
ATOM 2671 C CA . LEU A 1 330 ? 55.617 4.811 -77.302 1.00 85.50 330 LEU A CA 1
ATOM 2672 C C . LEU A 1 330 ? 56.888 5.557 -77.749 1.00 85.50 330 LEU A C 1
ATOM 2674 O O . LEU A 1 330 ? 56.821 6.356 -78.676 1.00 85.50 330 LEU A O 1
ATOM 2678 N N . GLN A 1 331 ? 58.038 5.254 -77.139 1.00 86.06 331 GLN A N 1
ATOM 2679 C CA . GLN A 1 331 ? 59.340 5.806 -77.538 1.00 86.06 331 GLN A CA 1
ATOM 2680 C C . GLN A 1 331 ? 59.754 5.362 -78.943 1.00 86.06 331 GLN A C 1
ATOM 2682 O O . GLN A 1 331 ? 60.347 6.139 -79.684 1.00 86.06 331 GLN A O 1
ATOM 2687 N N . ASP A 1 332 ? 59.460 4.118 -79.319 1.00 89.38 332 ASP A N 1
ATOM 2688 C CA . ASP A 1 332 ? 59.757 3.622 -80.661 1.00 89.38 332 ASP A CA 1
ATOM 2689 C C . ASP A 1 332 ? 58.868 4.311 -81.708 1.00 89.38 332 ASP A C 1
ATOM 2691 O O . ASP A 1 332 ? 59.367 4.709 -82.758 1.00 89.38 332 ASP A O 1
ATOM 2695 N N . PHE A 1 333 ? 57.584 4.543 -81.403 1.00 87.06 333 PHE A N 1
ATOM 2696 C CA . PHE A 1 333 ? 56.707 5.362 -82.249 1.00 87.06 333 PHE A CA 1
ATOM 2697 C C . PHE A 1 333 ? 57.215 6.799 -82.403 1.00 87.06 333 PHE A C 1
ATOM 2699 O O . PHE A 1 333 ? 57.165 7.334 -83.508 1.00 87.06 333 PHE A O 1
ATOM 2706 N N . GLU A 1 334 ? 57.702 7.412 -81.323 1.00 90.94 334 GLU A N 1
ATOM 2707 C CA . GLU A 1 334 ? 58.265 8.767 -81.339 1.00 90.94 334 GLU A CA 1
ATOM 2708 C C . GLU A 1 334 ? 59.504 8.837 -82.239 1.00 90.94 334 GLU A C 1
ATOM 2710 O O . GLU A 1 334 ? 59.514 9.603 -83.195 1.00 90.94 334 GLU A O 1
ATOM 2715 N N . LYS A 1 335 ? 60.467 7.924 -82.062 1.00 93.44 335 LYS A N 1
ATOM 2716 C CA . LYS A 1 335 ? 61.658 7.843 -82.927 1.00 93.44 335 LYS A CA 1
ATOM 2717 C C . LYS A 1 335 ? 61.319 7.635 -84.400 1.00 93.44 335 LYS A C 1
ATOM 2719 O O . LYS A 1 335 ? 61.964 8.216 -85.267 1.00 93.44 335 LYS A O 1
ATOM 2724 N N . VAL A 1 336 ? 60.350 6.766 -84.700 1.00 93.88 336 VAL A N 1
ATOM 2725 C CA . VAL A 1 336 ? 59.922 6.522 -86.087 1.00 93.88 336 VAL A CA 1
ATOM 2726 C C . VAL A 1 336 ? 59.273 7.774 -86.669 1.00 93.88 336 VAL A C 1
ATOM 2728 O O . VAL A 1 336 ? 59.520 8.100 -87.827 1.00 93.88 336 VAL A O 1
ATOM 2731 N N . LYS A 1 337 ? 58.476 8.492 -85.875 1.00 94.44 337 LYS A N 1
ATOM 2732 C CA . LYS A 1 337 ? 57.863 9.749 -86.297 1.00 94.44 337 LYS A CA 1
ATOM 2733 C C . LYS A 1 337 ? 58.918 10.822 -86.569 1.00 94.44 337 LYS A C 1
ATOM 2735 O O . LYS A 1 337 ? 58.871 11.414 -87.643 1.00 94.44 337 LYS A O 1
ATOM 2740 N N . ASP A 1 338 ? 59.881 10.999 -85.670 1.00 94.50 338 ASP 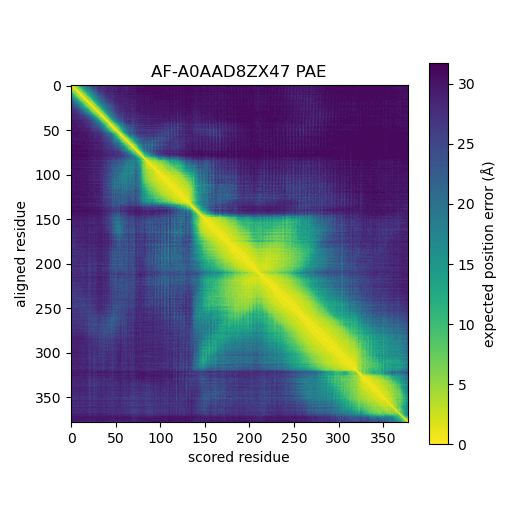A N 1
ATOM 2741 C CA . ASP A 1 338 ? 60.991 11.942 -85.844 1.00 94.50 338 ASP A CA 1
ATOM 2742 C C . ASP A 1 338 ? 61.779 11.619 -87.125 1.00 94.50 338 ASP A C 1
ATOM 2744 O O . ASP A 1 338 ? 61.990 12.483 -87.973 1.00 94.50 338 ASP A O 1
ATOM 2748 N N . ALA A 1 339 ? 62.108 10.340 -87.345 1.00 94.19 339 ALA A N 1
ATOM 2749 C CA . ALA A 1 339 ? 62.786 9.897 -88.563 1.00 94.19 339 ALA A CA 1
ATOM 2750 C C . ALA A 1 339 ? 61.958 10.154 -89.841 1.00 94.19 339 ALA A C 1
ATOM 2752 O O . ALA A 1 339 ? 62.516 10.487 -90.890 1.00 94.19 339 ALA A O 1
ATOM 2753 N N . CYS A 1 340 ? 60.630 10.008 -89.782 1.00 92.00 340 CYS A N 1
ATOM 2754 C CA . CYS A 1 340 ? 59.744 10.353 -90.894 1.00 92.00 340 CYS A CA 1
ATOM 2755 C C . CYS A 1 340 ? 59.710 11.865 -91.165 1.00 92.00 340 CYS A C 1
ATOM 2757 O O . CYS A 1 340 ? 59.727 12.262 -92.330 1.00 92.00 340 CYS A O 1
ATOM 2759 N N . GLU A 1 341 ? 59.670 12.702 -90.126 1.00 95.12 341 GLU A N 1
ATOM 2760 C CA . GLU A 1 341 ? 59.699 14.168 -90.252 1.00 95.12 341 GLU A CA 1
ATOM 2761 C C . GLU A 1 341 ? 61.038 14.662 -90.830 1.00 95.12 341 GLU A C 1
ATOM 2763 O O . GLU A 1 341 ? 61.058 15.538 -91.706 1.00 95.12 341 GLU A O 1
ATOM 2768 N N . ASP A 1 342 ? 62.147 14.034 -90.436 1.00 95.06 342 ASP A N 1
ATOM 2769 C CA . ASP A 1 342 ? 63.476 14.286 -90.999 1.00 95.06 342 ASP A CA 1
ATOM 2770 C C . ASP A 1 342 ? 63.538 13.931 -92.490 1.00 95.06 342 ASP A C 1
ATOM 2772 O O . ASP A 1 342 ? 63.969 14.742 -93.319 1.00 95.06 342 ASP A O 1
ATOM 2776 N N . LEU A 1 343 ? 63.070 12.734 -92.862 1.00 94.44 343 LEU A N 1
ATOM 2777 C CA . LEU A 1 343 ? 63.005 12.301 -94.261 1.00 94.44 343 LEU A CA 1
ATOM 2778 C C . LEU A 1 343 ? 62.110 13.221 -95.098 1.00 94.44 343 LEU A C 1
ATOM 2780 O O . LEU A 1 343 ? 62.469 13.569 -96.225 1.00 94.44 343 LEU A O 1
ATOM 2784 N N . GLN A 1 344 ? 60.973 13.654 -94.551 1.00 93.75 344 GLN A N 1
ATOM 2785 C CA . GLN A 1 344 ? 60.072 14.592 -95.216 1.00 93.75 344 GLN A CA 1
ATOM 2786 C C . GLN A 1 344 ? 60.762 15.940 -95.467 1.00 93.75 344 GLN A C 1
ATOM 2788 O O . GLN A 1 344 ? 60.692 16.477 -96.575 1.00 93.75 344 GLN A O 1
ATOM 2793 N N . SER A 1 345 ? 61.499 16.449 -94.479 1.00 94.56 345 SER A N 1
ATOM 2794 C CA . SER A 1 345 ? 62.274 17.687 -94.603 1.00 94.56 345 SER A CA 1
ATOM 2795 C C . SER A 1 345 ? 63.361 17.579 -95.677 1.00 94.56 345 SER A C 1
ATOM 2797 O O . SER A 1 345 ? 63.519 18.490 -96.496 1.00 94.56 345 SER A O 1
ATOM 2799 N N . GLN A 1 346 ? 64.083 16.454 -95.730 1.00 95.12 346 GLN A N 1
ATOM 2800 C CA . GLN A 1 346 ? 65.066 16.190 -96.787 1.00 95.12 346 GLN A CA 1
ATOM 2801 C C . GLN A 1 346 ? 64.410 16.152 -98.168 1.00 95.12 346 GLN A C 1
ATOM 2803 O O . GLN A 1 346 ? 64.920 16.755 -99.115 1.00 95.12 346 GLN A O 1
ATOM 2808 N N . LEU A 1 347 ? 63.261 15.490 -98.281 1.00 94.62 347 LEU A N 1
ATOM 2809 C CA . LEU A 1 347 ? 62.509 15.380 -99.525 1.00 94.62 347 LEU A CA 1
ATOM 2810 C C . LEU A 1 347 ? 62.026 16.753 -100.012 1.00 94.62 347 LEU A C 1
ATOM 2812 O O . LEU A 1 347 ? 62.118 17.047 -101.204 1.00 94.62 347 LEU A O 1
ATOM 2816 N N . ASP A 1 348 ? 61.594 17.629 -99.108 1.00 94.06 348 ASP A N 1
ATOM 2817 C CA . ASP A 1 348 ? 61.207 19.001 -99.445 1.00 94.06 348 ASP A CA 1
ATOM 2818 C C . ASP A 1 348 ? 62.411 19.865 -99.856 1.00 94.06 348 ASP A C 1
ATOM 2820 O O . ASP A 1 348 ? 62.311 20.665 -100.792 1.00 94.06 348 ASP A O 1
ATOM 2824 N N . ILE A 1 349 ? 63.582 19.678 -99.235 1.00 94.06 349 ILE A N 1
ATOM 2825 C CA . ILE A 1 349 ? 64.835 20.308 -99.689 1.00 94.06 349 ILE A CA 1
ATOM 2826 C C . ILE A 1 349 ? 65.185 19.838 -101.106 1.00 94.06 349 ILE A C 1
ATOM 2828 O O . ILE A 1 349 ? 65.472 20.666 -101.974 1.00 94.06 349 ILE A O 1
ATOM 2832 N N . LEU A 1 350 ? 65.125 18.530 -101.358 1.00 93.31 350 LEU A N 1
ATOM 2833 C CA . LEU A 1 350 ? 65.382 17.929 -102.668 1.00 93.31 350 LEU A CA 1
ATOM 2834 C C . LEU A 1 350 ? 64.395 18.428 -103.728 1.00 93.31 350 LEU A C 1
ATOM 2836 O O . LEU A 1 350 ? 64.823 18.776 -104.828 1.00 93.31 350 LEU A O 1
ATOM 2840 N N . LYS A 1 351 ? 63.104 18.553 -103.403 1.00 93.69 351 LYS A N 1
ATOM 2841 C CA . LYS A 1 351 ? 62.100 19.164 -104.291 1.00 93.69 351 LYS A CA 1
ATOM 2842 C C . LYS A 1 351 ? 62.461 20.603 -104.645 1.00 93.69 351 LYS A C 1
ATOM 2844 O O . LYS A 1 351 ? 62.532 20.923 -105.828 1.00 93.69 351 LYS A O 1
ATOM 2849 N N . ARG A 1 352 ? 62.793 21.446 -103.658 1.00 91.88 352 ARG A N 1
ATOM 2850 C CA . ARG A 1 352 ? 63.232 22.837 -103.902 1.00 91.88 352 ARG A CA 1
ATOM 2851 C C . ARG A 1 352 ? 64.491 22.898 -104.770 1.00 91.88 352 ARG A C 1
ATOM 2853 O O . ARG A 1 352 ? 64.621 23.766 -105.633 1.00 91.88 352 ARG A O 1
ATOM 2860 N N . GLN A 1 353 ? 65.439 21.985 -104.557 1.00 91.44 353 GLN A N 1
ATOM 2861 C CA . GLN A 1 353 ? 66.645 21.890 -105.383 1.00 91.44 353 GLN A CA 1
ATOM 2862 C C . GLN A 1 353 ? 66.323 21.448 -106.812 1.00 91.44 353 GLN A C 1
ATOM 2864 O O . GLN A 1 353 ? 66.862 22.029 -107.755 1.00 91.44 353 GLN A O 1
ATOM 2869 N N . HIS A 1 354 ? 65.437 20.467 -106.987 1.00 89.75 354 HIS A N 1
ATOM 2870 C CA . HIS A 1 354 ? 64.982 20.017 -108.296 1.00 89.75 354 HIS A CA 1
ATOM 2871 C C . HIS A 1 354 ? 64.224 21.122 -109.033 1.00 89.75 354 HIS A C 1
ATOM 2873 O O . HIS A 1 354 ? 64.515 21.364 -110.198 1.00 89.75 354 HIS A O 1
ATOM 2879 N N . GLU A 1 355 ? 63.339 21.862 -108.364 1.00 91.38 355 GLU A N 1
ATOM 2880 C CA . GLU A 1 355 ? 62.687 23.055 -108.917 1.00 91.38 355 GLU A CA 1
ATOM 2881 C C . GLU A 1 355 ? 63.727 24.091 -109.365 1.00 91.38 355 GLU A C 1
ATOM 2883 O O . GLU A 1 355 ? 63.691 24.561 -110.503 1.00 91.38 355 GLU A O 1
ATOM 2888 N N . LYS A 1 356 ? 64.731 24.381 -108.528 1.00 88.88 356 LYS A N 1
ATOM 2889 C CA . LYS A 1 356 ? 65.823 25.312 -108.858 1.00 88.88 356 LYS A CA 1
ATOM 2890 C C . LYS A 1 356 ? 66.652 24.845 -110.058 1.00 88.88 356 LYS A C 1
ATOM 2892 O O . LYS A 1 356 ? 67.008 25.658 -110.912 1.00 88.88 356 LYS A O 1
ATOM 2897 N N . LEU A 1 357 ? 66.989 23.557 -110.130 1.00 87.75 357 LEU A N 1
ATOM 2898 C CA . LEU A 1 357 ? 67.715 22.967 -111.257 1.00 87.75 357 LEU A CA 1
ATOM 2899 C C . LEU A 1 357 ? 66.849 22.896 -112.514 1.00 87.75 357 LEU A C 1
ATOM 2901 O O . LEU A 1 357 ? 67.354 23.174 -113.592 1.00 87.75 357 LEU A O 1
ATOM 2905 N N . SER A 1 358 ? 65.556 22.614 -112.389 1.00 88.06 358 SER A N 1
ATOM 2906 C CA . SER A 1 358 ? 64.589 22.609 -113.486 1.00 88.06 358 SER A CA 1
ATOM 2907 C C . SER A 1 358 ? 64.441 24.005 -114.097 1.00 88.06 358 SER A C 1
ATOM 2909 O O . SER A 1 358 ? 64.527 24.144 -115.316 1.00 88.06 358 SER A O 1
ATOM 2911 N N . VAL A 1 359 ? 64.364 25.062 -113.273 1.00 85.00 359 VAL A N 1
ATOM 2912 C CA . VAL A 1 359 ? 64.398 26.468 -113.727 1.00 85.00 359 VAL A CA 1
ATOM 2913 C C . VAL A 1 359 ? 65.734 26.815 -114.398 1.00 85.00 359 VAL A C 1
ATOM 2915 O O . VAL A 1 359 ? 65.772 27.493 -115.427 1.00 85.00 359 VAL A O 1
ATOM 2918 N N . LYS A 1 360 ? 66.863 26.329 -113.871 1.00 83.25 360 LYS A N 1
ATOM 2919 C CA . LYS A 1 360 ? 68.168 26.508 -114.533 1.00 83.25 360 LYS A CA 1
ATOM 2920 C C . LYS A 1 360 ? 68.232 25.766 -115.872 1.00 83.25 360 LYS A C 1
ATOM 2922 O O . LYS A 1 360 ? 68.674 26.346 -116.860 1.00 83.25 360 LYS A O 1
ATOM 2927 N N . CYS A 1 361 ? 67.767 24.521 -115.934 1.00 79.19 361 CYS A N 1
ATOM 2928 C CA . CYS A 1 361 ? 67.708 23.717 -117.152 1.00 79.19 361 CYS A CA 1
ATOM 2929 C C . CYS A 1 361 ? 66.756 24.323 -118.182 1.00 79.19 361 CYS A C 1
ATOM 2931 O O . CYS A 1 361 ? 67.097 24.337 -119.360 1.00 79.19 361 CYS A O 1
ATOM 2933 N N . SER A 1 362 ? 65.607 24.870 -117.776 1.00 77.75 362 SER A N 1
ATOM 2934 C CA . SER A 1 362 ? 64.711 25.597 -118.677 1.00 77.75 362 SER A CA 1
ATOM 2935 C C . SER A 1 362 ? 65.376 26.870 -119.206 1.00 77.75 362 SER A C 1
ATOM 2937 O O . SER A 1 362 ? 65.329 27.109 -120.407 1.00 77.75 362 SER A O 1
ATOM 2939 N N . THR A 1 363 ? 66.113 27.608 -118.368 1.00 76.44 363 THR A N 1
ATOM 2940 C CA . THR A 1 363 ? 66.914 28.774 -118.785 1.00 76.44 363 THR A CA 1
ATOM 2941 C C . THR A 1 363 ? 68.003 28.392 -119.795 1.00 76.44 363 THR A C 1
ATOM 2943 O O . THR A 1 363 ? 68.157 29.052 -120.822 1.00 76.44 363 THR A O 1
ATOM 2946 N N . VAL A 1 364 ? 68.744 27.305 -119.552 1.00 77.31 364 VAL A N 1
ATOM 2947 C CA . VAL A 1 364 ? 69.755 26.784 -120.491 1.00 77.31 364 VAL A CA 1
ATOM 2948 C C . VAL A 1 364 ? 69.098 26.276 -121.776 1.00 77.31 364 VAL A C 1
ATOM 2950 O O . VAL A 1 364 ? 69.604 26.555 -122.855 1.00 77.31 364 VAL A O 1
ATOM 2953 N N . LYS A 1 365 ? 67.942 25.608 -121.702 1.00 73.50 365 LYS A N 1
ATOM 2954 C CA . LYS A 1 365 ? 67.165 25.162 -122.870 1.00 73.50 365 LYS A CA 1
ATOM 2955 C C . LYS A 1 365 ? 66.670 26.349 -123.706 1.00 73.50 365 LYS A C 1
ATOM 2957 O O . LYS A 1 365 ? 66.695 26.264 -124.931 1.00 73.50 365 LYS A O 1
ATOM 2962 N N . SER A 1 366 ? 66.297 27.468 -123.082 1.00 68.81 366 SER A N 1
ATOM 2963 C CA . SER A 1 366 ? 66.000 28.736 -123.767 1.00 68.81 366 SER A CA 1
ATOM 2964 C C . SER A 1 366 ? 67.244 29.338 -124.435 1.00 68.81 366 SER A C 1
ATOM 2966 O O . SER A 1 366 ? 67.167 29.749 -125.590 1.00 68.81 366 SER A O 1
ATOM 2968 N N . LYS A 1 367 ? 68.411 29.306 -123.772 1.00 67.88 367 LYS A N 1
ATOM 2969 C CA . LYS A 1 367 ? 69.702 29.727 -124.360 1.00 67.88 367 LYS A CA 1
ATOM 2970 C C . LYS A 1 367 ? 70.171 28.810 -125.503 1.00 67.88 367 LYS A C 1
ATOM 2972 O O . LYS A 1 367 ? 70.758 29.285 -126.470 1.00 67.88 367 LYS A O 1
ATOM 2977 N N . LEU A 1 368 ? 69.861 27.513 -125.442 1.00 61.66 368 LEU A N 1
ATOM 2978 C CA . LEU A 1 368 ? 70.136 26.542 -126.507 1.00 61.66 368 LEU A CA 1
ATOM 2979 C C . LEU A 1 368 ? 69.206 26.750 -127.711 1.00 61.66 368 LEU A C 1
ATOM 2981 O O . LEU A 1 368 ? 69.643 26.610 -128.846 1.00 61.66 368 LEU A O 1
ATOM 2985 N N . LYS A 1 369 ? 67.944 27.143 -127.479 1.00 59.56 369 LYS A N 1
ATOM 2986 C CA . LYS A 1 369 ? 67.032 27.607 -128.539 1.00 59.56 369 LYS A CA 1
ATOM 2987 C C . LYS A 1 369 ? 67.500 28.922 -129.177 1.00 59.56 369 LYS A C 1
ATOM 2989 O O . LYS A 1 369 ? 67.292 29.095 -130.368 1.00 59.56 369 LYS A O 1
ATOM 2994 N N . GLN A 1 370 ? 68.175 29.800 -128.429 1.00 56.09 370 GLN A N 1
ATOM 2995 C CA . GLN A 1 370 ? 68.861 30.985 -128.974 1.00 56.09 370 GLN A CA 1
ATOM 2996 C C . GLN A 1 370 ? 70.175 30.647 -129.711 1.00 56.09 370 GLN A C 1
ATOM 2998 O O . GLN A 1 370 ? 70.649 31.465 -130.489 1.00 56.09 370 GLN A O 1
ATOM 3003 N N . SER A 1 371 ? 70.744 29.451 -129.505 1.00 48.81 371 SER A N 1
ATOM 3004 C CA . SER A 1 371 ? 72.012 29.001 -130.116 1.00 48.81 371 SER A CA 1
ATOM 3005 C C . SER A 1 371 ? 71.845 27.847 -131.117 1.00 48.81 371 SER A C 1
ATOM 3007 O O . SER A 1 371 ? 72.827 27.210 -131.492 1.00 48.81 371 SER A O 1
ATOM 3009 N N . ARG A 1 372 ? 70.620 27.565 -131.580 1.00 39.31 372 ARG A N 1
ATOM 3010 C CA . ARG A 1 372 ? 70.375 26.679 -132.726 1.00 39.31 372 ARG A CA 1
ATOM 3011 C C . ARG A 1 372 ? 69.805 27.505 -133.881 1.00 39.31 372 ARG A C 1
ATOM 3013 O O . ARG A 1 372 ? 68.616 27.815 -133.854 1.00 39.31 372 ARG A O 1
ATOM 3020 N N . PRO A 1 373 ? 70.617 27.847 -134.894 1.00 43.31 373 PRO A N 1
ATOM 3021 C CA . PRO A 1 373 ? 70.093 28.329 -136.156 1.00 43.31 373 PRO A CA 1
ATOM 3022 C C . PRO A 1 373 ? 69.460 27.141 -136.885 1.00 43.31 373 PRO A C 1
ATOM 3024 O O . PRO A 1 373 ? 70.133 26.190 -137.277 1.00 43.31 373 PRO A O 1
ATOM 3027 N N . LEU A 1 374 ? 68.143 27.183 -137.043 1.00 43.69 374 LEU A N 1
ATOM 3028 C CA . LEU A 1 374 ? 67.482 26.570 -138.184 1.00 43.69 374 LEU A CA 1
ATOM 3029 C C . LEU A 1 374 ? 66.903 27.717 -138.989 1.00 43.69 374 LEU A C 1
ATOM 3031 O O . LEU A 1 374 ? 66.019 28.407 -138.492 1.00 43.69 374 LEU A O 1
ATOM 3035 N N . GLN A 1 375 ? 67.486 27.924 -140.167 1.00 38.59 375 GLN A N 1
ATOM 3036 C CA . GLN A 1 375 ? 66.869 28.092 -141.490 1.00 38.59 375 GLN A CA 1
ATOM 3037 C C . GLN A 1 375 ? 68.023 28.461 -142.451 1.00 38.59 375 GLN A C 1
ATOM 3039 O O . GLN A 1 375 ? 68.755 29.409 -142.198 1.00 38.59 375 GLN A O 1
ATOM 3044 N N . HIS A 1 376 ? 68.438 27.528 -143.315 1.00 38.09 376 HIS A N 1
ATOM 3045 C CA . HIS A 1 376 ? 67.985 27.345 -144.709 1.00 38.09 376 HIS A CA 1
ATOM 3046 C C . HIS A 1 376 ? 68.599 28.355 -145.695 1.00 38.09 376 HIS A C 1
ATOM 3048 O O . HIS A 1 376 ? 68.299 29.538 -145.606 1.00 38.09 376 HIS A O 1
ATOM 3054 N N . CYS A 1 377 ? 69.400 27.869 -146.658 1.00 35.44 377 CYS A N 1
ATOM 3055 C CA . CYS A 1 377 ? 69.092 27.843 -148.104 1.00 35.44 377 CYS A CA 1
ATOM 3056 C C . CYS A 1 377 ? 70.350 27.602 -148.970 1.00 35.44 377 CYS A C 1
ATOM 3058 O O . CYS A 1 377 ? 71.380 28.226 -148.727 1.00 35.44 377 CYS A O 1
ATOM 3060 N N . VAL A 1 378 ? 70.147 26.793 -150.025 1.00 40.06 378 VAL A N 1
ATOM 3061 C CA . VAL A 1 378 ? 71.026 26.419 -151.164 1.00 40.06 378 VAL A CA 1
ATOM 3062 C C . VAL A 1 378 ? 72.064 25.331 -150.909 1.00 40.06 378 VAL A C 1
ATOM 3064 O O . VAL A 1 378 ? 72.978 25.530 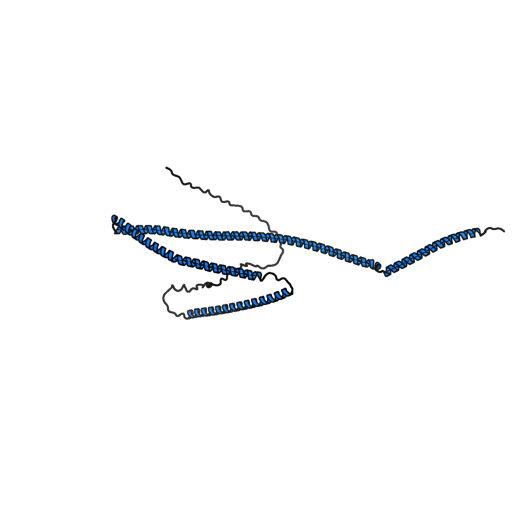-150.082 1.00 40.06 378 VAL A O 1
#

pLDDT: mean 77.23, std 24.05, range [28.36, 98.31]

Foldseek 3Di:
DDDDDDDDDDDDDDDDDDDDDDDDDDDDDDDDDDDDDDDDPPDDDPPPDDDPDPDDDDPPPPPPPDPVPPPPDDDDDDDDPPVVVVVVVVVVVVVVVVVVVVVVVVVVVVVVVVVVVVVVVVVVVVVVVVCVVVVPPDDPPDVVVVVVVVVVVVVVVVVVVVVVVVVVVVVVVCVVVVVVVVVVVVVCVVVVVVVLVVVLVVQQVVVCVPPNNVVSNVVSVVVVVVVVVVVVVVVVVVVVVVVVVVVVVVVVVVVVVVVVVVVVVVVVVVVVVVVVVVVVVVVVVVVVVVVVVVVVVVVVVVVVVVVVVVVVVVVVVCVVCVCVPPPVNVVVVVVVVVVVVVVVVVVVVVVVVVVVVVVVVVVVVVVVVVVDDDDDDD